Protein AF-0000000069180619 (afdb_homodimer)

Nearest PDB structures (foldseek):
  6s5u-assembly3_B  TM=7.939E-01  e=4.456E-13  Ophiorrhiza pumila
  5d9c-assembly1_A  TM=8.100E-01  e=3.941E-12  Photinus pyralis
  6s5q-assembly1_A  TM=7.624E-01  e=1.066E-12  Ophiorrhiza pumila
  6rxu-assembly1_CW  TM=6.774E-01  e=4.205E-07  Thermochaetoides thermophila
  4o9d-assembly2_A  TM=5.419E-01  e=1.056E-06  Schizosaccharomyces pombe 972h-

Solvent-accessible surface area (backbone atoms only — not comparable to full-atom values): 29486 Å² total; per-residue (Å²): 120,48,77,46,72,71,42,76,77,45,75,44,96,46,52,37,23,33,44,41,72,54,96,79,26,38,32,32,24,24,41,82,13,40,31,31,36,36,43,95,90,39,76,45,72,73,51,76,47,97,50,29,36,35,18,61,41,76,42,70,95,78,52,35,34,38,31,20,16,38,70,72,16,19,35,33,35,35,36,64,46,97,83,71,40,84,42,78,45,81,69,42,48,54,59,95,86,40,67,46,62,7,26,37,26,52,44,73,40,79,89,76,42,30,42,33,36,17,28,18,28,59,90,76,68,20,35,74,89,51,32,53,5,26,34,37,36,28,34,66,84,77,70,42,81,42,73,77,41,71,48,45,28,20,35,31,33,18,52,35,49,42,90,86,60,50,36,40,39,34,18,24,18,56,72,19,24,32,35,36,32,43,54,46,95,87,68,49,72,48,62,22,36,21,37,72,62,81,73,77,63,16,29,38,18,29,34,52,42,91,87,46,31,40,38,33,32,42,22,33,56,52,93,79,36,56,48,12,38,35,42,30,22,43,83,62,43,46,77,75,48,42,38,30,32,79,71,32,8,25,48,45,20,40,30,63,41,89,88,42,80,42,33,36,39,33,18,22,45,52,84,60,13,25,36,33,44,30,70,50,68,66,68,57,52,54,53,47,51,50,49,53,57,53,64,76,95,120,49,76,45,74,72,42,75,77,45,74,45,96,46,50,38,23,34,46,40,72,54,95,80,25,38,33,34,23,24,41,81,12,39,32,31,36,36,41,95,92,39,76,47,73,73,48,76,46,95,49,28,35,34,19,62,42,76,41,68,94,78,52,34,34,38,31,20,16,40,69,72,16,19,35,31,35,35,36,67,46,96,83,70,39,83,41,78,44,80,70,41,48,55,62,95,83,39,66,46,63,6,25,37,26,51,45,74,39,78,90,74,42,30,42,34,36,17,28,17,29,60,90,76,67,18,30,73,65,49,30,54,3,25,35,37,35,27,35,66,84,76,69,42,80,43,71,79,40,69,47,65,29,18,32,29,34,18,52,36,49,41,92,88,61,50,38,38,39,35,18,25,18,22,63,8,25,32,35,35,33,41,55,45,95,86,69,48,73,49,71,47,85,61,43,84,50,52,20,58,44,16,29,37,19,30,34,52,44,91,86,48,32,40,37,33,34,40,22,34,56,55,92,78,37,55,48,13,39,35,41,29,21,43,86,84,59,46,77,77,46,43,37,28,33,79,72,34,8,24,49,44,19,40,29,63,40,89,88,42,81,42,33,37,37,33,19,21,42,52,85,59,12,24,36,32,45,30,70,50,70,64,71,58,52,53,56,48,49,51,54,55,55,55,62,76,102

Secondary structure (DSSP, 8-state):
-EE--EEEEEE-SS-EEEEEEETTEEEEEETTSEEEEEETTEEEEEEE-SS-EEEEEEETTTTEEEEEETTTTEEEEEEE-TTS-EEEEEEE-EETTEEP--EEEEEEETTTTEEEEEE--STTSS-SSS--EEEEEEETTTTEEEEEEEEEESSEEEEEE-TTS-EEEEEEGGGTEEEEEEE-TTS-EEEEEEEE--SSSEEEEEEE-TT-PEEEEEE--TTT-SEEEEEEE-TTS-EEEEEEEET---EEEEEE-SS-TTEEEEEE-SSS-EEEEEE--HHHHHHHHHHHHHHT-/-EE--EEEEEE-SS-EEEEEEETTEEEEEETTSEEEEEETTEEEEEEE-SS-EEEEEEETTTTEEEEEETTTTEEEEEEE-TTS-EEEEEEE-EETTEEP--EEEEEEETTTTEEEEEE--STTSS-SSS--EEEEEEETTTTEEEEEEEEEESSEEEEEE-TTS-EEEEEETTTTEEEEEEE-TTS-EEEEEEEE--SSSEEEEEEE-TT-PEEEEEE--TTT-SEEEEEEE-TTS-EEEEEEEET---EEEEEE-SS-TTEEEEEE-SSS-EEEEEE--HHHHHHHHHHHHGGG-

Radius of gyration: 26.71 Å; Cα contacts (8 Å, |Δi|>4): 1702; chains: 2; bounding box: 65×83×60 Å

pLDDT: mean 91.02, std 10.79, range [30.28, 98.81]

Structure (mmCIF, N/CA/C/O backbone):
data_AF-0000000069180619-model_v1
#
loop_
_entity.id
_entity.type
_entity.pdbx_description
1 polymer 'Chromosome undetermined scaffold_68, whole genome shotgun sequence'
#
loop_
_atom_site.group_PDB
_atom_site.id
_atom_site.type_symbol
_atom_site.label_atom_id
_atom_site.label_alt_id
_atom_site.label_comp_id
_atom_site.label_asym_id
_atom_site.label_entity_id
_atom_site.label_seq_id
_atom_site.pdbx_PDB_ins_code
_atom_site.Cartn_x
_atom_site.Cartn_y
_atom_site.Cartn_z
_atom_site.occupancy
_atom_site.B_iso_or_equiv
_atom_site.auth_seq_id
_atom_site.auth_comp_id
_atom_site.auth_asym_id
_atom_site.auth_atom_id
_atom_site.pdbx_PDB_model_num
ATOM 1 N N . MET A 1 1 ? 21.844 9.828 12.062 1 72.12 1 MET A N 1
ATOM 2 C CA . MET A 1 1 ? 20.906 10.938 12.25 1 72.12 1 MET A CA 1
ATOM 3 C C . MET A 1 1 ? 21.641 12.266 12.352 1 72.12 1 MET A C 1
ATOM 5 O O . MET A 1 1 ? 22.688 12.352 12.992 1 72.12 1 MET A O 1
ATOM 9 N N . SER A 1 2 ? 21.188 13.234 11.484 1 81.44 2 SER A N 1
ATOM 10 C CA . SER A 1 2 ? 21.844 14.539 11.484 1 81.44 2 SER A CA 1
ATOM 11 C C . SER A 1 2 ? 20.984 15.586 12.203 1 81.44 2 SER A C 1
ATOM 13 O O . SER A 1 2 ? 19.828 15.789 11.859 1 81.44 2 SER A O 1
ATOM 15 N N . ALA A 1 3 ? 21.578 16.188 13.203 1 85.75 3 ALA A N 1
ATOM 16 C CA . ALA A 1 3 ? 20.875 17.25 13.914 1 85.75 3 ALA A CA 1
ATOM 17 C C . ALA A 1 3 ? 20.844 18.531 13.086 1 85.75 3 ALA A C 1
ATOM 19 O O . ALA A 1 3 ? 21.828 18.891 12.438 1 85.75 3 ALA A O 1
ATOM 20 N N . VAL A 1 4 ? 19.703 19.219 13.062 1 87.69 4 VAL A N 1
ATOM 21 C CA . VAL A 1 4 ? 19.578 20.453 12.312 1 87.69 4 VAL A CA 1
ATOM 22 C C . VAL A 1 4 ? 19.172 21.594 13.25 1 87.69 4 VAL A C 1
ATOM 24 O O . VAL A 1 4 ? 18.297 21.406 14.094 1 87.69 4 VAL A O 1
ATOM 27 N N . PRO A 1 5 ? 19.922 22.672 13.102 1 88.94 5 PRO A N 1
ATOM 28 C CA . PRO A 1 5 ? 19.453 23.828 13.867 1 88.94 5 PRO A CA 1
ATOM 29 C C . PRO A 1 5 ? 18.109 24.359 13.367 1 88.94 5 PRO A C 1
ATOM 31 O O . PRO A 1 5 ? 17.766 24.156 12.203 1 88.94 5 PRO A O 1
ATOM 34 N N . TYR A 1 6 ? 17.438 25 14.344 1 92.94 6 TYR A N 1
ATOM 35 C CA . TYR A 1 6 ? 16.156 25.578 13.969 1 92.94 6 TYR A CA 1
ATOM 36 C C . TYR A 1 6 ? 15.961 26.938 14.641 1 92.94 6 TYR A C 1
ATOM 38 O O . TYR A 1 6 ? 16.672 27.281 15.586 1 92.94 6 TYR A O 1
ATOM 46 N N . GLU A 1 7 ? 15.125 27.688 14.008 1 93.19 7 GLU A N 1
ATOM 47 C CA . GLU A 1 7 ? 14.672 28.969 14.562 1 93.19 7 GLU A CA 1
ATOM 48 C C . GLU A 1 7 ? 13.203 28.906 14.969 1 93.19 7 GLU A C 1
ATOM 50 O O . GLU A 1 7 ? 12.367 28.422 14.203 1 93.19 7 GLU A O 1
ATOM 55 N N . LYS A 1 8 ? 12.922 29.375 16.203 1 92.56 8 LYS A N 1
ATOM 56 C CA . LYS A 1 8 ? 11.523 29.531 16.578 1 92.56 8 LYS A CA 1
ATOM 57 C C . LYS A 1 8 ? 10.945 30.828 16.031 1 92.56 8 LYS A C 1
ATOM 59 O O . LYS A 1 8 ? 11.383 31.922 16.406 1 92.56 8 LYS A O 1
ATOM 64 N N . ILE A 1 9 ? 9.961 30.672 15.227 1 89.62 9 ILE A N 1
ATOM 65 C CA . ILE A 1 9 ? 9.422 31.891 14.625 1 89.62 9 ILE A CA 1
ATOM 66 C C . ILE A 1 9 ? 8.242 32.406 15.453 1 89.62 9 ILE A C 1
ATOM 68 O O . ILE A 1 9 ? 7.844 33.562 15.328 1 89.62 9 ILE A O 1
ATOM 72 N N . CYS A 1 10 ? 7.707 31.578 16.203 1 87 10 CYS A N 1
ATOM 73 C CA . CYS A 1 10 ? 6.695 32 17.172 1 87 10 CYS A CA 1
ATOM 74 C C . CYS A 1 10 ? 6.578 31 18.312 1 87 10 CYS A C 1
ATOM 76 O O . CYS A 1 10 ? 6.996 29.844 18.188 1 87 10 CYS A O 1
ATOM 78 N N . GLU A 1 11 ? 6.102 31.469 19.438 1 88.5 11 GLU A N 1
ATOM 79 C CA . GLU A 1 11 ? 5.781 30.672 20.625 1 88.5 11 GLU A CA 1
ATOM 80 C C . GLU A 1 11 ? 4.398 31.031 21.172 1 88.5 11 GLU A C 1
ATOM 82 O O . GLU A 1 11 ? 3.996 32.188 21.156 1 88.5 11 GLU A O 1
ATOM 87 N N . LEU A 1 12 ? 3.75 30 21.547 1 86.25 12 LEU A N 1
ATOM 88 C CA . LEU A 1 12 ? 2.395 30.219 22.031 1 86.25 12 LEU A CA 1
ATOM 89 C C . LEU A 1 12 ? 2.166 29.484 23.359 1 86.25 12 LEU A C 1
ATOM 91 O O . LEU A 1 12 ? 2.975 28.641 23.75 1 86.25 12 LEU A O 1
ATOM 95 N N . ALA A 1 13 ? 1.019 29.859 24 1 85.12 13 ALA A N 1
ATOM 96 C CA . ALA A 1 13 ? 0.654 29.234 25.266 1 85.12 13 ALA A CA 1
ATOM 97 C C . ALA A 1 13 ? -0.201 27.984 25.047 1 85.12 13 ALA A C 1
ATOM 99 O O . ALA A 1 13 ? -0.345 27.156 25.938 1 85.12 13 ALA A O 1
ATOM 100 N N . SER A 1 14 ? -0.73 27.922 23.859 1 89.25 14 SER A N 1
ATOM 101 C CA . SER A 1 14 ? -1.601 26.797 23.516 1 89.25 14 SER A CA 1
ATOM 102 C C . SER A 1 14 ? -1.01 25.969 22.375 1 89.25 14 SER A C 1
ATOM 104 O O . SER A 1 14 ? -0.301 26.5 21.516 1 89.25 14 SER A O 1
ATOM 106 N N . PRO A 1 15 ? -1.382 24.625 22.438 1 90.88 15 PRO A N 1
ATOM 107 C CA . PRO A 1 15 ? -0.855 23.75 21.391 1 90.88 15 PRO A CA 1
ATOM 108 C C . PRO A 1 15 ? -1.138 24.281 19.984 1 90.88 15 PRO A C 1
ATOM 110 O O . PRO A 1 15 ? -2.205 24.859 19.75 1 90.88 15 PRO A O 1
ATOM 113 N N . LEU A 1 16 ? -0.156 24.047 19.141 1 90.5 16 LEU A N 1
ATOM 114 C CA . LEU A 1 16 ? -0.168 24.531 17.75 1 90.5 16 LEU A CA 1
ATOM 115 C C . LEU A 1 16 ? -0.161 23.375 16.766 1 90.5 16 LEU A C 1
ATOM 117 O O . LEU A 1 16 ? 0.549 22.391 16.984 1 90.5 16 LEU A O 1
ATOM 121 N N . TYR A 1 17 ? -0.983 23.547 15.75 1 89.69 17 TYR A N 1
ATOM 122 C CA . TYR A 1 17 ? -1.043 22.516 14.719 1 89.69 17 TYR A CA 1
ATOM 123 C C . TYR A 1 17 ? -1.039 23.125 13.328 1 89.69 17 TYR A C 1
ATOM 125 O O . TYR A 1 17 ? -1.285 24.328 13.172 1 89.69 17 TYR A O 1
ATOM 133 N N . PHE A 1 18 ? -0.724 22.25 12.375 1 80.12 18 PHE A N 1
ATOM 134 C CA . PHE A 1 18 ? -1.009 22.344 10.945 1 80.12 18 PHE A CA 1
ATOM 135 C C . PHE A 1 18 ? -0.442 23.625 10.359 1 80.12 18 PHE A C 1
ATOM 137 O O . PHE A 1 18 ? -1.189 24.469 9.859 1 80.12 18 PHE A O 1
ATOM 144 N N . PRO A 1 19 ? 0.846 23.625 10.141 1 84.25 19 PRO A N 1
ATOM 145 C CA . PRO A 1 19 ? 1.245 24.812 9.367 1 84.25 19 PRO A CA 1
ATOM 146 C C . PRO A 1 19 ? 0.878 24.688 7.887 1 84.25 19 PRO A C 1
ATOM 148 O O . PRO A 1 19 ? 0.973 23.609 7.309 1 84.25 19 PRO A O 1
ATOM 151 N N . LEU A 1 20 ? 0.283 25.781 7.379 1 88.19 20 LEU A N 1
ATOM 152 C CA . LEU A 1 20 ? -0.078 25.922 5.973 1 88.19 20 LEU A CA 1
ATOM 153 C C . LEU A 1 20 ? 0.52 27.188 5.383 1 88.19 20 LEU A C 1
ATOM 155 O O . LEU A 1 20 ? 0.393 28.266 5.965 1 88.19 20 LEU A O 1
ATOM 159 N N . GLU A 1 21 ? 1.172 27.047 4.324 1 88.25 21 GLU A N 1
ATOM 160 C CA . GLU A 1 21 ? 1.727 28.234 3.682 1 88.25 21 GLU A CA 1
ATOM 161 C C . GLU A 1 21 ? 0.87 28.672 2.498 1 88.25 21 GLU A C 1
ATOM 163 O O . GLU A 1 21 ? 0.595 27.875 1.597 1 88.25 21 GLU A O 1
ATOM 168 N N . ILE A 1 22 ? 0.5 29.922 2.51 1 86.38 22 ILE A N 1
ATOM 169 C CA . ILE A 1 22 ? -0.233 30.531 1.406 1 86.38 22 ILE A CA 1
ATOM 170 C C . ILE A 1 22 ? 0.364 31.891 1.085 1 86.38 22 ILE A C 1
ATOM 172 O O . ILE A 1 22 ? 0.345 32.812 1.922 1 86.38 22 ILE A O 1
ATOM 176 N N . ASP A 1 23 ? 0.844 32.125 -0.129 1 85.5 23 ASP A N 1
ATOM 177 C CA . ASP A 1 23 ? 1.365 33.406 -0.624 1 85.5 23 ASP A CA 1
ATOM 178 C C . ASP A 1 23 ? 2.377 34 0.353 1 85.5 23 ASP A C 1
ATOM 180 O O . ASP A 1 23 ? 2.275 35.156 0.722 1 85.5 23 ASP A O 1
ATOM 184 N N . GLY A 1 24 ? 3.172 33.094 0.873 1 85.56 24 GLY A N 1
ATOM 185 C CA . GLY A 1 24 ? 4.258 33.562 1.727 1 85.56 24 GLY A CA 1
ATOM 186 C C . GLY A 1 24 ? 3.857 33.688 3.186 1 85.56 24 GLY A C 1
ATOM 187 O O . GLY A 1 24 ? 4.699 33.969 4.043 1 85.56 24 GLY A O 1
ATOM 188 N N . ALA A 1 25 ? 2.645 33.562 3.422 1 90.81 25 ALA A N 1
ATOM 189 C CA . ALA A 1 25 ? 2.166 33.594 4.801 1 90.81 25 ALA A CA 1
ATOM 190 C C . ALA A 1 25 ? 2.018 32.188 5.355 1 90.81 25 ALA A C 1
ATOM 192 O O . ALA A 1 25 ? 1.593 31.266 4.641 1 90.81 25 ALA A O 1
ATOM 193 N N . ILE A 1 26 ? 2.385 32.062 6.629 1 92.5 26 ILE A N 1
ATOM 194 C CA . ILE A 1 26 ? 2.215 30.766 7.301 1 92.5 26 ILE A CA 1
ATOM 195 C C . ILE A 1 26 ? 1.006 30.828 8.234 1 92.5 26 ILE A C 1
ATOM 197 O O . ILE A 1 26 ? 0.952 31.672 9.133 1 92.5 26 ILE A O 1
ATOM 201 N N . TYR A 1 27 ? 0.106 30 7.957 1 93.06 27 TYR A N 1
ATOM 202 C CA . TYR A 1 27 ? -1.069 29.891 8.812 1 93.06 27 TYR A CA 1
ATOM 203 C C . TYR A 1 27 ? -0.938 28.703 9.766 1 93.06 27 TYR A C 1
ATOM 205 O O . TYR A 1 27 ? -0.426 27.641 9.391 1 93.06 27 TYR A O 1
ATOM 213 N N . MET A 1 28 ? -1.376 28.859 11 1 93.38 28 MET A N 1
ATOM 214 C CA . MET A 1 28 ? -1.403 27.828 12.023 1 93.38 28 MET A CA 1
ATOM 215 C C . MET A 1 28 ? -2.699 27.875 12.82 1 93.38 28 MET A C 1
ATOM 217 O O . MET A 1 28 ? -3.387 28.906 12.828 1 93.38 28 MET A O 1
ATOM 221 N N . VAL A 1 29 ? -2.883 26.781 13.383 1 93.81 29 VAL A N 1
ATOM 222 C CA . VAL A 1 29 ? -4.09 26.688 14.195 1 93.81 29 VAL A CA 1
ATOM 223 C C . VAL A 1 29 ? -3.715 26.438 15.656 1 93.81 29 VAL A C 1
ATOM 225 O O . VAL A 1 29 ? -2.873 25.594 15.953 1 93.81 29 VAL A O 1
ATOM 228 N N . SER A 1 30 ? -4.328 27.25 16.469 1 92.88 30 SER A N 1
ATOM 229 C CA . SER A 1 30 ? -4.168 27.031 17.906 1 92.88 30 SER A CA 1
ATOM 230 C C . SER A 1 30 ? -5.355 26.281 18.484 1 92.88 30 SER A C 1
ATOM 232 O O . SER A 1 30 ? -6.5 26.516 18.109 1 92.88 30 SER A O 1
ATOM 234 N N . GLN A 1 31 ? -5.094 25.391 19.406 1 89.88 31 GLN A N 1
ATOM 235 C CA . GLN A 1 31 ? -6.137 24.547 19.984 1 89.88 31 GLN A CA 1
ATOM 236 C C . GLN A 1 31 ? -7.188 25.406 20.703 1 89.88 31 GLN A C 1
ATOM 238 O O . GLN A 1 31 ? -8.312 24.953 20.922 1 89.88 31 GLN A O 1
ATOM 243 N N . ASN A 1 32 ? -6.855 26.609 21.125 1 90.69 32 ASN A N 1
ATOM 244 C CA . ASN A 1 32 ? -7.812 27.469 21.812 1 90.69 32 ASN A CA 1
ATOM 245 C C . ASN A 1 32 ? -8.773 28.125 20.844 1 90.69 32 ASN A C 1
ATOM 247 O O . ASN A 1 32 ? -9.641 28.906 21.25 1 90.69 32 ASN A O 1
ATOM 251 N N . GLY A 1 33 ? -8.555 27.875 19.562 1 93.5 33 GLY A N 1
ATOM 252 C CA . GLY A 1 33 ? -9.516 28.359 18.594 1 93.5 33 GLY A CA 1
ATOM 253 C C . GLY A 1 33 ? -8.953 29.453 17.703 1 93.5 33 GLY A C 1
ATOM 254 O O . GLY A 1 33 ? -9.547 29.797 16.672 1 93.5 33 GLY A O 1
ATOM 255 N N . ASP A 1 34 ? -7.828 29.953 18 1 92.88 34 ASP A N 1
ATOM 256 C CA . ASP A 1 34 ? -7.246 31.031 17.219 1 92.88 34 ASP A CA 1
ATOM 257 C C . ASP A 1 34 ? -6.602 30.5 15.938 1 92.88 34 ASP A C 1
ATOM 259 O O . ASP A 1 34 ? -5.871 29.5 15.984 1 92.88 34 ASP A O 1
ATOM 263 N N . ILE A 1 35 ? -6.918 31.094 14.875 1 93.19 35 ILE A N 1
ATOM 264 C CA . ILE A 1 35 ? -6.184 30.906 13.625 1 93.19 35 ILE A CA 1
ATOM 265 C C . ILE A 1 35 ? -5.125 31.984 13.477 1 93.19 35 ILE A C 1
ATOM 267 O O . ILE A 1 35 ? -5.453 33.188 13.43 1 93.19 35 ILE A O 1
ATOM 271 N N . LEU A 1 36 ? -3.91 31.5 13.367 1 93.94 36 LEU A N 1
ATOM 272 C CA . LEU A 1 36 ? -2.773 32.406 13.438 1 93.94 36 LEU A CA 1
ATOM 273 C C . LEU A 1 36 ? -2.133 32.594 12.062 1 93.94 36 LEU A C 1
ATOM 275 O O . LEU A 1 36 ? -2.133 31.656 11.25 1 93.94 36 LEU A O 1
ATOM 279 N N . LYS A 1 37 ? -1.655 33.75 11.852 1 92.81 37 LYS A N 1
ATOM 280 C CA . LYS A 1 37 ? -0.953 34.062 10.609 1 92.81 37 LYS A CA 1
ATOM 281 C C . LYS A 1 37 ? 0.408 34.688 10.898 1 92.81 37 LYS A C 1
ATOM 283 O O . LYS A 1 37 ? 0.524 35.594 11.758 1 92.81 37 LYS A O 1
ATOM 288 N N . PHE A 1 38 ? 1.399 34.125 10.312 1 90.81 38 PHE A N 1
ATOM 289 C CA . PHE A 1 38 ? 2.752 34.688 10.375 1 90.81 38 PHE A CA 1
ATOM 290 C C . PHE A 1 38 ? 3.215 35.125 8.992 1 90.81 38 PHE A C 1
ATOM 292 O O . PHE A 1 38 ? 3.277 34.312 8.062 1 90.81 38 PHE A O 1
ATOM 299 N N . LYS A 1 39 ? 3.502 36.406 8.883 1 90.19 39 LYS A N 1
ATOM 300 C CA . LYS A 1 39 ? 3.977 36.969 7.629 1 90.19 39 LYS A CA 1
ATOM 301 C C . LYS A 1 39 ? 4.906 38.156 7.883 1 90.19 39 LYS A C 1
ATOM 303 O O . LYS A 1 39 ? 4.617 39.031 8.727 1 90.19 39 LYS A O 1
ATOM 308 N N . ASP A 1 40 ? 6 38.188 7.172 1 87.31 40 ASP A N 1
ATOM 309 C CA . ASP A 1 40 ? 6.949 39.281 7.223 1 87.31 40 ASP A CA 1
ATOM 310 C C . ASP A 1 40 ? 7.363 39.594 8.664 1 87.31 40 ASP A C 1
ATOM 312 O O . ASP A 1 40 ? 7.344 40.75 9.094 1 87.31 40 ASP A O 1
ATOM 316 N N . GLY A 1 41 ? 7.535 38.531 9.383 1 83.12 41 GLY A N 1
ATOM 317 C CA . GLY A 1 41 ? 8.047 38.656 10.742 1 83.12 41 GLY A CA 1
ATOM 318 C C . GLY A 1 41 ? 6.969 39 11.75 1 83.12 41 GLY A C 1
ATOM 319 O O . GLY A 1 41 ? 7.266 39.25 12.922 1 83.12 41 GLY A O 1
ATOM 320 N N . GLN A 1 42 ? 5.848 39.125 11.289 1 88.12 42 GLN A N 1
ATOM 321 C CA . GLN A 1 42 ? 4.746 39.469 12.18 1 88.12 42 GLN A CA 1
ATOM 322 C C . GLN A 1 42 ? 3.805 38.312 12.398 1 88.12 42 GLN A C 1
ATOM 324 O O . GLN A 1 42 ? 3.52 37.562 11.461 1 88.12 42 GLN A O 1
ATOM 329 N N . PHE A 1 43 ? 3.496 38.188 13.641 1 86.06 43 PHE A N 1
ATOM 330 C CA . PHE A 1 43 ? 2.58 37.125 14.07 1 86.06 43 PHE A CA 1
ATOM 331 C C . PHE A 1 43 ? 1.279 37.719 14.594 1 86.06 43 PHE A C 1
ATOM 333 O O . PHE A 1 43 ? 1.297 38.688 15.359 1 86.06 43 PHE A O 1
ATOM 340 N N . LYS A 1 44 ? 0.14 37.281 14.039 1 89.31 44 LYS A N 1
ATOM 341 C CA . LYS A 1 44 ? -1.129 37.812 14.539 1 89.31 44 LYS A CA 1
ATOM 342 C C . LYS A 1 44 ? -2.209 36.75 14.523 1 89.31 44 LYS A C 1
ATOM 344 O O . LYS A 1 44 ? -2.109 35.75 13.773 1 89.31 44 LYS A O 1
ATOM 349 N N . ALA A 1 45 ? -3.211 36.938 15.328 1 89.75 45 ALA A N 1
ATOM 350 C CA . ALA A 1 45 ? -4.438 36.156 15.242 1 89.75 45 ALA A CA 1
ATOM 351 C C . ALA A 1 45 ? -5.355 36.688 14.141 1 89.75 45 ALA A C 1
ATOM 353 O O . ALA A 1 45 ? -5.809 37.844 14.195 1 89.75 45 ALA A O 1
ATOM 354 N N . GLU A 1 46 ? -5.512 35.938 13.117 1 88.38 46 GLU A N 1
ATOM 355 C CA . GLU A 1 46 ? -6.297 36.344 11.969 1 88.38 46 GLU A CA 1
ATOM 356 C C . GLU A 1 46 ? -7.793 36.281 12.258 1 88.38 46 GLU A C 1
ATOM 358 O O . GLU A 1 46 ? -8.531 37.219 11.984 1 88.38 46 GLU A O 1
ATOM 363 N N . PHE A 1 47 ? -8.305 35.25 12.734 1 88.56 47 PHE A N 1
ATOM 364 C CA . PHE A 1 47 ? -9.688 35.094 13.164 1 88.56 47 PHE A CA 1
ATOM 365 C C . PHE A 1 47 ? -9.812 33.969 14.18 1 88.56 47 PHE A C 1
ATOM 367 O O . PHE A 1 47 ? -8.812 33.344 14.562 1 88.56 47 PHE A O 1
ATOM 374 N N . HIS A 1 48 ? -11.047 33.812 14.711 1 92.88 48 HIS A N 1
ATOM 375 C CA . HIS A 1 48 ? -11.297 32.875 15.797 1 92.88 48 HIS A CA 1
ATOM 376 C C . HIS A 1 48 ? -12.445 31.938 15.453 1 92.88 48 HIS A C 1
ATOM 378 O O . HIS A 1 48 ? -13.453 32.344 14.891 1 92.88 48 HIS A O 1
ATOM 384 N N . ILE A 1 49 ? -12.164 30.734 15.656 1 91.75 49 ILE A N 1
ATOM 385 C CA . ILE A 1 49 ? -13.203 29.703 15.547 1 91.75 49 ILE A CA 1
ATOM 386 C C . ILE A 1 49 ? -13.516 29.141 16.938 1 91.75 49 ILE A C 1
ATOM 388 O O . ILE A 1 49 ? -12.617 28.703 17.656 1 91.75 49 ILE A O 1
ATOM 392 N N . SER A 1 50 ? -14.836 29.219 17.312 1 91.88 50 SER A N 1
ATOM 393 C CA . SER A 1 50 ? -15.227 28.609 18.578 1 91.88 50 SER A CA 1
ATOM 394 C C . SER A 1 50 ? -15.156 27.078 18.484 1 91.88 50 SER A C 1
ATOM 396 O O . SER A 1 50 ? -15.898 26.469 17.719 1 91.88 50 SER A O 1
ATOM 398 N N . GLY A 1 51 ? -14.266 26.438 19.219 1 94.25 51 GLY A N 1
ATOM 399 C CA . GLY A 1 51 ? -14.039 25 19.219 1 94.25 51 GLY A CA 1
ATOM 400 C C . GLY A 1 51 ? -12.586 24.609 19.422 1 94.25 51 GLY A C 1
ATOM 401 O O . GLY A 1 51 ? -11.867 25.266 20.188 1 94.25 51 GLY A O 1
ATOM 402 N N . GLN A 1 52 ? -12.227 23.438 18.859 1 94.19 52 GLN A N 1
ATOM 403 C CA . GLN A 1 52 ? -10.852 22.938 18.906 1 94.19 52 GLN A CA 1
ATOM 404 C C . GLN A 1 52 ? -10.359 22.578 17.516 1 94.19 52 GLN A C 1
ATOM 406 O O . GLN A 1 52 ? -10.258 21.391 17.172 1 94.19 52 GLN A O 1
ATOM 411 N N . PRO A 1 53 ? -9.977 23.609 16.75 1 94.81 53 PRO A N 1
ATOM 412 C CA . PRO A 1 53 ? -9.516 23.344 15.391 1 94.81 53 PRO A CA 1
ATOM 413 C C . PRO A 1 53 ? -8.148 22.656 15.359 1 94.81 53 PRO A C 1
ATOM 415 O O . PRO A 1 53 ? -7.285 22.953 16.188 1 94.81 53 PRO A O 1
ATOM 418 N N . TYR A 1 54 ? -7.953 21.781 14.352 1 94.75 54 TYR A N 1
ATOM 419 C CA . TYR A 1 54 ? -6.695 21.047 14.219 1 94.75 54 TYR A CA 1
ATOM 420 C C . TYR A 1 54 ? -6.016 21.375 12.891 1 94.75 54 TYR A C 1
ATOM 422 O O . TYR A 1 54 ? -4.797 21.234 12.758 1 94.75 54 TYR A O 1
ATOM 430 N N . SER A 1 55 ? -6.805 21.719 11.922 1 95.69 55 SER A N 1
ATOM 431 C CA . SER A 1 55 ? -6.254 22 10.602 1 95.69 55 SER A CA 1
ATOM 432 C C . SER A 1 55 ? -7.168 22.938 9.812 1 95.69 55 SER A C 1
ATOM 434 O O . SER A 1 55 ? -8.359 23.031 10.102 1 95.69 55 SER A O 1
ATOM 436 N N . ILE A 1 56 ? -6.566 23.578 8.812 1 94.19 56 ILE A N 1
ATOM 437 C CA . ILE A 1 56 ? -7.348 24.469 7.953 1 94.19 56 ILE A CA 1
ATOM 438 C C . ILE A 1 56 ? -6.914 24.297 6.5 1 94.19 56 ILE A C 1
ATOM 440 O O . ILE A 1 56 ? -5.793 23.859 6.227 1 94.19 56 ILE A O 1
ATOM 444 N N . VAL A 1 57 ? -7.828 24.594 5.633 1 94.06 57 VAL A N 1
ATOM 445 C CA . VAL A 1 57 ? -7.57 24.75 4.203 1 94.06 57 VAL A CA 1
ATOM 446 C C . VAL A 1 57 ? -8.188 26.062 3.719 1 94.06 57 VAL A C 1
ATOM 448 O O . VAL A 1 57 ? -9.289 26.422 4.125 1 94.06 57 VAL A O 1
ATOM 451 N N . ILE A 1 58 ? -7.402 26.75 2.943 1 90.88 58 ILE A N 1
ATOM 452 C CA . ILE A 1 58 ? -7.895 28.016 2.389 1 90.88 58 ILE A CA 1
ATOM 453 C C . ILE A 1 58 ? -8.125 27.859 0.887 1 90.88 58 ILE A C 1
ATOM 455 O O . ILE A 1 58 ? -7.184 27.578 0.135 1 90.88 58 ILE A O 1
ATOM 459 N N . ASP A 1 59 ? -9.305 27.953 0.483 1 88.06 59 ASP A N 1
ATOM 460 C CA . ASP A 1 59 ? -9.695 28.016 -0.922 1 88.06 59 ASP A CA 1
ATOM 461 C C . ASP A 1 59 ? -9.727 29.453 -1.422 1 88.06 59 ASP A C 1
ATOM 463 O O . ASP A 1 59 ? -10.773 30.109 -1.392 1 88.06 59 ASP A O 1
ATOM 467 N N . LYS A 1 60 ? -8.742 29.906 -2.02 1 81.06 60 LYS A N 1
ATOM 468 C CA . LYS A 1 60 ? -8.539 31.328 -2.322 1 81.06 60 LYS A CA 1
ATOM 469 C C . LYS A 1 60 ? -9.523 31.812 -3.387 1 81.06 60 LYS A C 1
ATOM 471 O O . LYS A 1 60 ? -10.164 32.844 -3.225 1 81.06 60 LYS A O 1
ATOM 476 N N . PRO A 1 61 ? -9.602 31.047 -4.434 1 78.81 61 PRO A N 1
ATOM 477 C CA . PRO A 1 61 ? -10.492 31.531 -5.488 1 78.81 61 PRO A CA 1
ATOM 478 C C . PRO A 1 61 ? -11.906 31.812 -4.984 1 78.81 61 PRO A C 1
ATOM 480 O O . PRO A 1 61 ? -12.539 32.781 -5.402 1 78.81 61 PRO A O 1
ATOM 483 N N . ASN A 1 62 ? -12.344 31.031 -4.016 1 77.69 62 ASN A N 1
ATOM 484 C CA . ASN A 1 62 ? -13.719 31.156 -3.547 1 77.69 62 ASN A CA 1
ATOM 485 C C . ASN A 1 62 ? -13.797 31.891 -2.215 1 77.69 62 ASN A C 1
ATOM 487 O O . ASN A 1 62 ? -14.883 32.219 -1.742 1 77.69 62 ASN A O 1
ATOM 491 N N . LYS A 1 63 ? -12.578 32.125 -1.664 1 81.75 63 LYS A N 1
ATOM 492 C CA . LYS A 1 63 ? -12.453 32.781 -0.373 1 81.75 63 LYS A CA 1
ATOM 493 C C . LYS A 1 63 ? -13.133 31.984 0.732 1 81.75 63 LYS A C 1
ATOM 495 O O . LYS A 1 63 ? -13.852 32.531 1.561 1 81.75 63 LYS A O 1
ATOM 500 N N . PHE A 1 64 ? -13.172 30.734 0.629 1 91.06 64 PHE A N 1
ATOM 501 C CA . PHE A 1 64 ? -13.656 29.828 1.671 1 91.06 64 PHE A CA 1
ATOM 502 C C . PHE A 1 64 ? -12.492 29.297 2.504 1 91.06 64 PHE A C 1
ATOM 504 O O . PHE A 1 64 ? -11.391 29.109 1.991 1 91.06 64 PHE A O 1
ATOM 511 N N . ILE A 1 65 ? -12.82 29.172 3.789 1 94.06 65 ILE A N 1
ATOM 512 C CA . ILE A 1 65 ? -11.891 28.484 4.68 1 94.06 65 ILE A CA 1
ATOM 513 C C . ILE A 1 65 ? -12.57 27.266 5.301 1 94.06 65 ILE A C 1
ATOM 515 O O . ILE A 1 65 ? -13.688 27.359 5.816 1 94.06 65 ILE A O 1
ATOM 519 N N . TYR A 1 66 ? -11.953 26.188 5.152 1 96.31 66 TYR A N 1
ATOM 520 C CA . TYR A 1 66 ? -12.438 24.969 5.805 1 96.31 66 TYR A CA 1
ATOM 521 C C . TYR A 1 66 ? -11.586 24.625 7.016 1 96.31 66 TYR A C 1
ATOM 523 O O . TYR A 1 66 ? -10.359 24.781 6.988 1 96.31 66 TYR A O 1
ATOM 531 N N . VAL A 1 67 ? -12.273 24.141 8.055 1 96.31 67 VAL A N 1
ATOM 532 C CA . VAL A 1 67 ? -11.594 23.859 9.32 1 96.31 67 VAL A CA 1
ATOM 533 C C . VAL A 1 67 ? -11.984 22.469 9.82 1 96.31 67 VAL A C 1
ATOM 535 O O . VAL A 1 67 ? -13.164 22.125 9.875 1 96.31 67 VAL A O 1
ATOM 538 N N . ALA A 1 68 ? -11.023 21.641 10.078 1 97.12 68 ALA A N 1
ATOM 539 C CA . ALA A 1 68 ? -11.273 20.406 10.82 1 97.12 68 ALA A CA 1
ATOM 540 C C . ALA A 1 68 ? -11.344 20.688 12.32 1 97.12 68 ALA A C 1
ATOM 542 O O . ALA A 1 68 ? -10.359 21.109 12.93 1 97.12 68 ALA A O 1
ATOM 543 N N . ASP A 1 69 ? -12.445 20.406 12.914 1 96.5 69 ASP A N 1
ATOM 544 C CA . ASP A 1 69 ? -12.633 20.75 14.312 1 96.5 69 ASP A CA 1
ATOM 545 C C . ASP A 1 69 ? -12.984 19.531 15.148 1 96.5 69 ASP A C 1
ATOM 547 O O . ASP A 1 69 ? -14 18.875 14.898 1 96.5 69 ASP A O 1
ATOM 551 N N . MET A 1 70 ? -12.195 19.297 16.156 1 94.44 70 MET A N 1
ATOM 552 C CA . MET A 1 70 ? -12.344 18.109 16.984 1 94.44 70 MET A CA 1
ATOM 553 C C . MET A 1 70 ? -13.539 18.266 17.922 1 94.44 70 MET A C 1
ATOM 555 O O . MET A 1 70 ? -14.312 17.312 18.109 1 94.44 70 MET A O 1
ATOM 559 N N . ALA A 1 71 ? -13.68 19.406 18.5 1 94.19 71 ALA A N 1
ATOM 560 C CA . ALA A 1 71 ? -14.742 19.641 19.484 1 94.19 71 ALA A CA 1
ATOM 561 C C . ALA A 1 71 ? -16.125 19.547 18.828 1 94.19 71 ALA A C 1
ATOM 563 O O . ALA A 1 71 ? -17.031 18.906 19.375 1 94.19 71 ALA A O 1
ATOM 564 N N . HIS A 1 72 ? -16.281 20.125 17.688 1 96.12 72 HIS A N 1
ATOM 565 C CA . HIS A 1 72 ? -17.547 20.094 16.969 1 96.12 72 HIS A CA 1
ATOM 566 C C . HIS A 1 72 ? -17.766 18.734 16.297 1 96.12 72 HIS A C 1
ATOM 568 O O . HIS A 1 72 ? -18.875 18.438 15.852 1 96.12 72 HIS A O 1
ATOM 574 N N . GLN A 1 73 ? -16.656 17.984 16.203 1 97.44 73 GLN A N 1
ATOM 575 C CA . GLN A 1 73 ? -16.688 16.734 15.438 1 97.44 73 GLN A CA 1
ATOM 576 C C . GLN A 1 73 ? -17.234 16.969 14.039 1 97.44 73 GLN A C 1
ATOM 578 O O . GLN A 1 73 ? -18.172 16.266 13.617 1 97.44 73 GLN A O 1
ATOM 583 N N . ALA A 1 74 ? -16.594 17.984 13.352 1 98.12 74 ALA A N 1
ATOM 584 C CA . ALA A 1 74 ? -17.141 18.406 12.062 1 98.12 74 ALA A CA 1
ATOM 585 C C . ALA A 1 74 ? -16.094 19.141 11.234 1 98.12 74 ALA A C 1
ATOM 587 O O . ALA A 1 74 ? -15.078 19.578 11.773 1 98.12 74 ALA A O 1
ATOM 588 N N . ILE A 1 75 ? -16.359 19.141 9.953 1 98 75 ILE A N 1
ATOM 589 C CA . ILE A 1 75 ? -15.719 20.125 9.094 1 98 75 ILE A CA 1
ATOM 590 C C . ILE A 1 75 ? -16.531 21.422 9.078 1 98 75 ILE A C 1
ATOM 592 O O . ILE A 1 75 ? -17.734 21.391 8.742 1 98 75 ILE A O 1
ATOM 596 N N . LEU A 1 76 ? -15.852 22.484 9.469 1 97.38 76 LEU A N 1
ATOM 597 C CA . LEU A 1 76 ? -16.5 23.781 9.438 1 97.38 76 LEU A CA 1
ATOM 598 C C . LEU A 1 76 ? -16.109 24.547 8.18 1 97.38 76 LEU A C 1
ATOM 600 O O . LEU A 1 76 ? -15.047 24.297 7.598 1 97.38 76 LEU A O 1
ATOM 604 N N . LYS A 1 77 ? -16.984 25.391 7.809 1 96.19 77 LYS A N 1
ATOM 605 C CA . LYS A 1 77 ? -16.75 26.281 6.68 1 96.19 77 LYS A CA 1
ATOM 606 C C . LYS A 1 77 ? -16.953 27.734 7.078 1 96.19 77 LYS A C 1
ATOM 608 O O . LYS A 1 77 ? -18 28.094 7.641 1 96.19 77 LYS A O 1
ATOM 613 N N . ARG A 1 78 ? -15.945 28.484 6.844 1 94.62 78 ARG A N 1
ATOM 614 C CA . ARG A 1 78 ? -16.016 29.938 7.039 1 94.62 78 ARG A CA 1
ATOM 615 C C . ARG A 1 78 ? -16.078 30.672 5.703 1 94.62 78 ARG A C 1
ATOM 617 O O . ARG A 1 78 ? -15.32 30.359 4.781 1 94.62 78 ARG A O 1
ATOM 624 N N . TYR A 1 79 ? -16.984 31.609 5.613 1 92.94 79 TYR A N 1
ATOM 625 C CA . TYR A 1 79 ? -17.125 32.438 4.406 1 92.94 79 TYR A CA 1
ATOM 626 C C . TYR A 1 79 ? -17.719 33.781 4.73 1 92.94 79 TYR A C 1
ATOM 628 O O . TYR A 1 79 ? -18.172 34.031 5.852 1 92.94 79 TYR A O 1
ATOM 636 N N . ILE A 1 80 ? -17.516 34.688 3.781 1 89.5 80 ILE A N 1
ATOM 637 C CA . ILE A 1 80 ? -18.125 36 3.879 1 89.5 80 ILE A CA 1
ATOM 638 C C . ILE A 1 80 ? -19.422 36.031 3.068 1 89.5 80 ILE A C 1
ATOM 640 O O . ILE A 1 80 ? -19.406 35.75 1.869 1 89.5 80 ILE A O 1
ATOM 644 N N . ASP A 1 81 ? -20.438 36.406 3.75 1 90.38 81 ASP A N 1
ATOM 645 C CA . ASP A 1 81 ? -21.719 36.375 3.062 1 90.38 81 ASP A CA 1
ATOM 646 C C . ASP A 1 81 ? -21.953 37.656 2.279 1 90.38 81 ASP A C 1
ATOM 648 O O . ASP A 1 81 ? -21.062 38.5 2.164 1 90.38 81 ASP A O 1
ATOM 652 N N . GLU A 1 82 ? -23.109 37.75 1.688 1 90.69 82 GLU A N 1
ATOM 653 C CA . GLU A 1 82 ? -23.453 38.875 0.811 1 90.69 82 GLU A CA 1
ATOM 654 C C . GLU A 1 82 ? -23.453 40.188 1.572 1 90.69 82 GLU A C 1
ATOM 656 O O . GLU A 1 82 ? -23.281 41.25 0.976 1 90.69 82 GLU A O 1
ATOM 661 N N . ASN A 1 83 ? -23.672 40.188 2.84 1 92.88 83 ASN A N 1
ATOM 662 C CA . ASN A 1 83 ? -23.688 41.375 3.676 1 92.88 83 ASN A CA 1
ATOM 663 C C . ASN A 1 83 ? -22.312 41.656 4.262 1 92.88 83 ASN A C 1
ATOM 665 O O . ASN A 1 83 ? -22.188 42.438 5.223 1 92.88 83 ASN A O 1
ATOM 669 N N . SER A 1 84 ? -21.328 40.938 3.783 1 89.44 84 SER A N 1
ATOM 670 C CA . SER A 1 84 ? -19.938 41.094 4.207 1 89.44 84 SER A CA 1
ATOM 671 C C . SER A 1 84 ? -19.75 40.688 5.656 1 89.44 84 SER A C 1
ATOM 673 O O . SER A 1 84 ? -18.938 41.25 6.383 1 89.44 84 SER A O 1
ATOM 675 N N . GLN A 1 85 ? -20.609 39.844 6.051 1 91.56 85 GLN A N 1
ATOM 676 C CA . GLN A 1 85 ? -20.484 39.312 7.402 1 91.56 85 GLN A CA 1
ATOM 677 C C . GLN A 1 85 ? -19.844 37.906 7.387 1 91.56 85 GLN A C 1
ATOM 679 O O . GLN A 1 85 ? -20.125 37.094 6.504 1 91.56 85 GLN A O 1
ATOM 684 N N . GLU A 1 86 ? -19.047 37.75 8.367 1 88.94 86 GLU A N 1
ATOM 685 C CA . GLU A 1 86 ? -18.391 36.469 8.523 1 88.94 86 GLU A CA 1
ATOM 686 C C . GLU A 1 86 ? -19.375 35.406 9.023 1 88.94 86 GLU A C 1
ATOM 688 O O . GLU A 1 86 ? -20.125 35.656 9.969 1 88.94 86 GLU A O 1
ATOM 693 N N . GLN A 1 87 ? -19.422 34.344 8.273 1 93.38 87 GLN A N 1
ATOM 694 C CA . GLN A 1 87 ? -20.234 33.219 8.688 1 93.38 87 GLN A CA 1
ATOM 695 C C . GLN A 1 87 ? -19.375 31.969 8.891 1 93.38 87 GLN A C 1
ATOM 697 O O . GLN A 1 87 ? -18.438 31.719 8.125 1 93.38 87 GLN A O 1
ATOM 702 N N . ILE A 1 88 ? -19.625 31.234 10.016 1 94.31 88 ILE A N 1
ATOM 703 C CA . ILE A 1 88 ? -19.031 29.922 10.25 1 94.31 88 ILE A CA 1
ATOM 704 C C . ILE A 1 88 ? -20.141 28.891 10.422 1 94.31 88 ILE A C 1
ATOM 706 O O . ILE A 1 88 ? -20.984 29 11.32 1 94.31 88 ILE A O 1
ATOM 710 N N . VAL A 1 89 ? -20.125 27.938 9.531 1 95.75 89 VAL A N 1
ATOM 711 C CA . VAL A 1 89 ? -21.188 26.938 9.578 1 95.75 89 VAL A CA 1
ATOM 712 C C . VAL A 1 89 ? -20.578 25.531 9.602 1 95.75 89 VAL A C 1
ATOM 714 O O . VAL A 1 89 ? -19.406 25.359 9.242 1 95.75 89 VAL A O 1
ATOM 717 N N . GLU A 1 90 ? -21.375 24.562 10.039 1 96.5 90 GLU A N 1
ATOM 718 C CA . GLU A 1 90 ? -20.984 23.156 9.922 1 96.5 90 GLU A CA 1
ATOM 719 C C . GLU A 1 90 ? -21.172 22.641 8.5 1 96.5 90 GLU A C 1
ATOM 721 O O . GLU A 1 90 ? -22.312 22.516 8.023 1 96.5 90 GLU A O 1
ATOM 726 N N . TYR A 1 91 ? -20.156 22.422 7.887 1 96.81 91 TYR A N 1
ATOM 727 C CA . TYR A 1 91 ? -20.172 21.984 6.496 1 96.81 91 TYR A CA 1
ATOM 728 C C . TYR A 1 91 ? -20.438 20.484 6.398 1 96.81 91 TYR A C 1
ATOM 730 O O . TYR A 1 91 ? -21.172 20.047 5.516 1 96.81 91 TYR A O 1
ATOM 738 N N . LEU A 1 92 ? -19.828 19.641 7.238 1 97.81 92 LEU A N 1
ATOM 739 C CA . LEU A 1 92 ? -20 18.188 7.289 1 97.81 92 LEU A CA 1
ATOM 740 C C . LEU A 1 92 ? -19.891 17.688 8.719 1 97.81 92 LEU A C 1
ATOM 742 O O . LEU A 1 92 ? -18.906 17.969 9.406 1 97.81 92 LEU A O 1
ATOM 746 N N . LYS A 1 93 ? -20.875 16.859 9.148 1 97.31 93 LYS A N 1
ATOM 747 C CA . LYS A 1 93 ? -20.875 16.391 10.531 1 97.31 93 LYS A CA 1
ATOM 748 C C . LYS A 1 93 ? -21.031 14.867 10.602 1 97.31 93 LYS A C 1
ATOM 750 O O . LYS A 1 93 ? -20.812 14.266 11.656 1 97.31 93 LYS A O 1
ATOM 755 N N . ASP A 1 94 ? -21.406 14.328 9.531 1 97.25 94 ASP A N 1
ATOM 756 C CA . ASP A 1 94 ? -21.656 12.891 9.523 1 97.25 94 ASP A CA 1
ATOM 757 C C . ASP A 1 94 ? -21.469 12.305 8.117 1 97.25 94 ASP A C 1
ATOM 759 O O . ASP A 1 94 ? -21.391 13.047 7.141 1 97.25 94 ASP A O 1
ATOM 763 N N . TYR A 1 95 ? -21.312 11.086 8.008 1 97.25 95 TYR A N 1
ATOM 764 C CA . TYR A 1 95 ? -21.359 10.305 6.773 1 97.25 95 TYR A CA 1
ATOM 765 C C . TYR A 1 95 ? -22.359 9.172 6.875 1 97.25 95 TYR A C 1
ATOM 767 O O . TYR A 1 95 ? -22.203 8.25 7.68 1 97.25 95 TYR A O 1
ATOM 775 N N . GLU A 1 96 ? -23.375 9.227 6.07 1 95.62 96 GLU A N 1
ATOM 776 C CA . GLU A 1 96 ? -24.438 8.227 6.02 1 95.62 96 GLU A CA 1
ATOM 777 C C . GLU A 1 96 ? -25.047 7.992 7.398 1 95.62 96 GLU A C 1
ATOM 779 O O . GLU A 1 96 ? -25.188 6.844 7.832 1 95.62 96 GLU A O 1
ATOM 784 N N . GLY A 1 97 ? -25.25 9.016 8.102 1 95.88 97 GLY A N 1
ATOM 785 C CA . GLY A 1 97 ? -25.953 8.977 9.367 1 95.88 97 GLY A CA 1
ATOM 786 C C . GLY A 1 97 ? -25.047 8.719 10.555 1 95.88 97 GLY A C 1
ATOM 787 O O . GLY A 1 97 ? -25.469 8.805 11.703 1 95.88 97 GLY A O 1
ATOM 788 N N . GLN A 1 98 ? -23.859 8.398 10.312 1 96 98 GLN A N 1
ATOM 789 C CA . GLN A 1 98 ? -22.922 8.18 11.398 1 96 98 GLN A CA 1
ATOM 790 C C . GLN A 1 98 ? -22.078 9.438 11.664 1 96 98 GLN A C 1
ATOM 792 O O . GLN A 1 98 ? -21.422 9.945 10.75 1 96 98 GLN A O 1
ATOM 797 N N . PRO A 1 99 ? -22.125 9.906 12.891 1 97 99 PRO A N 1
ATOM 798 C CA . PRO A 1 99 ? -21.359 11.117 13.188 1 97 99 PRO A CA 1
ATOM 799 C C . PRO A 1 99 ? -19.859 10.93 12.977 1 97 99 PRO A C 1
ATOM 801 O O . PRO A 1 99 ? -19.328 9.844 13.211 1 97 99 PRO A O 1
ATOM 804 N N . LEU A 1 100 ? -19.234 12.023 12.555 1 97.88 100 LEU A N 1
ATOM 805 C CA . LEU A 1 100 ? -17.781 12.008 12.523 1 97.88 100 LEU A CA 1
ATOM 806 C C . LEU A 1 100 ? -17.203 11.883 13.93 1 97.88 100 LEU A C 1
ATOM 808 O O . LEU A 1 100 ? -17.828 12.297 14.898 1 97.88 100 LEU A O 1
ATOM 812 N N . LEU A 1 101 ? -16.031 11.312 14.039 1 96.94 101 LEU A N 1
ATOM 813 C CA . LEU A 1 101 ? -15.383 11.109 15.328 1 96.94 101 LEU A CA 1
ATOM 814 C C . LEU A 1 101 ? -14.672 12.375 15.789 1 96.94 101 LEU A C 1
ATOM 816 O O . LEU A 1 101 ? -14.656 12.688 16.984 1 96.94 101 LEU A O 1
ATOM 820 N N . GLY A 1 102 ? -14.141 13.133 14.867 1 97 102 GLY A N 1
ATOM 821 C CA . GLY A 1 102 ? -13.312 14.312 15.055 1 97 102 GLY A CA 1
ATOM 822 C C . GLY A 1 102 ? -12.258 14.484 13.977 1 97 102 GLY A C 1
ATOM 823 O O . GLY A 1 102 ? -11.156 13.945 14.086 1 97 102 GLY A O 1
ATOM 824 N N . PRO A 1 103 ? -12.562 15.25 12.977 1 97.06 103 PRO A N 1
ATOM 825 C CA . PRO A 1 103 ? -11.609 15.477 11.891 1 97.06 103 PRO A CA 1
ATOM 826 C C . PRO A 1 103 ? -10.312 16.125 12.367 1 97.06 103 PRO A C 1
ATOM 828 O O . PRO A 1 103 ? -10.336 16.984 13.258 1 97.06 103 PRO A O 1
ATOM 831 N N . ASN A 1 104 ? -9.227 15.664 11.75 1 94.12 104 ASN A N 1
ATOM 832 C CA . ASN A 1 104 ? -7.906 16.062 12.227 1 94.12 104 ASN A CA 1
ATOM 833 C C . ASN A 1 104 ? -7.129 16.812 11.156 1 94.12 104 ASN A C 1
ATOM 835 O O . ASN A 1 104 ? -6.602 17.906 11.422 1 94.12 104 ASN A O 1
ATOM 839 N N . SER A 1 105 ? -6.98 16.281 10.031 1 96.88 105 SER A N 1
ATOM 840 C CA . SER A 1 105 ? -6.145 16.844 8.969 1 96.88 105 SER A CA 1
ATOM 841 C C . SER A 1 105 ? -6.953 17.094 7.703 1 96.88 105 SER A C 1
ATOM 843 O O . SER A 1 105 ? -7.785 16.266 7.32 1 96.88 105 SER A O 1
ATOM 845 N N . LEU A 1 106 ? -6.684 18.25 7.148 1 97.44 106 LEU A N 1
ATOM 846 C CA . LEU A 1 106 ? -7.301 18.641 5.887 1 97.44 106 LEU A CA 1
ATOM 847 C C . LEU A 1 106 ? -6.25 18.828 4.801 1 97.44 106 LEU A C 1
ATOM 849 O O . LEU A 1 106 ? -5.117 19.219 5.09 1 97.44 106 LEU A O 1
ATOM 853 N N . LEU A 1 107 ? -6.691 18.562 3.555 1 96.38 107 LEU A N 1
ATOM 854 C CA . LEU A 1 107 ? -5.828 18.75 2.395 1 96.38 107 LEU A CA 1
ATOM 855 C C . LEU A 1 107 ? -6.652 19.016 1.14 1 96.38 107 LEU A C 1
ATOM 857 O O . LEU A 1 107 ? -7.598 18.281 0.848 1 96.38 107 LEU A O 1
ATOM 861 N N . LEU A 1 108 ? -6.316 20.094 0.458 1 94.69 108 LEU A N 1
ATOM 862 C CA . LEU A 1 108 ? -7.039 20.438 -0.763 1 94.69 108 LEU A CA 1
ATOM 863 C C . LEU A 1 108 ? -6.207 20.109 -1.997 1 94.69 108 LEU A C 1
ATOM 865 O O . LEU A 1 108 ? -5.07 20.562 -2.125 1 94.69 108 LEU A O 1
ATOM 869 N N . SER A 1 109 ? -6.723 19.281 -2.846 1 94.5 109 SER A N 1
ATOM 870 C CA . SER A 1 109 ? -6.164 19.062 -4.176 1 94.5 109 SER A CA 1
ATOM 871 C C . SER A 1 109 ? -6.766 20.031 -5.191 1 94.5 109 SER A C 1
ATOM 873 O O . SER A 1 109 ? -7.93 19.891 -5.574 1 94.5 109 SER A O 1
ATOM 875 N N . THR A 1 110 ? -6.02 20.938 -5.641 1 89.38 110 THR A N 1
ATOM 876 C CA . THR A 1 110 ? -6.527 21.922 -6.59 1 89.38 110 THR A CA 1
ATOM 877 C C . THR A 1 110 ? -6.68 21.297 -7.98 1 89.38 110 THR A C 1
ATOM 879 O O . THR A 1 110 ? -7.539 21.719 -8.758 1 89.38 110 THR A O 1
ATOM 882 N N . LYS A 1 111 ? -5.875 20.328 -8.281 1 89.31 111 LYS A N 1
ATOM 883 C CA . LYS A 1 111 ? -5.926 19.672 -9.586 1 89.31 111 LYS A CA 1
ATOM 884 C C . LYS A 1 111 ? -7.23 18.906 -9.766 1 89.31 111 LYS A C 1
ATOM 886 O O . LYS A 1 111 ? -7.855 18.984 -10.828 1 89.31 111 LYS A O 1
ATOM 891 N N . ASN A 1 112 ? -7.641 18.266 -8.758 1 90.25 112 ASN A N 1
ATOM 892 C CA . ASN A 1 112 ? -8.805 17.391 -8.875 1 90.25 112 ASN A CA 1
ATOM 893 C C . ASN A 1 112 ? -10.023 17.984 -8.188 1 90.25 112 ASN A C 1
ATOM 895 O O . ASN A 1 112 ? -11.117 17.422 -8.25 1 90.25 112 ASN A O 1
ATOM 899 N N . ASN A 1 113 ? -9.828 19.125 -7.5 1 92.62 113 ASN A N 1
ATOM 900 C CA . ASN A 1 113 ? -10.867 19.797 -6.727 1 92.62 113 ASN A CA 1
ATOM 901 C C . ASN A 1 113 ? -11.469 18.859 -5.68 1 92.62 113 ASN A C 1
ATOM 903 O O . ASN A 1 113 ? -12.688 18.719 -5.594 1 92.62 113 ASN A O 1
ATOM 907 N N . LEU A 1 114 ? -10.609 18.172 -4.984 1 95.94 114 LEU A N 1
ATOM 908 C CA . LEU A 1 114 ? -10.984 17.281 -3.9 1 95.94 114 LEU A CA 1
ATOM 909 C C . LEU A 1 114 ? -10.508 17.812 -2.557 1 95.94 114 LEU A C 1
ATOM 911 O O . LEU A 1 114 ? -9.383 18.312 -2.445 1 95.94 114 LEU A O 1
ATOM 915 N N . LEU A 1 115 ? -11.344 17.797 -1.561 1 97.19 115 LEU A N 1
ATOM 916 C CA . LEU A 1 115 ? -10.977 18.078 -0.178 1 97.19 115 LEU A CA 1
ATOM 917 C C . LEU A 1 115 ? -10.852 16.781 0.627 1 97.19 115 LEU A C 1
ATOM 919 O O . LEU A 1 115 ? -11.844 16.109 0.875 1 97.19 115 LEU A O 1
ATOM 923 N N . PHE A 1 116 ? -9.633 16.484 0.991 1 98.38 116 PHE A N 1
ATOM 924 C CA . PHE A 1 116 ? -9.391 15.289 1.8 1 98.38 116 PHE A CA 1
ATOM 925 C C . PHE A 1 116 ? -9.391 15.633 3.283 1 98.38 116 PHE A C 1
ATOM 927 O O . PHE A 1 116 ? -8.977 16.734 3.672 1 98.38 116 PHE A O 1
ATOM 934 N N . PHE A 1 117 ? -9.836 14.648 4.117 1 98.5 117 PHE A N 1
ATOM 935 C CA . PHE A 1 117 ? -9.68 14.852 5.551 1 98.5 117 PHE A CA 1
ATOM 936 C C . PHE A 1 117 ? -9.625 13.523 6.289 1 98.5 117 PHE A C 1
ATOM 938 O O . PHE A 1 117 ? -10.227 12.539 5.852 1 98.5 117 PHE A O 1
ATOM 945 N N . THR A 1 118 ? -8.891 13.492 7.328 1 98.19 118 THR A N 1
ATOM 946 C CA . THR A 1 118 ? -8.867 12.344 8.227 1 98.19 118 THR A CA 1
ATOM 947 C C . THR A 1 118 ? -9.836 12.547 9.391 1 98.19 118 THR A C 1
ATOM 949 O O . THR A 1 118 ? -10 13.664 9.883 1 98.19 118 THR A O 1
ATOM 952 N N . ASP A 1 119 ? -10.453 11.477 9.766 1 97.88 119 ASP A N 1
ATOM 953 C CA . ASP A 1 119 ? -11.352 11.453 10.914 1 97.88 119 ASP A CA 1
ATOM 954 C C . ASP A 1 119 ? -10.867 10.453 11.969 1 97.88 119 ASP A C 1
ATOM 956 O O . ASP A 1 119 ? -11.18 9.266 11.891 1 97.88 119 ASP A O 1
ATOM 960 N N . SER A 1 120 ? -10.266 10.883 12.953 1 95.12 120 SER A N 1
ATOM 961 C CA . SER A 1 120 ? -9.602 10.008 13.914 1 95.12 120 SER A CA 1
ATOM 962 C C . SER A 1 120 ? -10.258 10.109 15.289 1 95.12 120 SER A C 1
ATOM 964 O O . SER A 1 120 ? -10.266 9.141 16.047 1 95.12 120 SER A O 1
ATOM 966 N N . GLY A 1 121 ? -10.82 11.219 15.633 1 93.12 121 GLY A N 1
ATOM 967 C CA . GLY A 1 121 ? -11.18 11.469 17.016 1 93.12 121 GLY A CA 1
ATOM 968 C C . GLY A 1 121 ? -9.977 11.742 17.906 1 93.12 121 GLY A C 1
ATOM 969 O O . GLY A 1 121 ? -8.836 11.758 17.422 1 93.12 121 GLY A O 1
ATOM 970 N N . PRO A 1 122 ? -10.32 12.023 19.156 1 90.12 122 PRO A N 1
ATOM 971 C CA . PRO A 1 122 ? -9.203 12.242 20.078 1 90.12 122 PRO A CA 1
ATOM 972 C C . PRO A 1 122 ? -8.305 11.016 20.234 1 90.12 122 PRO A C 1
ATOM 974 O O . PRO A 1 122 ? -8.719 9.898 19.906 1 90.12 122 PRO A O 1
ATOM 977 N N . PHE A 1 123 ? -7.113 11.312 20.609 1 84.5 123 PHE A N 1
ATOM 978 C CA . PHE A 1 123 ? -6.203 10.211 20.891 1 84.5 123 PHE A CA 1
ATOM 979 C C . PHE A 1 123 ? -6.863 9.18 21.797 1 84.5 123 PHE A C 1
ATOM 981 O O . PHE A 1 123 ? -7.52 9.539 22.766 1 84.5 123 PHE A O 1
ATOM 988 N N . GLY A 1 124 ? -6.766 7.906 21.453 1 81.56 124 GLY A N 1
ATOM 989 C CA . GLY A 1 124 ? -7.344 6.832 22.25 1 81.56 124 GLY A CA 1
ATOM 990 C C . GLY A 1 124 ? -8.695 6.379 21.734 1 81.56 124 GLY A C 1
ATOM 991 O O . GLY A 1 124 ? -9.172 5.297 22.094 1 81.56 124 GLY A O 1
ATOM 992 N N . GLU A 1 125 ? -9.359 7.227 20.969 1 83.12 125 GLU A N 1
ATOM 993 C CA . GLU A 1 125 ? -10.648 6.855 20.391 1 83.12 125 GLU A CA 1
ATOM 994 C C . GLU A 1 125 ? -10.508 5.656 19.469 1 83.12 125 GLU A C 1
ATOM 996 O O . GLU A 1 125 ? -11.406 4.812 19.391 1 83.12 125 GLU A O 1
ATOM 1001 N N . THR A 1 126 ? -9.43 5.637 18.719 1 84.06 126 THR A N 1
ATOM 1002 C CA . THR A 1 126 ? -9.094 4.527 17.844 1 84.06 126 THR A CA 1
ATOM 1003 C C . THR A 1 126 ? -7.836 3.811 18.328 1 84.06 126 THR A C 1
ATOM 1005 O O . THR A 1 126 ? -6.922 4.441 18.859 1 84.06 126 THR A O 1
ATOM 1008 N N . SER A 1 127 ? -7.859 2.49 18.25 1 84.81 127 SER A N 1
ATOM 1009 C CA . SER A 1 127 ? -6.691 1.726 18.672 1 84.81 127 SER A CA 1
ATOM 1010 C C . SER A 1 127 ? -6.242 0.76 17.578 1 84.81 127 SER A C 1
ATOM 1012 O O . SER A 1 127 ? -6.863 0.677 16.516 1 84.81 127 SER A O 1
ATOM 1014 N N . ILE A 1 128 ? -5.09 0.078 17.875 1 85.25 128 ILE A N 1
ATOM 1015 C CA . ILE A 1 128 ? -4.473 -0.852 16.938 1 85.25 128 ILE A CA 1
ATOM 1016 C C . ILE A 1 128 ? -5.426 -2.012 16.656 1 85.25 128 ILE A C 1
ATOM 1018 O O . ILE A 1 128 ? -5.504 -2.504 15.531 1 85.25 128 ILE A O 1
ATOM 1022 N N . GLU A 1 129 ? -6.145 -2.449 17.641 1 82.12 129 GLU A N 1
ATOM 1023 C CA . GLU A 1 129 ? -7.031 -3.6 17.484 1 82.12 129 GLU A CA 1
ATOM 1024 C C . GLU A 1 129 ? -8.453 -3.158 17.172 1 82.12 129 GLU A C 1
ATOM 1026 O O . GLU A 1 129 ? -9.258 -3.945 16.656 1 82.12 129 GLU A O 1
ATOM 1031 N N . ASN A 1 130 ? -8.805 -1.902 17.5 1 87.62 130 ASN A N 1
ATOM 1032 C CA . ASN A 1 130 ? -10.117 -1.328 17.219 1 87.62 130 ASN A CA 1
ATOM 1033 C C . ASN A 1 130 ? -10.008 -0.083 16.344 1 87.62 130 ASN A C 1
ATOM 1035 O O . ASN A 1 130 ? -10.234 1.033 16.812 1 87.62 130 ASN A O 1
ATOM 1039 N N . CYS A 1 131 ? -9.82 -0.364 15.125 1 91.56 131 CYS A N 1
ATOM 1040 C CA . CYS A 1 131 ? -9.617 0.716 14.172 1 91.56 131 CYS A CA 1
ATOM 1041 C C . CYS A 1 131 ? -10.945 1.338 13.758 1 91.56 131 CYS A C 1
ATOM 1043 O O . CYS A 1 131 ? -11.789 0.668 13.156 1 91.56 131 CYS A O 1
ATOM 1045 N N . LYS A 1 132 ? -11.117 2.658 14.039 1 94.19 132 LYS A N 1
ATOM 1046 C CA . LYS A 1 132 ? -12.359 3.346 13.719 1 94.19 132 LYS A CA 1
ATOM 1047 C C . LYS A 1 132 ? -12.094 4.586 12.867 1 94.19 132 LYS A C 1
ATOM 1049 O O . LYS A 1 132 ? -13.031 5.227 12.391 1 94.19 132 LYS A O 1
ATOM 1054 N N . GLY A 1 133 ? -10.859 4.938 12.75 1 96.44 133 GLY A N 1
ATOM 1055 C CA . GLY A 1 133 ? -10.523 6.125 11.977 1 96.44 133 GLY A CA 1
ATOM 1056 C C . GLY A 1 133 ? -10.797 5.969 10.492 1 96.44 133 GLY A C 1
ATOM 1057 O O . GLY A 1 133 ? -10.875 4.848 9.984 1 96.44 133 GLY A O 1
ATOM 1058 N N . SER A 1 134 ? -10.953 7.066 9.805 1 97.56 134 SER A N 1
ATOM 1059 C CA . SER A 1 134 ? -11.297 7.047 8.383 1 97.56 134 SER A CA 1
ATOM 1060 C C . SER A 1 134 ? -10.539 8.125 7.617 1 97.56 134 SER A C 1
ATOM 1062 O O . SER A 1 134 ? -9.992 9.055 8.219 1 97.56 134 SER A O 1
ATOM 1064 N N . LEU A 1 135 ? -10.43 7.957 6.352 1 98.19 135 LEU A N 1
ATOM 1065 C CA . LEU A 1 135 ? -10.031 8.969 5.379 1 98.19 135 LEU A CA 1
ATOM 1066 C C . LEU A 1 135 ? -11.148 9.203 4.359 1 98.19 135 LEU A C 1
ATOM 1068 O O . LEU A 1 135 ? -11.656 8.258 3.758 1 98.19 135 LEU A O 1
ATOM 1072 N N . PHE A 1 136 ? -11.508 10.477 4.18 1 98.44 136 PHE A N 1
ATOM 1073 C CA . PHE A 1 136 ? -12.57 10.852 3.25 1 98.44 136 PHE A CA 1
ATOM 1074 C C . PHE A 1 136 ? -12.047 11.812 2.191 1 98.44 136 PHE A C 1
ATOM 1076 O O . PHE A 1 136 ? -11.031 12.484 2.402 1 98.44 136 PHE A O 1
ATOM 1083 N N . ALA A 1 137 ? -12.734 11.82 1.079 1 97.94 137 ALA A N 1
ATOM 1084 C CA . ALA A 1 137 ? -12.609 12.844 0.052 1 97.94 137 ALA A CA 1
ATOM 1085 C C . ALA A 1 137 ? -13.961 13.461 -0.279 1 97.94 137 ALA A C 1
ATOM 1087 O O . ALA A 1 137 ? -14.969 12.758 -0.366 1 97.94 137 ALA A O 1
ATOM 1088 N N . ILE A 1 138 ? -13.969 14.734 -0.359 1 97.06 138 ILE A N 1
ATOM 1089 C CA . ILE A 1 138 ? -15.148 15.445 -0.831 1 97.06 138 ILE A CA 1
ATOM 1090 C C . ILE A 1 138 ? -14.898 15.984 -2.236 1 97.06 138 ILE A C 1
ATOM 1092 O O . ILE A 1 138 ? -13.945 16.734 -2.457 1 97.06 138 ILE A O 1
ATOM 1096 N N . ASP A 1 139 ? -15.711 15.57 -3.172 1 95.31 139 ASP A N 1
ATOM 1097 C CA . ASP A 1 139 ? -15.734 16.234 -4.469 1 95.31 139 ASP A CA 1
ATOM 1098 C C . ASP A 1 139 ? -16.359 17.609 -4.367 1 95.31 139 ASP A C 1
ATOM 1100 O O . ASP A 1 139 ? -17.578 17.734 -4.191 1 95.31 139 ASP A O 1
ATOM 1104 N N . MET A 1 140 ? -15.594 18.609 -4.523 1 92 140 MET A N 1
ATOM 1105 C CA . MET A 1 140 ? -16.047 19.969 -4.23 1 92 140 MET A CA 1
ATOM 1106 C C . MET A 1 140 ? -17 20.469 -5.305 1 92 140 MET A C 1
ATOM 1108 O O . MET A 1 140 ? -17.781 21.391 -5.062 1 92 140 MET A O 1
ATOM 1112 N N . ASP A 1 141 ? -16.984 19.891 -6.477 1 91.12 141 ASP A N 1
ATOM 1113 C CA . ASP A 1 141 ? -17.922 20.234 -7.535 1 91.12 141 ASP A CA 1
ATOM 1114 C C . ASP A 1 141 ? -19.266 19.531 -7.32 1 91.12 141 ASP A C 1
ATOM 1116 O O . ASP A 1 141 ? -20.312 20.188 -7.297 1 91.12 141 ASP A O 1
ATOM 1120 N N . ALA A 1 142 ? -19.141 18.281 -7.094 1 92.94 142 ALA A N 1
ATOM 1121 C CA . ALA A 1 142 ? -20.344 17.469 -6.969 1 92.94 142 ALA A CA 1
ATOM 1122 C C . ALA A 1 142 ? -20.891 17.516 -5.543 1 92.94 142 ALA A C 1
ATOM 1124 O O . ALA A 1 142 ? -22.031 17.125 -5.293 1 92.94 142 ALA A O 1
ATOM 1125 N N . GLN A 1 143 ? -20.094 17.984 -4.598 1 91.69 143 GLN A N 1
ATOM 1126 C CA . GLN A 1 143 ? -20.438 18.016 -3.18 1 91.69 143 GLN A CA 1
ATOM 1127 C C . GLN A 1 143 ? -20.797 16.609 -2.674 1 91.69 143 GLN A C 1
ATOM 1129 O O . GLN A 1 143 ? -21.812 16.438 -2 1 91.69 143 GLN A O 1
ATOM 1134 N N . ILE A 1 144 ? -20.047 15.664 -3.105 1 95.19 144 ILE A N 1
ATOM 1135 C CA . ILE A 1 144 ? -20.219 14.273 -2.705 1 95.19 144 ILE A CA 1
ATOM 1136 C C . ILE A 1 144 ? -19.047 13.836 -1.838 1 95.19 144 ILE A C 1
ATOM 1138 O O . ILE A 1 144 ? -17.891 14.086 -2.178 1 95.19 144 ILE A O 1
ATOM 1142 N N . VAL A 1 145 ? -19.438 13.25 -0.687 1 97.06 145 VAL A N 1
ATOM 1143 C CA . VAL A 1 145 ? -18.438 12.719 0.228 1 97.06 145 VAL A CA 1
ATOM 1144 C C . VAL A 1 145 ? -18.188 11.25 -0.079 1 97.06 145 VAL A C 1
ATOM 1146 O O . VAL A 1 145 ? -19.125 10.461 -0.193 1 97.06 145 VAL A O 1
ATOM 1149 N N . LYS A 1 146 ? -16.969 10.875 -0.265 1 95.38 146 LYS A N 1
ATOM 1150 C CA . LYS A 1 146 ? -16.594 9.492 -0.532 1 95.38 146 LYS A CA 1
ATOM 1151 C C . LYS A 1 146 ? -15.539 9.008 0.454 1 95.38 146 LYS A C 1
ATOM 1153 O O . LYS A 1 146 ? -14.531 9.68 0.675 1 95.38 146 LYS A O 1
ATOM 1158 N N . PRO A 1 147 ? -15.789 7.855 1.09 1 95.62 147 PRO A N 1
ATOM 1159 C CA . PRO A 1 147 ? -14.727 7.285 1.918 1 95.62 147 PRO A CA 1
ATOM 1160 C C . PRO A 1 147 ? -13.633 6.605 1.091 1 95.62 147 PRO A C 1
ATOM 1162 O O . PRO A 1 147 ? -13.938 5.871 0.148 1 95.62 147 PRO A O 1
ATOM 1165 N N . LEU A 1 148 ? -12.453 6.938 1.365 1 96.31 148 LEU A N 1
ATOM 1166 C CA . LEU A 1 148 ? -11.336 6.211 0.772 1 96.31 148 LEU A CA 1
ATOM 1167 C C . LEU A 1 148 ? -10.922 5.035 1.651 1 96.31 148 LEU A C 1
ATOM 1169 O O . LEU A 1 148 ? -10.492 3.998 1.145 1 96.31 148 LEU A O 1
ATOM 1173 N N . ALA A 1 149 ? -10.945 5.145 2.893 1 95.56 149 ALA A N 1
ATOM 1174 C CA . ALA A 1 149 ? -10.805 4.148 3.949 1 95.56 149 ALA A CA 1
ATOM 1175 C C . ALA A 1 149 ? -11.805 4.402 5.078 1 95.56 149 ALA A C 1
ATOM 1177 O O . ALA A 1 149 ? -11.719 5.422 5.766 1 95.56 149 ALA A O 1
ATOM 1178 N N . LEU A 1 150 ? -12.68 3.486 5.312 1 94.56 150 LEU A N 1
ATOM 1179 C CA . LEU A 1 150 ? -13.797 3.746 6.215 1 94.56 150 LEU A CA 1
ATOM 1180 C C . LEU A 1 150 ? -13.688 2.896 7.477 1 94.56 150 LEU A C 1
ATOM 1182 O O . LEU A 1 150 ? -13.742 1.667 7.406 1 94.56 150 LEU A O 1
ATOM 1186 N N . GLN A 1 151 ? -13.5 3.529 8.547 1 93.62 151 GLN A N 1
ATOM 1187 C CA . GLN A 1 151 ? -13.547 2.912 9.867 1 93.62 151 GLN A CA 1
ATOM 1188 C C . GLN A 1 151 ? -12.602 1.713 9.945 1 93.62 151 GLN A C 1
ATOM 1190 O O . GLN A 1 151 ? -13.008 0.626 10.367 1 93.62 151 GLN A O 1
ATOM 1195 N N . CYS A 1 152 ? -11.352 1.995 9.594 1 93.75 152 CYS A N 1
ATOM 1196 C CA . CYS A 1 152 ? -10.422 0.868 9.562 1 93.75 152 CYS A CA 1
ATOM 1197 C C . CYS A 1 152 ? -9 1.326 9.852 1 93.75 152 CYS A C 1
ATOM 1199 O O . CYS A 1 152 ? -8.047 0.569 9.648 1 93.75 152 CYS A O 1
ATOM 1201 N N . LEU A 1 153 ? -8.867 2.537 10.25 1 95.38 153 LEU A N 1
ATOM 1202 C CA . LEU A 1 153 ? -7.535 3.08 10.484 1 95.38 153 LEU A CA 1
ATOM 1203 C C . LEU A 1 153 ? -7.312 3.354 11.969 1 95.38 153 LEU A C 1
ATOM 1205 O O . LEU A 1 153 ? -8.242 3.752 12.68 1 95.38 153 LEU A O 1
ATOM 1209 N N . SER A 1 154 ? -6.043 3.09 12.383 1 95.94 154 SER A N 1
ATOM 1210 C CA . SER A 1 154 ? -5.656 3.355 13.766 1 95.94 154 SER A CA 1
ATOM 1211 C C . SER A 1 154 ? -5.027 4.738 13.906 1 95.94 154 SER A C 1
ATOM 1213 O O . SER A 1 154 ? -3.82 4.898 13.719 1 95.94 154 SER A O 1
ATOM 1215 N N . TYR A 1 155 ? -5.887 5.73 14.219 1 95.88 155 TYR A N 1
ATOM 1216 C CA . TYR A 1 155 ? -5.543 7.133 14.414 1 95.88 155 TYR A CA 1
ATOM 1217 C C . TYR A 1 155 ? -4.883 7.715 13.164 1 95.88 155 TYR A C 1
ATOM 1219 O O . TYR A 1 155 ? -3.725 8.133 13.211 1 95.88 155 TYR A O 1
ATOM 1227 N N . PRO A 1 156 ? -5.641 7.773 12.078 1 97.5 156 PRO A N 1
ATOM 1228 C CA . PRO A 1 156 ? -5.133 8.516 10.922 1 97.5 156 PRO A CA 1
ATOM 1229 C C . PRO A 1 156 ? -4.906 9.992 11.219 1 97.5 156 PRO A C 1
ATOM 1231 O O . PRO A 1 156 ? -5.77 10.648 11.812 1 97.5 156 PRO A O 1
ATOM 1234 N N . SER A 1 157 ? -3.756 10.453 10.852 1 96.38 157 SER A N 1
ATOM 1235 C CA . SER A 1 157 ? -3.371 11.812 11.203 1 96.38 157 SER A CA 1
ATOM 1236 C C . SER A 1 157 ? -2.932 12.602 9.977 1 96.38 157 SER A C 1
ATOM 1238 O O . SER A 1 157 ? -3.75 12.914 9.109 1 96.38 157 SER A O 1
ATOM 1240 N N . GLY A 1 158 ? -1.65 12.938 9.812 1 97.44 158 GLY A N 1
ATOM 1241 C CA . GLY A 1 158 ? -1.181 13.805 8.75 1 97.44 158 GLY A CA 1
ATOM 1242 C C . GLY A 1 158 ? -1.331 13.188 7.367 1 97.44 158 GLY A C 1
ATOM 1243 O O . GLY A 1 158 ? -1.13 11.984 7.195 1 97.44 158 GLY A O 1
ATOM 1244 N N . ILE A 1 159 ? -1.647 14.07 6.387 1 98.31 159 ILE A N 1
ATOM 1245 C CA . ILE A 1 159 ? -1.737 13.664 4.988 1 98.31 159 ILE A CA 1
ATOM 1246 C C . ILE A 1 159 ? -1.034 14.695 4.105 1 98.31 159 ILE A C 1
ATOM 1248 O O . ILE A 1 159 ? -0.958 15.875 4.461 1 98.31 159 ILE A O 1
ATOM 1252 N N . CYS A 1 160 ? -0.54 14.25 2.986 1 97.94 160 CYS A N 1
ATOM 1253 C CA . CYS A 1 160 ? 0.033 15.141 1.985 1 97.94 160 CYS A CA 1
ATOM 1254 C C . CYS A 1 160 ? -0.067 14.531 0.591 1 97.94 160 CYS A C 1
ATOM 1256 O O . CYS A 1 160 ? -0.399 13.359 0.444 1 97.94 160 CYS A O 1
ATOM 1258 N N . LEU A 1 161 ? 0.095 15.367 -0.403 1 97.19 161 LEU A N 1
ATOM 1259 C CA . LEU A 1 161 ? 0.035 14.945 -1.8 1 97.19 161 LEU A CA 1
ATOM 1260 C C . LEU A 1 161 ? 1.413 15.016 -2.447 1 97.19 161 LEU A C 1
ATOM 1262 O O . LEU A 1 161 ? 2.238 15.859 -2.074 1 97.19 161 LEU A O 1
ATOM 1266 N N . SER A 1 162 ? 1.612 14.086 -3.451 1 96.75 162 SER A N 1
ATOM 1267 C CA . SER A 1 162 ? 2.754 14.258 -4.344 1 96.75 162 SER A CA 1
ATOM 1268 C C . SER A 1 162 ? 2.631 15.547 -5.148 1 96.75 162 SER A C 1
ATOM 1270 O O . SER A 1 162 ? 1.577 16.188 -5.145 1 96.75 162 SER A O 1
ATOM 1272 N N . ASN A 1 163 ? 3.746 15.93 -5.809 1 94.19 163 ASN A N 1
ATOM 1273 C CA . ASN A 1 163 ? 3.744 17.203 -6.527 1 94.19 163 ASN A CA 1
ATOM 1274 C C . ASN A 1 163 ? 2.732 17.188 -7.672 1 94.19 163 ASN A C 1
ATOM 1276 O O . ASN A 1 163 ? 2.1 18.219 -7.949 1 94.19 163 ASN A O 1
ATOM 1280 N N . ASN A 1 164 ? 2.525 16.109 -8.336 1 93.62 164 ASN A N 1
ATOM 1281 C CA . ASN A 1 164 ? 1.555 16.016 -9.422 1 93.62 164 ASN A CA 1
ATOM 1282 C C . ASN A 1 164 ? 0.159 15.68 -8.898 1 93.62 164 ASN A C 1
ATOM 1284 O O . ASN A 1 164 ? -0.783 15.539 -9.68 1 93.62 164 ASN A O 1
ATOM 1288 N N . GLN A 1 165 ? 0.053 15.445 -7.555 1 95 165 GLN A N 1
ATOM 1289 C CA . GLN A 1 165 ? -1.18 15.266 -6.793 1 95 165 GLN A CA 1
ATOM 1290 C C . GLN A 1 165 ? -1.871 13.961 -7.156 1 95 165 GLN A C 1
ATOM 1292 O O . GLN A 1 165 ? -3.09 13.836 -7.023 1 95 165 GLN A O 1
ATOM 1297 N N . GLN A 1 166 ? -1.131 12.938 -7.648 1 93.31 166 GLN A N 1
ATOM 1298 C CA . GLN A 1 166 ? -1.69 11.633 -7.996 1 93.31 166 GLN A CA 1
ATOM 1299 C C . GLN A 1 166 ? -1.535 10.641 -6.844 1 93.31 166 GLN A C 1
ATOM 1301 O O . GLN A 1 166 ? -2.166 9.586 -6.84 1 93.31 166 GLN A O 1
ATOM 1306 N N . LEU A 1 167 ? -0.617 10.969 -5.996 1 97.25 167 LEU A N 1
ATOM 1307 C CA . LEU A 1 167 ? -0.374 10.133 -4.824 1 97.25 167 LEU A CA 1
ATOM 1308 C C . LEU A 1 167 ? -0.757 10.867 -3.543 1 97.25 167 LEU A C 1
ATOM 1310 O O . LEU A 1 167 ? -0.425 12.039 -3.371 1 97.25 167 LEU A O 1
ATOM 1314 N N . LEU A 1 168 ? -1.487 10.211 -2.689 1 98.31 168 LEU A N 1
ATOM 1315 C CA . LEU A 1 168 ? -1.822 10.703 -1.356 1 98.31 168 LEU A CA 1
ATOM 1316 C C . LEU A 1 168 ? -1.183 9.828 -0.282 1 98.31 168 LEU A C 1
ATOM 1318 O O . LEU A 1 168 ? -1.336 8.602 -0.297 1 98.31 168 LEU A O 1
ATOM 1322 N N . TYR A 1 169 ? -0.389 10.453 0.588 1 98.75 169 TYR A N 1
ATOM 1323 C CA . TYR A 1 169 ? 0.228 9.758 1.712 1 98.75 169 TYR A CA 1
ATOM 1324 C C . TYR A 1 169 ? -0.525 10.039 3.008 1 98.75 169 TYR A C 1
ATOM 1326 O O . TYR A 1 169 ? -0.955 11.172 3.25 1 98.75 169 TYR A O 1
ATOM 1334 N N . LEU A 1 170 ? -0.671 9.016 3.801 1 98.69 170 LEU A N 1
ATOM 1335 C CA . LEU A 1 170 ? -1.367 9.148 5.078 1 98.69 170 LEU A CA 1
ATOM 1336 C C . LEU A 1 170 ? -0.549 8.531 6.207 1 98.69 170 LEU A C 1
ATOM 1338 O O . LEU A 1 170 ? -0.127 7.375 6.117 1 98.69 170 LEU A O 1
ATOM 1342 N N . CYS A 1 171 ? -0.315 9.297 7.238 1 98.69 171 CYS A N 1
ATOM 1343 C CA . CYS A 1 171 ? 0.299 8.773 8.453 1 98.69 171 CYS A CA 1
ATOM 1344 C C . CYS A 1 171 ? -0.724 8.039 9.312 1 98.69 171 CYS A C 1
ATOM 1346 O O . CYS A 1 171 ? -1.715 8.625 9.75 1 98.69 171 CYS A O 1
ATOM 1348 N N . GLU A 1 172 ? -0.54 6.766 9.484 1 97.62 172 GLU A N 1
ATOM 1349 C CA . GLU A 1 172 ? -1.318 6.012 10.461 1 97.62 172 GLU A CA 1
ATOM 1350 C C . GLU A 1 172 ? -0.525 5.797 11.75 1 97.62 172 GLU A C 1
ATOM 1352 O O . GLU A 1 172 ? 0.209 4.812 11.875 1 97.62 172 GLU A O 1
ATOM 1357 N N . THR A 1 173 ? -0.763 6.613 12.719 1 97.44 173 THR A N 1
ATOM 1358 C CA . THR A 1 173 ? 0.069 6.707 13.914 1 97.44 173 THR A CA 1
ATOM 1359 C C . THR A 1 173 ? 0.039 5.398 14.703 1 97.44 173 THR A C 1
ATOM 1361 O O . THR A 1 173 ? 1.087 4.875 15.086 1 97.44 173 THR A O 1
ATOM 1364 N N . GLY A 1 174 ? -1.104 4.859 14.867 1 95.94 174 GLY A N 1
ATOM 1365 C CA . GLY A 1 174 ? -1.252 3.705 15.734 1 95.94 174 GLY A CA 1
ATOM 1366 C C . GLY A 1 174 ? -0.535 2.471 15.227 1 95.94 174 GLY A C 1
ATOM 1367 O O . GLY A 1 174 ? -0.034 1.664 16.016 1 95.94 174 GLY A O 1
ATOM 1368 N N . LYS A 1 175 ? -0.505 2.301 13.938 1 95.88 175 LYS A N 1
ATOM 1369 C CA . LYS A 1 175 ? 0.134 1.112 13.375 1 95.88 175 LYS A CA 1
ATOM 1370 C C . LYS A 1 175 ? 1.562 1.416 12.93 1 95.88 175 LYS A C 1
ATOM 1372 O O . LYS A 1 175 ? 2.219 0.569 12.32 1 95.88 175 LYS A O 1
ATOM 1377 N N . ASN A 1 176 ? 2.006 2.611 13.227 1 97.44 176 ASN A N 1
ATOM 1378 C CA . ASN A 1 176 ? 3.369 3.055 12.953 1 97.44 176 ASN A CA 1
ATOM 1379 C C . ASN A 1 176 ? 3.746 2.84 11.492 1 97.44 176 ASN A C 1
ATOM 1381 O O . ASN A 1 176 ? 4.789 2.256 11.195 1 97.44 176 ASN A O 1
ATOM 1385 N N . ARG A 1 177 ? 2.869 3.371 10.562 1 98 177 ARG A N 1
ATOM 1386 C CA . ARG A 1 177 ? 3.141 3.207 9.141 1 98 177 ARG A CA 1
ATOM 1387 C C . ARG A 1 177 ? 2.588 4.379 8.336 1 98 177 ARG A C 1
ATOM 1389 O O . ARG A 1 177 ? 1.831 5.195 8.867 1 98 177 ARG A O 1
ATOM 1396 N N . VAL A 1 178 ? 3.096 4.523 7.141 1 98.75 178 VAL A N 1
ATOM 1397 C CA . VAL A 1 178 ? 2.564 5.449 6.145 1 98.75 178 VAL A CA 1
ATOM 1398 C C . VAL A 1 178 ? 1.862 4.668 5.039 1 98.75 178 VAL A C 1
ATOM 1400 O O . VAL A 1 178 ? 2.441 3.75 4.453 1 98.75 178 VAL A O 1
ATOM 1403 N N . LEU A 1 179 ? 0.607 4.973 4.855 1 98.5 179 LEU A N 1
ATOM 1404 C CA . LEU A 1 179 ? -0.137 4.418 3.729 1 98.5 179 LEU A CA 1
ATOM 1405 C C . LEU A 1 179 ? -0.007 5.309 2.5 1 98.5 179 LEU A C 1
ATOM 1407 O O . LEU A 1 179 ? 0.188 6.52 2.623 1 98.5 179 LEU A O 1
ATOM 1411 N N . ARG A 1 180 ? -0.071 4.707 1.32 1 98.44 180 ARG A N 1
ATOM 1412 C CA . ARG A 1 180 ? -0.075 5.449 0.065 1 98.44 180 ARG A CA 1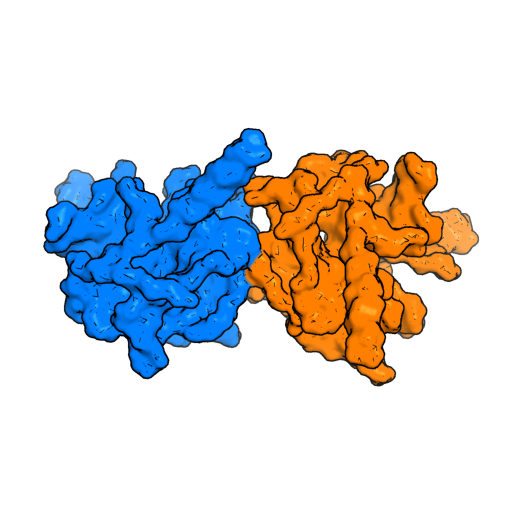
ATOM 1413 C C . ARG A 1 180 ? -1.289 5.086 -0.783 1 98.44 180 ARG A C 1
ATOM 1415 O O . ARG A 1 180 ? -1.555 3.906 -1.022 1 98.44 180 ARG A O 1
ATOM 1422 N N . PHE A 1 181 ? -2.055 6.086 -1.143 1 97.75 181 PHE A N 1
ATOM 1423 C CA . PHE A 1 181 ? -3.211 5.977 -2.023 1 97.75 181 PHE A CA 1
ATOM 1424 C C . PHE A 1 181 ? -2.855 6.414 -3.441 1 97.75 181 PHE A C 1
ATOM 1426 O O . PHE A 1 181 ? -2.312 7.5 -3.643 1 97.75 181 PHE A O 1
ATOM 1433 N N . VAL A 1 182 ? -3.119 5.562 -4.426 1 96.25 182 VAL A N 1
ATOM 1434 C CA . VAL A 1 182 ? -2.855 5.84 -5.836 1 96.25 182 VAL A CA 1
ATOM 1435 C C . VAL A 1 182 ? -4.176 6.055 -6.574 1 96.25 182 VAL A C 1
ATOM 1437 O O . VAL A 1 182 ? -5.062 5.199 -6.539 1 96.25 182 VAL A O 1
ATOM 1440 N N . GLN A 1 183 ? -4.266 7.184 -7.156 1 93.81 183 GLN A N 1
ATOM 1441 C CA . GLN A 1 183 ? -5.473 7.496 -7.914 1 93.81 183 GLN A CA 1
ATOM 1442 C C . GLN A 1 183 ? -5.375 6.965 -9.344 1 93.81 183 GLN A C 1
ATOM 1444 O O . GLN A 1 183 ? -4.43 7.285 -10.07 1 93.81 183 GLN A O 1
ATOM 1449 N N . THR A 1 184 ? -6.379 6.164 -9.742 1 90.06 184 THR A N 1
ATOM 1450 C CA . THR A 1 184 ? -6.434 5.668 -11.117 1 90.06 184 THR A CA 1
ATOM 1451 C C . THR A 1 184 ? -7.047 6.711 -12.047 1 90.06 184 THR A C 1
ATOM 1453 O O . THR A 1 184 ? -7.582 7.723 -11.586 1 90.06 184 THR A O 1
ATOM 1456 N N . ASP A 1 185 ? -7.07 6.43 -13.344 1 86.69 185 ASP A N 1
ATOM 1457 C CA . ASP A 1 185 ? -7.656 7.328 -14.336 1 86.69 185 ASP A CA 1
ATOM 1458 C C . ASP A 1 185 ? -9.164 7.441 -14.148 1 86.69 185 ASP A C 1
ATOM 1460 O O . ASP A 1 185 ? -9.758 8.469 -14.469 1 86.69 185 ASP A O 1
ATOM 1464 N N . ALA A 1 186 ? -9.742 6.406 -13.594 1 86.31 186 ALA A N 1
ATOM 1465 C CA . ALA A 1 186 ? -11.188 6.391 -13.391 1 86.31 186 ALA A CA 1
ATOM 1466 C C . ALA A 1 186 ? -11.57 7.125 -12.109 1 86.31 186 ALA A C 1
ATOM 1468 O O . ALA A 1 186 ? -12.75 7.207 -11.758 1 86.31 186 ALA A O 1
ATOM 1469 N N . GLY A 1 187 ? -10.57 7.633 -11.391 1 87 187 GLY A N 1
ATOM 1470 C CA . GLY A 1 187 ? -10.828 8.391 -10.172 1 87 187 GLY A CA 1
ATOM 1471 C C . GLY A 1 187 ? -10.93 7.52 -8.938 1 87 187 GLY A C 1
ATOM 1472 O O . GLY A 1 187 ? -11.266 8 -7.852 1 87 187 GLY A O 1
ATOM 1473 N N . ILE A 1 188 ? -10.633 6.262 -9.125 1 90.19 188 ILE A N 1
ATOM 1474 C CA . ILE A 1 188 ? -10.656 5.32 -8.016 1 90.19 188 ILE A CA 1
ATOM 1475 C C . ILE A 1 188 ? -9.297 5.309 -7.312 1 90.19 188 ILE A C 1
ATOM 1477 O O . ILE A 1 188 ? -8.258 5.363 -7.969 1 90.19 188 ILE A O 1
ATOM 1481 N N . PHE A 1 189 ? -9.383 5.273 -5.953 1 93.06 189 PHE A N 1
ATOM 1482 C CA . PHE A 1 189 ? -8.148 5.191 -5.184 1 93.06 189 PHE A CA 1
ATOM 1483 C C . PHE A 1 189 ? -7.906 3.766 -4.699 1 93.06 189 PHE A C 1
ATOM 1485 O O . PHE A 1 189 ? -8.797 3.137 -4.133 1 93.06 189 PHE A O 1
ATOM 1492 N N . TYR A 1 190 ? -6.715 3.266 -4.984 1 93.56 190 TYR A N 1
ATOM 1493 C CA . TYR A 1 190 ? -6.211 2.064 -4.332 1 93.56 190 TYR A CA 1
ATOM 1494 C C . TYR A 1 190 ? -5.109 2.41 -3.332 1 93.56 190 TYR A C 1
ATOM 1496 O O . TYR A 1 190 ? -4.371 3.377 -3.523 1 93.56 190 TYR A O 1
ATOM 1504 N N . TYR A 1 191 ? -5.074 1.639 -2.254 1 95.56 191 TYR A N 1
ATOM 1505 C CA . TYR A 1 191 ? -4.02 1.987 -1.311 1 95.56 191 TYR A CA 1
ATOM 1506 C C . TYR A 1 191 ? -3.402 0.737 -0.694 1 95.56 191 TYR A C 1
ATOM 1508 O O . TYR A 1 191 ? -4.023 -0.329 -0.688 1 95.56 191 TYR A O 1
ATOM 1516 N N . SER A 1 192 ? -2.215 0.869 -0.259 1 96.44 192 SER A N 1
ATOM 1517 C CA . SER A 1 192 ? -1.443 -0.159 0.432 1 96.44 192 SER A CA 1
ATOM 1518 C C . SER A 1 192 ? -0.497 0.456 1.457 1 96.44 192 SER A C 1
ATOM 1520 O O . SER A 1 192 ? -0.39 1.68 1.556 1 96.44 192 SER A O 1
ATOM 1522 N N . THR A 1 193 ? 0.121 -0.437 2.316 1 97.56 193 THR A N 1
ATOM 1523 C CA . THR A 1 193 ? 1.215 0.014 3.17 1 97.56 193 THR A CA 1
ATOM 1524 C C . THR A 1 193 ? 2.42 0.427 2.33 1 97.56 193 THR A C 1
ATOM 1526 O O . THR A 1 193 ? 2.916 -0.357 1.518 1 97.56 193 THR A O 1
ATOM 1529 N N . TYR A 1 194 ? 2.785 1.702 2.471 1 98.38 194 TYR A N 1
ATOM 1530 C CA . TYR A 1 194 ? 3.912 2.205 1.694 1 98.38 194 TYR A CA 1
ATOM 1531 C C . TYR A 1 194 ? 5.207 2.113 2.49 1 98.38 194 TYR A C 1
ATOM 1533 O O . TYR A 1 194 ? 6.242 1.698 1.961 1 98.38 194 TYR A O 1
ATOM 1541 N N . ILE A 1 195 ? 5.168 2.543 3.701 1 98.5 195 ILE A N 1
ATOM 1542 C CA . ILE A 1 195 ? 6.301 2.477 4.617 1 98.5 195 ILE A CA 1
ATOM 1543 C C . ILE A 1 195 ? 5.855 1.871 5.945 1 98.5 195 ILE A C 1
ATOM 1545 O O . ILE A 1 195 ? 4.855 2.299 6.527 1 98.5 195 ILE A O 1
ATOM 1549 N N . GLN A 1 196 ? 6.559 0.855 6.363 1 97.38 196 GLN A N 1
ATOM 1550 C CA . GLN A 1 196 ? 6.449 0.386 7.738 1 97.38 196 GLN A CA 1
ATOM 1551 C C . GLN A 1 196 ? 7.605 0.908 8.594 1 97.38 196 GLN A C 1
ATOM 1553 O O . GLN A 1 196 ? 8.773 0.697 8.258 1 97.38 196 GLN A O 1
ATOM 1558 N N . LEU A 1 197 ? 7.258 1.63 9.664 1 97.56 197 LEU A N 1
ATOM 1559 C CA . LEU A 1 197 ? 8.266 2.264 10.508 1 97.56 197 LEU A CA 1
ATOM 1560 C C . LEU A 1 197 ? 8.523 1.443 11.766 1 97.56 197 LEU A C 1
ATOM 1562 O O . LEU A 1 197 ? 7.742 0.548 12.094 1 97.56 197 LEU A O 1
ATOM 1566 N N . ASN A 1 198 ? 9.711 1.685 12.336 1 96.06 198 ASN A N 1
ATOM 1567 C CA . ASN A 1 198 ? 10.094 1.091 13.609 1 96.06 198 ASN A CA 1
ATOM 1568 C C . ASN A 1 198 ? 10.438 2.158 14.641 1 96.06 198 ASN A C 1
ATOM 1570 O O . ASN A 1 198 ? 11 3.201 14.305 1 96.06 198 ASN A O 1
ATOM 1574 N N . GLY A 1 199 ? 10.07 1.867 15.844 1 94.56 199 GLY A N 1
ATOM 1575 C CA . GLY A 1 199 ? 10.43 2.754 16.938 1 94.56 199 GLY A CA 1
ATOM 1576 C C . GLY A 1 199 ? 9.484 3.932 17.078 1 94.56 199 GLY A C 1
ATOM 1577 O O . GLY A 1 199 ? 8.562 4.102 16.281 1 94.56 199 GLY A O 1
ATOM 1578 N N . ARG A 1 200 ? 9.695 4.645 18.25 1 96 200 ARG A N 1
ATOM 1579 C CA . ARG A 1 200 ? 8.891 5.801 18.641 1 96 200 ARG A CA 1
ATOM 1580 C C . ARG A 1 200 ? 7.406 5.465 18.609 1 96 200 ARG A C 1
ATOM 1582 O O . ARG A 1 200 ? 7.031 4.293 18.547 1 96 200 ARG A O 1
ATOM 1589 N N . PHE A 1 201 ? 6.586 6.484 18.734 1 95.38 201 PHE A N 1
ATOM 1590 C CA . PHE A 1 201 ? 5.156 6.238 18.891 1 95.38 201 PHE A CA 1
ATOM 1591 C C . PHE A 1 201 ? 4.5 6.004 17.531 1 95.38 201 PHE A C 1
ATOM 1593 O O . PHE A 1 201 ? 3.65 5.125 17.391 1 95.38 201 PHE A O 1
ATOM 1600 N N . GLY A 1 202 ? 4.977 6.852 16.5 1 97.19 202 GLY A N 1
ATOM 1601 C CA . GLY A 1 202 ? 4.465 6.703 15.156 1 97.19 202 GLY A CA 1
ATOM 1602 C C . GLY A 1 202 ? 4.523 7.988 14.352 1 97.19 202 GLY A C 1
ATOM 1603 O O . GLY A 1 202 ? 4.887 9.039 14.875 1 97.19 202 GLY A O 1
ATOM 1604 N N . PRO A 1 203 ? 4.203 7.871 13.094 1 98.5 203 PRO A N 1
ATOM 1605 C CA . PRO A 1 203 ? 4.152 9.078 12.258 1 98.5 203 PRO A CA 1
ATOM 1606 C C . PRO A 1 203 ? 2.939 9.953 12.562 1 98.5 203 PRO A C 1
ATOM 1608 O O . PRO A 1 203 ? 1.852 9.438 12.828 1 98.5 203 PRO A O 1
ATOM 1611 N N . ILE A 1 204 ? 3.072 11.289 12.492 1 97.44 204 ILE A N 1
ATOM 1612 C CA . ILE A 1 204 ? 1.972 12.164 12.883 1 97.44 204 ILE A CA 1
ATOM 1613 C C . ILE A 1 204 ? 1.707 13.18 11.773 1 97.44 204 ILE A C 1
ATOM 1615 O O . ILE A 1 204 ? 0.595 13.703 11.648 1 97.44 204 ILE A O 1
ATOM 1619 N N . ALA A 1 205 ? 2.721 13.547 11.031 1 98 205 ALA A N 1
ATOM 1620 C CA . ALA A 1 205 ? 2.623 14.523 9.945 1 98 205 ALA A CA 1
ATOM 1621 C C . ALA A 1 205 ? 3.584 14.188 8.812 1 98 205 ALA A C 1
ATOM 1623 O O . ALA A 1 205 ? 4.586 13.5 9.023 1 98 205 ALA A O 1
ATOM 1624 N N . CYS A 1 206 ? 3.223 14.641 7.617 1 98.31 206 CYS A N 1
ATOM 1625 C CA . CYS A 1 206 ? 4.098 14.398 6.48 1 98.31 206 CYS A CA 1
ATOM 1626 C C . CYS A 1 206 ? 3.98 15.516 5.449 1 98.31 206 CYS A C 1
ATOM 1628 O O . CYS A 1 206 ? 3.006 16.266 5.457 1 98.31 206 CYS A O 1
ATOM 1630 N N . ALA A 1 207 ? 5.008 15.648 4.68 1 97.12 207 ALA A N 1
ATOM 1631 C CA . ALA A 1 207 ? 5.098 16.609 3.586 1 97.12 207 ALA A CA 1
ATOM 1632 C C . ALA A 1 207 ? 5.988 16.078 2.463 1 97.12 207 ALA A C 1
ATOM 1634 O O . ALA A 1 207 ? 6.875 15.258 2.701 1 97.12 207 ALA A O 1
ATOM 1635 N N . VAL A 1 208 ? 5.707 16.5 1.249 1 96.19 208 VAL A N 1
ATOM 1636 C CA . VAL A 1 208 ? 6.527 16.141 0.101 1 96.19 208 VAL A CA 1
ATOM 1637 C C . VAL A 1 208 ? 7.297 17.359 -0.399 1 96.19 208 VAL A C 1
ATOM 1639 O O . VAL A 1 208 ? 6.727 18.438 -0.557 1 96.19 208 VAL A O 1
ATOM 1642 N N . SER A 1 209 ? 8.555 17.156 -0.597 1 94.56 209 SER A N 1
ATOM 1643 C CA . SER A 1 209 ? 9.391 18.234 -1.1 1 94.56 209 SER A CA 1
ATOM 1644 C C . SER A 1 209 ? 9.25 18.406 -2.609 1 94.56 209 SER A C 1
ATOM 1646 O O . SER A 1 209 ? 8.594 17.578 -3.264 1 94.56 209 SER A O 1
ATOM 1648 N N . GLN A 1 210 ? 9.898 19.422 -3.086 1 91.62 210 GLN A N 1
ATOM 1649 C CA . GLN A 1 210 ? 9.875 19.656 -4.527 1 91.62 210 GLN A CA 1
ATOM 1650 C C . GLN A 1 210 ? 10.57 18.531 -5.277 1 91.62 210 GLN A C 1
ATOM 1652 O O . GLN A 1 210 ? 10.195 18.203 -6.406 1 91.62 210 GLN A O 1
ATOM 1657 N N . SER A 1 211 ? 11.531 17.922 -4.676 1 91 211 SER A N 1
ATOM 1658 C CA . SER A 1 211 ? 12.273 16.828 -5.297 1 91 211 SER A CA 1
ATOM 1659 C C . SER A 1 211 ? 11.578 15.484 -5.062 1 91 211 SER A C 1
ATOM 1661 O O . SER A 1 211 ? 12.156 14.422 -5.312 1 91 211 SER A O 1
ATOM 1663 N N . GLU A 1 212 ? 10.422 15.508 -4.508 1 93.31 212 GLU A N 1
ATOM 1664 C CA . GLU A 1 212 ? 9.539 14.359 -4.34 1 93.31 212 GLU A CA 1
ATOM 1665 C C . GLU A 1 212 ? 10.047 13.422 -3.254 1 93.31 212 GLU A C 1
ATOM 1667 O O . GLU A 1 212 ? 9.859 12.203 -3.336 1 93.31 212 GLU A O 1
ATOM 1672 N N . HIS A 1 213 ? 10.781 14.008 -2.332 1 96 213 HIS A N 1
ATOM 1673 C CA . HIS A 1 213 ? 11.07 13.258 -1.112 1 96 213 HIS A CA 1
ATOM 1674 C C . HIS A 1 213 ? 9.906 13.359 -0.125 1 96 213 HIS A C 1
ATOM 1676 O O . HIS A 1 213 ? 9.305 14.422 0.024 1 96 213 HIS A O 1
ATOM 1682 N N . LEU A 1 214 ? 9.641 12.258 0.488 1 97.69 214 LEU A N 1
ATOM 1683 C CA . LEU A 1 214 ? 8.617 12.227 1.529 1 97.69 214 LEU A CA 1
ATOM 1684 C C . LEU A 1 214 ? 9.242 12.438 2.906 1 97.69 214 LEU A C 1
ATOM 1686 O O . LEU A 1 214 ? 10.125 11.688 3.318 1 97.69 214 LEU A O 1
ATOM 1690 N N . TYR A 1 215 ? 8.812 13.5 3.584 1 97.88 215 TYR A N 1
ATOM 1691 C CA . TYR A 1 215 ? 9.227 13.805 4.949 1 97.88 215 TYR A CA 1
ATOM 1692 C C . TYR A 1 215 ? 8.172 13.344 5.953 1 97.88 215 TYR A C 1
ATOM 1694 O O . TYR A 1 215 ? 7.004 13.719 5.848 1 97.88 215 TYR A O 1
ATOM 1702 N N . VAL A 1 216 ? 8.594 12.539 6.875 1 98.69 216 VAL A N 1
ATOM 1703 C CA . VAL A 1 216 ? 7.664 11.977 7.852 1 98.69 216 VAL A CA 1
ATOM 1704 C C . VAL A 1 216 ? 8.102 12.359 9.258 1 98.69 216 VAL A C 1
ATOM 1706 O O . VAL A 1 216 ? 9.195 12 9.695 1 98.69 216 VAL A O 1
ATOM 1709 N N . ALA A 1 217 ? 7.25 13.109 9.969 1 98.44 217 ALA A N 1
ATOM 1710 C CA . ALA A 1 217 ? 7.508 13.438 11.367 1 98.44 217 ALA A CA 1
ATOM 1711 C C . ALA A 1 217 ? 7.227 12.234 12.266 1 98.44 217 ALA A C 1
ATOM 1713 O O . ALA A 1 217 ? 6.113 11.703 12.281 1 98.44 217 ALA A O 1
ATOM 1714 N N . ARG A 1 218 ? 8.195 11.883 13.023 1 97.69 218 ARG A N 1
ATOM 1715 C CA . ARG A 1 218 ? 8.102 10.734 13.922 1 97.69 218 ARG A CA 1
ATOM 1716 C C . ARG A 1 218 ? 7.809 11.188 15.352 1 97.69 218 ARG A C 1
ATOM 1718 O O . ARG A 1 218 ? 8.719 11.547 16.094 1 97.69 218 ARG A O 1
ATOM 1725 N N . PHE A 1 219 ? 6.598 11.047 15.758 1 96.69 219 PHE A N 1
ATOM 1726 C CA . PHE A 1 219 ? 6.133 11.578 17.031 1 96.69 219 PHE A CA 1
ATOM 1727 C C . PHE A 1 219 ? 6.699 10.773 18.203 1 96.69 219 PHE A C 1
ATOM 1729 O O . PHE A 1 219 ? 6.828 9.547 18.109 1 96.69 219 PHE A O 1
ATOM 1736 N N . GLU A 1 220 ? 7.02 11.461 19.266 1 96.31 220 GLU A N 1
ATOM 1737 C CA . GLU A 1 220 ? 7.285 10.883 20.578 1 96.31 220 GLU A CA 1
ATOM 1738 C C . GLU A 1 220 ? 6.84 11.812 21.703 1 96.31 220 GLU A C 1
ATOM 1740 O O . GLU A 1 220 ? 6.887 13.039 21.562 1 96.31 220 GLU A O 1
ATOM 1745 N N . PHE A 1 221 ? 6.445 11.242 22.844 1 94.06 221 PHE A N 1
ATOM 1746 C CA . PHE A 1 221 ? 6.078 12.039 24 1 94.06 221 PHE A CA 1
ATOM 1747 C C . PHE A 1 221 ? 7.305 12.688 24.625 1 94.06 221 PHE A C 1
ATOM 1749 O O . PHE A 1 221 ? 8.367 12.07 24.703 1 94.06 221 PHE A O 1
ATOM 1756 N N . GLY A 1 222 ? 7.102 13.867 25.094 1 93.19 222 GLY A N 1
ATOM 1757 C CA . GLY A 1 222 ? 8.203 14.664 25.609 1 93.19 222 GLY A CA 1
ATOM 1758 C C . GLY A 1 222 ? 8.93 14 26.766 1 93.19 222 GLY A C 1
ATOM 1759 O O . GLY A 1 222 ? 10.133 14.195 26.953 1 93.19 222 GLY A O 1
ATOM 1760 N N . HIS A 1 223 ? 8.258 13.258 27.562 1 92.62 223 HIS A N 1
ATOM 1761 C CA . HIS A 1 223 ? 8.891 12.641 28.719 1 92.62 223 HIS A CA 1
ATOM 1762 C C . HIS A 1 223 ? 9.648 11.375 28.328 1 92.62 223 HIS A C 1
ATOM 1764 O O . HIS A 1 223 ? 10.414 10.836 29.125 1 92.62 223 HIS A O 1
ATOM 1770 N N . VAL A 1 224 ? 9.508 10.898 27.125 1 93.69 224 VAL A N 1
ATOM 1771 C CA . VAL A 1 224 ? 10.148 9.68 26.656 1 93.69 224 VAL A CA 1
ATOM 1772 C C . VAL A 1 224 ? 11.398 10.031 25.859 1 93.69 224 VAL A C 1
ATOM 1774 O O . VAL A 1 224 ? 12.414 9.336 25.922 1 93.69 224 VAL A O 1
ATOM 1777 N N . SER A 1 225 ? 11.336 11.102 25.062 1 92.06 225 SER A N 1
ATOM 1778 C CA . SER A 1 225 ? 12.461 11.531 24.234 1 92.06 225 SER A CA 1
ATOM 1779 C C . SER A 1 225 ? 12.633 13.047 24.281 1 92.06 225 SER A C 1
ATOM 1781 O O . SER A 1 225 ? 11.68 13.781 24.562 1 92.06 225 SER A O 1
ATOM 1783 N N . GLU A 1 226 ? 13.859 13.484 24.016 1 91.5 226 GLU A N 1
ATOM 1784 C CA . GLU A 1 226 ? 14.148 14.914 24.031 1 91.5 226 GLU A CA 1
ATOM 1785 C C . GLU A 1 226 ? 14.234 15.461 22.609 1 91.5 226 GLU A C 1
ATOM 1787 O O . GLU A 1 226 ? 14.234 16.688 22.406 1 91.5 226 GLU A O 1
ATOM 1792 N N . GLU A 1 227 ? 14.266 14.539 21.703 1 94.44 227 GLU A N 1
ATOM 1793 C CA . GLU A 1 227 ? 14.516 15.023 20.344 1 94.44 227 GLU A CA 1
ATOM 1794 C C . GLU A 1 227 ? 13.344 14.711 19.422 1 94.44 227 GLU A C 1
ATOM 1796 O O . GLU A 1 227 ? 12.719 13.656 19.531 1 94.44 227 GLU A O 1
ATOM 1801 N N . GLY A 1 228 ? 13.109 15.734 18.547 1 95.75 228 GLY A N 1
ATOM 1802 C CA . GLY A 1 228 ? 12.227 15.445 17.422 1 95.75 228 GLY A CA 1
ATOM 1803 C C . GLY A 1 228 ? 12.93 14.727 16.281 1 95.75 228 GLY A C 1
ATOM 1804 O O . GLY A 1 228 ? 14.156 14.805 16.156 1 95.75 228 GLY A O 1
ATOM 1805 N N . GLN A 1 229 ? 12.164 13.977 15.562 1 96.94 229 GLN A N 1
ATOM 1806 C CA . GLN A 1 229 ? 12.742 13.242 14.445 1 96.94 229 GLN A CA 1
ATOM 1807 C C . GLN A 1 229 ? 11.867 13.344 13.203 1 96.94 229 GLN A C 1
ATOM 1809 O O . GLN A 1 229 ? 10.641 13.258 13.289 1 96.94 229 GLN A O 1
ATOM 1814 N N . ILE A 1 230 ? 12.539 13.617 12.078 1 97.56 230 ILE A N 1
ATOM 1815 C CA . ILE A 1 230 ? 11.914 13.562 10.758 1 97.56 230 ILE A CA 1
ATOM 1816 C C . ILE A 1 230 ? 12.664 12.562 9.883 1 97.56 230 ILE A C 1
ATOM 1818 O O . ILE A 1 230 ? 13.867 12.695 9.664 1 97.56 230 ILE A O 1
ATOM 1822 N N . SER A 1 231 ? 11.992 11.5 9.422 1 97.81 231 SER A N 1
ATOM 1823 C CA . SER A 1 231 ? 12.555 10.539 8.477 1 97.81 231 SER A CA 1
ATOM 1824 C C . SER A 1 231 ? 12.258 10.945 7.039 1 97.81 231 SER A C 1
ATOM 1826 O O . SER A 1 231 ? 11.133 11.328 6.719 1 97.81 231 SER A O 1
ATOM 1828 N N . ILE A 1 232 ? 13.289 10.875 6.227 1 97.25 232 ILE A N 1
ATOM 1829 C CA . ILE A 1 232 ? 13.164 11.305 4.836 1 97.25 232 ILE A CA 1
ATOM 1830 C C . ILE A 1 232 ? 13.32 10.102 3.91 1 97.25 232 ILE A C 1
ATOM 1832 O O . ILE A 1 232 ? 14.289 9.344 4.02 1 97.25 232 ILE A O 1
ATOM 1836 N N . PHE A 1 233 ? 12.328 9.953 2.996 1 97.31 233 PHE A N 1
ATOM 1837 C CA . PHE A 1 233 ? 12.305 8.828 2.064 1 97.31 233 PHE A CA 1
ATOM 1838 C C . PHE A 1 233 ? 12.32 9.32 0.623 1 97.31 233 PHE A C 1
ATOM 1840 O O . PHE A 1 233 ? 11.664 10.312 0.29 1 97.31 233 PHE A O 1
AT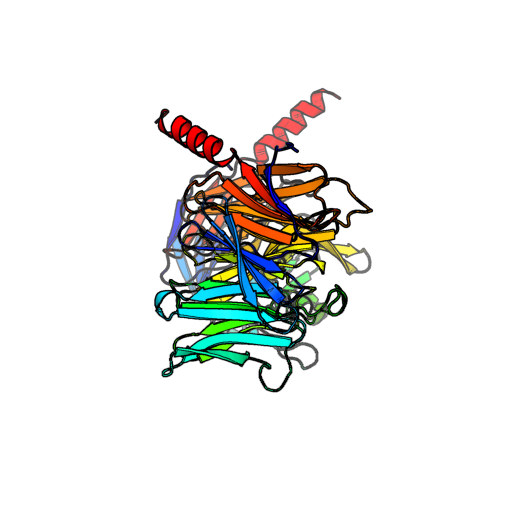OM 1847 N N . ASN A 1 234 ? 13.031 8.609 -0.23 1 94.19 234 ASN A N 1
ATOM 1848 C CA . ASN A 1 234 ? 12.984 8.945 -1.65 1 94.19 234 ASN A CA 1
ATOM 1849 C C . ASN A 1 234 ? 11.766 8.32 -2.33 1 94.19 234 ASN A C 1
ATOM 1851 O O . ASN A 1 234 ? 10.93 7.695 -1.668 1 94.19 234 ASN A O 1
ATOM 1855 N N . ALA A 1 235 ? 11.68 8.469 -3.631 1 89.25 235 ALA A N 1
ATOM 1856 C CA . ALA A 1 235 ? 10.492 8.07 -4.383 1 89.25 235 ALA A CA 1
ATOM 1857 C C . ALA A 1 235 ? 10.336 6.555 -4.391 1 89.25 235 ALA A C 1
ATOM 1859 O O . ALA A 1 235 ? 9.266 6.035 -4.723 1 89.25 235 ALA A O 1
ATOM 1860 N N . ASN A 1 236 ? 11.336 5.816 -4.031 1 88.5 236 ASN A N 1
ATOM 1861 C CA . ASN A 1 236 ? 11.266 4.359 -4.004 1 88.5 236 ASN A CA 1
ATOM 1862 C C . ASN A 1 236 ? 10.961 3.84 -2.602 1 88.5 236 ASN A C 1
ATOM 1864 O O . ASN A 1 236 ? 10.945 2.629 -2.371 1 88.5 236 ASN A O 1
ATOM 1868 N N . GLY A 1 237 ? 10.805 4.781 -1.677 1 93.25 237 GLY A N 1
ATOM 1869 C CA . GLY A 1 237 ? 10.477 4.379 -0.319 1 93.25 237 GLY A CA 1
ATOM 1870 C C . GLY A 1 237 ? 11.695 4.027 0.51 1 93.25 237 GLY A C 1
ATOM 1871 O O . GLY A 1 237 ? 11.578 3.396 1.562 1 93.25 237 GLY A O 1
ATOM 1872 N N . LEU A 1 238 ? 12.844 4.32 -0.003 1 93.5 238 LEU A N 1
ATOM 1873 C CA . LEU A 1 238 ? 14.07 4.09 0.747 1 93.5 238 LEU A CA 1
ATOM 1874 C C . LEU A 1 238 ? 14.352 5.25 1.693 1 93.5 238 LEU A C 1
ATOM 1876 O O . LEU A 1 238 ? 14.297 6.414 1.291 1 93.5 238 LEU A O 1
ATOM 1880 N N . ASN A 1 239 ? 14.617 4.953 2.967 1 95.69 239 ASN A N 1
ATOM 1881 C CA . ASN A 1 239 ? 15.023 5.988 3.914 1 95.69 239 ASN A CA 1
ATOM 1882 C C . ASN A 1 239 ? 16.406 6.535 3.592 1 95.69 239 ASN A C 1
ATOM 1884 O O . ASN A 1 239 ? 17.406 5.812 3.686 1 95.69 239 ASN A O 1
ATOM 1888 N N . VAL A 1 240 ? 16.484 7.805 3.236 1 94.62 240 VAL A N 1
ATOM 1889 C CA . VAL A 1 240 ? 17.75 8.344 2.768 1 94.62 240 VAL A CA 1
ATOM 1890 C C . VAL A 1 240 ? 18.391 9.203 3.863 1 94.62 240 VAL A C 1
ATOM 1892 O O . VAL A 1 240 ? 19.578 9.477 3.83 1 94.62 240 VAL A O 1
ATOM 1895 N N . GLU A 1 241 ? 17.594 9.648 4.77 1 94.19 241 GLU A N 1
ATOM 1896 C CA . GLU A 1 241 ? 18.109 10.469 5.859 1 94.19 241 GLU A CA 1
ATOM 1897 C C . GLU A 1 241 ? 17.141 10.516 7.031 1 94.19 241 GLU A C 1
ATOM 1899 O O . GLU A 1 241 ? 15.922 10.383 6.844 1 94.19 241 GLU A O 1
ATOM 1904 N N . ASN A 1 242 ? 17.625 10.602 8.219 1 95.19 242 ASN A N 1
ATOM 1905 C CA . ASN A 1 242 ? 16.891 10.945 9.43 1 95.19 242 ASN A CA 1
ATOM 1906 C C . ASN A 1 242 ? 17.406 12.242 10.047 1 95.19 242 ASN A C 1
ATOM 1908 O O . ASN A 1 242 ? 18.594 12.383 10.297 1 95.19 242 ASN A O 1
ATOM 1912 N N . VAL A 1 243 ? 16.469 13.133 10.234 1 94.56 243 VAL A N 1
ATOM 1913 C CA . VAL A 1 243 ? 16.812 14.43 10.789 1 94.56 243 VAL A CA 1
ATOM 1914 C C . VAL A 1 243 ? 16.359 14.508 12.25 1 94.56 243 VAL A C 1
ATOM 1916 O O . VAL A 1 243 ? 15.25 14.086 12.578 1 94.56 243 VAL A O 1
ATOM 1919 N N . SER A 1 244 ? 17.266 15.047 13.031 1 95.44 244 SER A N 1
ATOM 1920 C CA . SER A 1 244 ? 16.922 15.258 14.438 1 95.44 244 SER A CA 1
ATOM 1921 C C . SER A 1 244 ? 16.734 16.75 14.734 1 95.44 244 SER A C 1
ATOM 1923 O O . SER A 1 244 ? 17.5 17.578 14.242 1 95.44 244 SER A O 1
ATOM 1925 N N . ILE A 1 245 ? 15.695 17.094 15.438 1 95.06 245 ILE A N 1
ATOM 1926 C CA . ILE A 1 245 ? 15.438 18.438 15.93 1 95.06 245 ILE A CA 1
ATOM 1927 C C . ILE A 1 245 ? 15.531 18.453 17.453 1 95.06 245 ILE A C 1
ATOM 1929 O O . ILE A 1 245 ? 14.602 18.031 18.141 1 95.06 245 ILE A O 1
ATOM 1933 N N . PRO A 1 246 ? 16.547 19.031 17.953 1 94.06 246 PRO A N 1
ATOM 1934 C CA . PRO A 1 246 ? 16.781 18.953 19.406 1 94.06 246 PRO A CA 1
ATOM 1935 C C . PRO A 1 246 ? 15.656 19.609 20.203 1 94.06 246 PRO A C 1
ATOM 1937 O O . PRO A 1 246 ? 15.148 20.656 19.828 1 94.06 246 PRO A O 1
ATOM 1940 N N . GLN A 1 247 ? 15.242 18.922 21.219 1 93.06 247 GLN A N 1
ATOM 1941 C CA . GLN A 1 247 ? 14.32 19.406 22.234 1 93.06 247 GLN A CA 1
ATOM 1942 C C . GLN A 1 247 ? 12.914 19.594 21.672 1 93.06 247 GLN A C 1
ATOM 1944 O O . GLN A 1 247 ? 12.141 20.406 22.156 1 93.06 247 GLN A O 1
ATOM 1949 N N . CYS A 1 248 ? 12.625 18.875 20.594 1 94.44 248 CYS A N 1
ATOM 1950 C CA . CYS A 1 248 ? 11.328 19.047 19.938 1 94.44 248 CYS A CA 1
ATOM 1951 C C . CYS A 1 248 ? 10.711 17.688 19.609 1 94.44 248 CYS A C 1
ATOM 1953 O O . CYS A 1 248 ? 10.383 17.406 18.453 1 94.44 248 CYS A O 1
ATOM 1955 N N . PRO A 1 249 ? 10.422 16.844 20.609 1 94.62 249 PRO A N 1
ATOM 1956 C CA . PRO A 1 249 ? 9.961 15.484 20.344 1 94.62 249 PRO A CA 1
ATOM 1957 C C . PRO A 1 249 ? 8.508 15.438 19.875 1 94.62 249 PRO A C 1
ATOM 1959 O O . PRO A 1 249 ? 8.094 14.477 19.219 1 94.62 249 PRO A O 1
ATOM 1962 N N . GLU A 1 250 ? 7.723 16.469 20.188 1 96.19 250 GLU A N 1
ATOM 1963 C CA . GLU A 1 250 ? 6.289 16.406 19.922 1 96.19 250 GLU A CA 1
ATOM 1964 C C . GLU A 1 250 ? 5.918 17.234 18.688 1 96.19 250 GLU A C 1
ATOM 1966 O O . GLU A 1 250 ? 5.105 18.156 18.781 1 96.19 250 GLU A O 1
ATOM 1971 N N . ILE A 1 251 ? 6.504 16.859 17.594 1 96.5 251 ILE A N 1
ATOM 1972 C CA . ILE A 1 251 ? 6.176 17.484 16.328 1 96.5 251 ILE A CA 1
ATOM 1973 C C . ILE A 1 251 ? 4.699 17.25 16 1 96.5 251 ILE A C 1
ATOM 1975 O O . ILE A 1 251 ? 4.18 16.156 16.203 1 96.5 251 ILE A O 1
ATOM 1979 N N . SER A 1 252 ? 4.07 18.297 15.477 1 95.69 252 SER A N 1
ATOM 1980 C CA . SER A 1 252 ? 2.637 18.188 15.234 1 95.69 252 SER A CA 1
ATOM 1981 C C . SER A 1 252 ? 2.295 18.531 13.789 1 95.69 252 SER A C 1
ATOM 1983 O O . SER A 1 252 ? 1.18 18.281 13.328 1 95.69 252 SER A O 1
ATOM 1985 N N . GLY A 1 253 ? 3.193 19.094 13.039 1 96.12 253 GLY A N 1
ATOM 1986 C CA . GLY A 1 253 ? 2.92 19.438 11.656 1 96.12 253 GLY A CA 1
ATOM 1987 C C . GLY A 1 253 ? 4.172 19.766 10.867 1 96.12 253 GLY A C 1
ATOM 1988 O O . GLY A 1 253 ? 5.195 20.156 11.438 1 96.12 253 GLY A O 1
ATOM 1989 N N . LEU A 1 254 ? 4.059 19.609 9.523 1 95.62 254 LEU A N 1
ATOM 1990 C CA . LEU A 1 254 ? 5.117 19.906 8.562 1 95.62 254 LEU A CA 1
ATOM 1991 C C . LEU A 1 254 ? 4.551 20.625 7.34 1 95.62 254 LEU A C 1
ATOM 1993 O O . LEU A 1 254 ? 3.479 20.266 6.848 1 95.62 254 LEU A O 1
ATOM 1997 N N . THR A 1 255 ? 5.305 21.625 6.914 1 95.31 255 THR A N 1
ATOM 1998 C CA . THR A 1 255 ? 4.965 22.219 5.629 1 95.31 255 THR A CA 1
ATOM 1999 C C . THR A 1 255 ? 6.191 22.875 4.992 1 95.31 255 THR A C 1
ATOM 2001 O O . THR A 1 255 ? 6.922 23.609 5.656 1 95.31 255 THR A O 1
ATOM 2004 N N . PHE A 1 256 ? 6.348 22.641 3.74 1 93.75 256 PHE A N 1
ATOM 2005 C CA . PHE A 1 256 ? 7.441 23.281 3.02 1 93.75 256 PHE A CA 1
ATOM 2006 C C . PHE A 1 256 ? 7.07 24.703 2.627 1 93.75 256 PHE A C 1
ATOM 2008 O O . PHE A 1 256 ? 5.914 24.984 2.293 1 93.75 256 PHE A O 1
ATOM 2015 N N . SER A 1 257 ? 8.109 25.5 2.58 1 90.81 257 SER A N 1
ATOM 2016 C CA . SER A 1 257 ? 7.934 26.828 2.023 1 90.81 257 SER A CA 1
ATOM 2017 C C . SER A 1 257 ? 7.836 26.781 0.501 1 90.81 257 SER A C 1
ATOM 2019 O O . SER A 1 257 ? 8.555 26.031 -0.151 1 90.81 257 SER A O 1
ATOM 2021 N N . SER A 1 258 ? 6.938 27.547 -0.024 1 86.06 258 SER A N 1
ATOM 2022 C CA . SER A 1 258 ? 6.848 27.672 -1.476 1 86.06 258 SER A CA 1
ATOM 2023 C C . SER A 1 258 ? 7.887 28.656 -2.008 1 86.06 258 SER A C 1
ATOM 2025 O O . SER A 1 258 ? 8.164 28.672 -3.207 1 86.06 258 SER A O 1
ATOM 2027 N N . GLN A 1 259 ? 8.422 29.453 -1.16 1 84.69 259 GLN A N 1
ATOM 2028 C CA . GLN A 1 259 ? 9.359 30.5 -1.555 1 84.69 259 GLN A CA 1
ATOM 2029 C C . GLN A 1 259 ? 10.773 29.953 -1.688 1 84.69 259 GLN A C 1
ATOM 2031 O O . GLN A 1 259 ? 11.5 30.297 -2.621 1 84.69 259 GLN A O 1
ATOM 2036 N N . LYS A 1 260 ? 11.125 29.125 -0.746 1 85.56 260 LYS A N 1
ATOM 2037 C CA . LYS A 1 260 ? 12.422 28.453 -0.754 1 85.56 260 LYS A CA 1
ATOM 2038 C C . LYS A 1 260 ? 12.266 26.953 -0.518 1 85.56 260 LYS A C 1
ATOM 2040 O O . LYS A 1 260 ? 11.812 26.531 0.549 1 85.56 260 LYS A O 1
ATOM 2045 N N . SER A 1 261 ? 12.758 26.172 -1.395 1 84.5 261 SER A N 1
ATOM 2046 C CA . SER A 1 261 ? 12.469 24.75 -1.421 1 84.5 261 SER A CA 1
ATOM 2047 C C . SER A 1 261 ? 13.148 24.016 -0.263 1 84.5 261 SER A C 1
ATOM 2049 O O . SER A 1 261 ? 12.789 22.891 0.071 1 84.5 261 SER A O 1
ATOM 2051 N N . ASN A 1 262 ? 14.117 24.609 0.402 1 88.81 262 ASN A N 1
ATOM 2052 C CA . ASN A 1 262 ? 14.852 23.938 1.468 1 88.81 262 ASN A CA 1
ATOM 2053 C C . ASN A 1 262 ? 14.414 24.422 2.846 1 88.81 262 ASN A C 1
ATOM 2055 O O . ASN A 1 262 ? 15.102 24.188 3.84 1 88.81 262 ASN A O 1
ATOM 2059 N N . ILE A 1 263 ? 13.344 25.188 2.881 1 91.88 263 ILE A N 1
ATOM 2060 C CA . ILE A 1 263 ? 12.812 25.641 4.16 1 91.88 263 ILE A CA 1
ATOM 2061 C C . ILE A 1 263 ? 11.578 24.828 4.535 1 91.88 263 ILE A C 1
ATOM 2063 O O . ILE A 1 263 ? 10.641 24.703 3.748 1 91.88 263 ILE A O 1
ATOM 2067 N N . LEU A 1 264 ? 11.641 24.297 5.711 1 94.88 264 LEU A N 1
ATOM 2068 C CA . LEU A 1 264 ? 10.555 23.516 6.277 1 94.88 264 LEU A CA 1
ATOM 2069 C C . LEU A 1 264 ? 10.016 24.156 7.547 1 94.88 264 LEU A C 1
ATOM 2071 O O . LEU A 1 264 ? 10.789 24.516 8.438 1 94.88 264 LEU A O 1
ATOM 2075 N N . TYR A 1 265 ? 8.773 24.422 7.602 1 95.31 265 TYR A N 1
ATOM 2076 C CA . TYR A 1 265 ? 8.109 24.875 8.82 1 95.31 265 TYR A CA 1
ATOM 2077 C C . TYR A 1 265 ? 7.562 23.703 9.617 1 95.31 265 TYR A C 1
ATOM 2079 O O . TYR A 1 265 ? 6.965 22.781 9.047 1 95.31 265 TYR A O 1
ATOM 2087 N N . VAL A 1 266 ? 7.801 23.75 10.93 1 96.38 266 VAL A N 1
ATOM 2088 C CA . VAL A 1 266 ? 7.441 22.641 11.805 1 96.38 266 VAL A CA 1
ATOM 2089 C C . VAL A 1 266 ? 6.723 23.172 13.047 1 96.38 266 VAL A C 1
ATOM 2091 O O . VAL A 1 266 ? 7.219 24.078 13.719 1 96.38 266 VAL A O 1
ATOM 2094 N N . THR A 1 267 ? 5.578 22.688 13.297 1 96.12 267 THR A N 1
ATOM 2095 C CA . THR A 1 267 ? 4.961 22.969 14.594 1 96.12 267 THR A CA 1
ATOM 2096 C C . THR A 1 267 ? 5.309 21.891 15.602 1 96.12 267 THR A C 1
ATOM 2098 O O . THR A 1 267 ? 5.395 20.703 15.25 1 96.12 267 THR A O 1
ATOM 2101 N N . GLU A 1 268 ? 5.48 22.25 16.812 1 95.25 268 GLU A N 1
ATOM 2102 C CA . GLU A 1 268 ? 5.91 21.359 17.875 1 95.25 268 GLU A CA 1
ATOM 2103 C C . GLU A 1 268 ? 5.348 21.797 19.234 1 95.25 268 GLU A C 1
ATOM 2105 O O . GLU A 1 268 ? 5.285 22.984 19.516 1 95.25 268 GLU A O 1
ATOM 2110 N N . ASN A 1 269 ? 4.965 20.734 20.156 1 94.62 269 ASN A N 1
ATOM 2111 C CA . ASN A 1 269 ? 4.164 21.094 21.312 1 94.62 269 ASN A CA 1
ATOM 2112 C C . ASN A 1 269 ? 4.793 20.578 22.609 1 94.62 269 ASN A C 1
ATOM 2114 O O . ASN A 1 269 ? 4.133 20.531 23.656 1 94.62 269 ASN A O 1
ATOM 2118 N N . SER A 1 270 ? 5.945 20.109 22.75 1 90.25 270 SER A N 1
ATOM 2119 C CA . SER A 1 270 ? 6.508 19.484 23.938 1 90.25 270 SER A CA 1
ATOM 2120 C C . SER A 1 270 ? 6.629 20.484 25.078 1 90.25 270 SER A C 1
ATOM 2122 O O . SER A 1 270 ? 5.984 20.328 26.125 1 90.25 270 SER A O 1
ATOM 2124 N N . SER A 1 271 ? 7.547 21.422 25.109 1 85.25 271 SER A N 1
ATOM 2125 C CA . SER A 1 271 ? 7.699 22.359 26.219 1 85.25 271 SER A CA 1
ATOM 2126 C C . SER A 1 271 ? 6.926 23.641 25.984 1 85.25 271 SER A C 1
ATOM 2128 O O . SER A 1 271 ? 6.016 23.984 26.734 1 85.25 271 SER A O 1
ATOM 2130 N N . THR A 1 272 ? 7.246 24.297 25.016 1 89 272 THR A N 1
ATOM 2131 C CA . THR A 1 272 ? 6.555 25.5 24.578 1 89 272 THR A CA 1
ATOM 2132 C C . THR A 1 272 ? 6.102 25.359 23.125 1 89 272 THR A C 1
ATOM 2134 O O . THR A 1 272 ? 6.926 25.359 22.219 1 89 272 THR A O 1
ATOM 2137 N N . PRO A 1 273 ? 4.73 25.266 23.047 1 93.06 273 PRO A N 1
ATOM 2138 C CA . PRO A 1 273 ? 4.258 25.172 21.656 1 93.06 273 PRO A CA 1
ATOM 2139 C C . PRO A 1 273 ? 4.859 26.25 20.75 1 93.06 273 PRO A C 1
ATOM 2141 O O . PRO A 1 273 ? 4.895 27.422 21.125 1 93.06 273 PRO A O 1
ATOM 2144 N N . SER A 1 274 ? 5.438 25.828 19.656 1 94.12 274 SER A N 1
ATOM 2145 C CA . SER A 1 274 ? 6.172 26.75 18.781 1 94.12 274 SER A CA 1
ATOM 2146 C C . SER A 1 274 ? 6.082 26.328 17.328 1 94.12 274 SER A C 1
ATOM 2148 O O . SER A 1 274 ? 5.75 25.172 17.031 1 94.12 274 SER A O 1
ATOM 2150 N N . CYS A 1 275 ? 6.238 27.25 16.484 1 94.75 275 CYS A N 1
ATOM 2151 C CA . CYS A 1 275 ? 6.516 26.984 15.078 1 94.75 275 CYS A CA 1
ATOM 2152 C C . CYS A 1 275 ? 7.988 27.219 14.758 1 94.75 275 CYS A C 1
ATOM 2154 O O . CYS A 1 275 ? 8.547 28.266 15.086 1 94.75 275 CYS A O 1
ATOM 2156 N N . LEU A 1 276 ? 8.57 26.188 14.172 1 95.38 276 LEU A N 1
ATOM 2157 C CA . LEU A 1 276 ? 9.992 26.219 13.844 1 95.38 276 LEU A CA 1
ATOM 2158 C C . LEU A 1 276 ? 10.195 26.422 12.344 1 95.38 276 LEU A C 1
ATOM 2160 O O . LEU A 1 276 ? 9.383 26 11.531 1 95.38 276 LEU A O 1
ATOM 2164 N N . ARG A 1 277 ? 11.211 27.141 12.031 1 94.12 277 ARG A N 1
ATOM 2165 C CA . ARG A 1 277 ? 11.773 27.188 10.68 1 94.12 277 ARG A CA 1
ATOM 2166 C C . ARG A 1 277 ? 13.102 26.453 10.617 1 94.12 277 ARG A C 1
ATOM 2168 O O . ARG A 1 277 ? 14.023 26.75 11.375 1 94.12 277 ARG A O 1
ATOM 2175 N N . ILE A 1 278 ? 13.094 25.516 9.695 1 94.5 278 ILE A N 1
ATOM 2176 C CA . ILE A 1 278 ? 14.266 24.656 9.586 1 94.5 278 ILE A CA 1
ATOM 2177 C C . ILE A 1 278 ? 14.805 24.703 8.156 1 94.5 278 ILE A C 1
ATOM 2179 O O . ILE A 1 278 ? 14.039 24.703 7.191 1 94.5 278 ILE A O 1
ATOM 2183 N N . LEU A 1 279 ? 16.172 24.719 8.094 1 91.12 279 LEU A N 1
ATOM 2184 C CA . LEU A 1 279 ? 16.828 24.578 6.809 1 91.12 279 LEU A CA 1
ATOM 2185 C C . LEU A 1 279 ? 17.234 23.141 6.559 1 91.12 279 LEU A C 1
ATOM 2187 O O . LEU A 1 279 ? 17.984 22.547 7.352 1 91.12 279 LEU A O 1
ATOM 2191 N N . ILE A 1 280 ? 16.703 22.531 5.504 1 86.94 280 ILE A N 1
ATOM 2192 C CA . ILE A 1 280 ? 17.016 21.156 5.168 1 86.94 280 ILE A CA 1
ATOM 2193 C C . ILE A 1 280 ? 17.797 21.094 3.859 1 86.94 280 ILE A C 1
ATOM 2195 O O . ILE A 1 280 ? 17.297 21.516 2.812 1 86.94 280 ILE A O 1
ATOM 2199 N N . ASN A 1 281 ? 19.047 20.594 3.855 1 77.44 281 ASN A N 1
ATOM 2200 C CA . ASN A 1 281 ? 19.938 20.641 2.699 1 77.44 281 ASN A CA 1
ATOM 2201 C C . ASN A 1 281 ? 19.953 19.297 1.952 1 77.44 281 ASN A C 1
ATOM 2203 O O . ASN A 1 281 ? 20.812 19.078 1.1 1 77.44 281 ASN A O 1
ATOM 2207 N N . ILE A 1 282 ? 19.188 18.359 2.158 1 70.5 282 ILE A N 1
ATOM 2208 C CA . ILE A 1 282 ? 19.25 17.094 1.438 1 70.5 282 ILE A CA 1
ATOM 2209 C C . ILE A 1 282 ? 18.891 17.328 -0.029 1 70.5 282 ILE A C 1
ATOM 2211 O O . ILE A 1 282 ? 19.438 16.656 -0.915 1 70.5 282 ILE A O 1
ATOM 2215 N N . GLU A 1 283 ? 18.078 18.219 -0.296 1 63.06 283 GLU A N 1
ATOM 2216 C CA . GLU A 1 283 ? 17.562 18.516 -1.632 1 63.06 283 GLU A CA 1
ATOM 2217 C C . GLU A 1 283 ? 18.688 18.922 -2.576 1 63.06 283 GLU A C 1
ATOM 2219 O O . GLU A 1 283 ? 18.656 18.594 -3.766 1 63.06 283 GLU A O 1
ATOM 2224 N N . GLU A 1 284 ? 19.594 19.516 -2.025 1 59.06 284 GLU A N 1
ATOM 2225 C CA . GLU A 1 284 ? 20.734 20 -2.789 1 59.06 284 GLU A CA 1
ATOM 2226 C C . GLU A 1 284 ? 21.703 18.859 -3.113 1 59.06 284 GLU A C 1
ATOM 2228 O O . GLU A 1 284 ? 22.328 18.859 -4.172 1 59.06 284 GLU A O 1
ATOM 2233 N N . LYS A 1 285 ? 21.734 17.906 -2.312 1 55.97 285 LYS A N 1
ATOM 2234 C CA . LYS A 1 285 ? 22.672 16.812 -2.543 1 55.97 285 LYS A CA 1
ATOM 2235 C C . LYS A 1 285 ? 22.172 15.906 -3.672 1 55.97 285 LYS A C 1
ATOM 2237 O O . LYS A 1 285 ? 22.969 15.406 -4.465 1 55.97 285 LYS A O 1
ATOM 2242 N N . ASP A 1 286 ? 20.969 15.711 -3.785 1 56.72 286 ASP A N 1
ATOM 2243 C CA . ASP A 1 286 ? 20.438 14.867 -4.844 1 56.72 286 ASP A CA 1
ATOM 2244 C C . ASP A 1 286 ? 20.562 15.539 -6.207 1 56.72 286 ASP A C 1
ATOM 2246 O O . ASP A 1 286 ? 20.859 14.883 -7.207 1 56.72 286 ASP A O 1
ATOM 2250 N N . GLU A 1 287 ? 20.359 16.891 -6.172 1 52.84 287 GLU A N 1
ATOM 2251 C CA . GLU A 1 287 ? 20.578 17.625 -7.414 1 52.84 287 GLU A CA 1
ATOM 2252 C C . GLU A 1 287 ? 22.047 17.594 -7.824 1 52.84 287 GLU A C 1
ATOM 2254 O O . GLU A 1 287 ? 22.375 17.5 -9.008 1 52.84 287 GLU A O 1
ATOM 2259 N N . ALA A 1 288 ? 22.844 17.547 -6.883 1 48.62 288 ALA A N 1
ATOM 2260 C CA . ALA A 1 288 ? 24.266 17.5 -7.191 1 48.62 288 ALA A CA 1
ATOM 2261 C C . ALA A 1 288 ? 24.672 16.109 -7.699 1 48.62 288 ALA A C 1
ATOM 2263 O O . ALA A 1 288 ? 25.422 15.992 -8.664 1 48.62 288 ALA A O 1
ATOM 2264 N N . LYS A 1 289 ? 24.109 15.148 -7.129 1 51.75 289 LYS A N 1
ATOM 2265 C CA . LYS A 1 289 ? 24.391 13.789 -7.566 1 51.75 289 LYS A CA 1
ATOM 2266 C C . LYS A 1 289 ? 23.844 13.531 -8.961 1 51.75 289 LYS A C 1
ATOM 2268 O O . LYS A 1 289 ? 24.469 12.836 -9.766 1 51.75 289 LYS A O 1
ATOM 2273 N N . LYS A 1 290 ? 22.75 14.039 -9.227 1 54.03 290 LYS A N 1
ATOM 2274 C CA . LYS A 1 290 ? 22.172 13.977 -10.57 1 54.03 290 LYS A CA 1
ATOM 2275 C C . LYS A 1 290 ? 23.047 14.711 -11.578 1 54.03 290 LYS A C 1
ATOM 2277 O O . LYS A 1 290 ? 23.25 14.227 -12.695 1 54.03 290 LYS A O 1
ATOM 2282 N N . LYS A 1 291 ? 23.484 15.922 -11.141 1 49.78 291 LYS A N 1
ATOM 2283 C CA . LYS A 1 291 ? 24.375 16.688 -12.016 1 49.78 291 LYS A CA 1
ATOM 2284 C C . LYS A 1 291 ? 25.688 15.953 -12.227 1 49.78 291 LYS A C 1
ATOM 2286 O O . LYS A 1 291 ? 26.266 15.984 -13.328 1 49.78 291 LYS A O 1
ATOM 2291 N N . ASP A 1 292 ? 26.109 15.375 -11.297 1 44.97 292 ASP A N 1
ATOM 2292 C CA . ASP A 1 292 ? 27.359 14.641 -11.43 1 44.97 292 ASP A CA 1
ATOM 2293 C C . ASP A 1 292 ? 27.172 13.406 -12.305 1 44.97 292 ASP A C 1
ATOM 2295 O O . ASP A 1 292 ? 28.078 13.039 -13.062 1 44.97 292 ASP A O 1
ATOM 2299 N N . LYS A 1 293 ? 26.094 12.773 -12.133 1 47.66 293 LYS A N 1
ATOM 2300 C CA . LYS A 1 293 ? 25.797 11.641 -13.008 1 47.66 293 LYS A CA 1
ATOM 2301 C C . LYS A 1 293 ? 25.578 12.102 -14.445 1 47.66 293 LYS A C 1
ATOM 2303 O O . LYS A 1 293 ? 25.953 11.406 -15.391 1 47.66 293 LYS A O 1
ATOM 2308 N N . ASP A 1 294 ? 25.031 13.234 -14.664 1 42.72 294 ASP A N 1
ATOM 2309 C CA . ASP A 1 294 ? 24.844 13.844 -15.977 1 42.72 294 ASP A CA 1
ATOM 2310 C C . ASP A 1 294 ? 26.172 14.375 -16.531 1 42.72 294 ASP A C 1
ATOM 2312 O O . ASP A 1 294 ? 26.312 14.57 -17.734 1 42.72 294 ASP A O 1
ATOM 2316 N N . LYS A 1 295 ? 27.062 14.773 -15.766 1 42.16 295 LYS A N 1
ATOM 2317 C CA . LYS A 1 295 ? 28.359 15.203 -16.266 1 42.16 295 LYS A CA 1
ATOM 2318 C C . LYS A 1 295 ? 29.156 14.023 -16.844 1 42.16 295 LYS A C 1
ATOM 2320 O O . LYS A 1 295 ? 30.141 14.211 -17.531 1 42.16 295 LYS A O 1
ATOM 2325 N N . PHE A 1 296 ? 28.891 12.922 -16.422 1 30.28 296 PHE A N 1
ATOM 2326 C CA . PHE A 1 296 ? 29.641 11.773 -16.922 1 30.28 296 PHE A CA 1
ATOM 2327 C C . PHE A 1 296 ? 28.922 11.102 -18.078 1 30.28 296 PHE A C 1
ATOM 2329 O O . PHE A 1 296 ? 29.297 10.016 -18.516 1 30.28 296 PHE A O 1
ATOM 2336 N N . LYS A 1 297 ? 27.938 11.859 -18.375 1 32.16 297 LYS A N 1
ATOM 2337 C CA . LYS A 1 297 ? 27.453 11.594 -19.719 1 32.16 297 LYS A CA 1
ATOM 2338 C C . LYS A 1 297 ? 28.031 12.602 -20.719 1 32.16 297 LYS A C 1
ATOM 2340 O O . LYS A 1 297 ? 28.047 13.805 -20.453 1 32.16 297 LYS A O 1
ATOM 2345 N N . MET B 1 1 ? 20.328 -0.28 -7.23 1 72.06 1 MET B N 1
ATOM 2346 C CA . MET B 1 1 ? 19.547 -1.141 -8.109 1 72.06 1 MET B CA 1
ATOM 2347 C C . MET B 1 1 ? 20.25 -1.351 -9.445 1 72.06 1 MET B C 1
ATOM 2349 O O . MET B 1 1 ? 20.812 -0.409 -10.008 1 72.06 1 MET B O 1
ATOM 2353 N N . SER B 1 2 ? 20.406 -2.668 -9.883 1 80.31 2 SER B N 1
ATOM 2354 C CA . SER B 1 2 ? 21.062 -2.982 -11.141 1 80.31 2 SER B CA 1
ATOM 2355 C C . SER B 1 2 ? 20.062 -3.217 -12.258 1 80.31 2 SER B C 1
ATOM 2357 O O . SER B 1 2 ? 19.172 -4.074 -12.141 1 80.31 2 SER B O 1
ATOM 2359 N N . ALA B 1 3 ? 20.172 -2.447 -13.25 1 84.81 3 ALA B N 1
ATOM 2360 C CA . ALA B 1 3 ? 19.297 -2.631 -14.398 1 84.81 3 ALA B CA 1
ATOM 2361 C C . ALA B 1 3 ? 19.703 -3.859 -15.211 1 84.81 3 ALA B C 1
ATOM 2363 O O . ALA B 1 3 ? 20.891 -4.117 -15.406 1 84.81 3 ALA B O 1
ATOM 2364 N N . VAL B 1 4 ? 18.75 -4.664 -15.648 1 87.94 4 VAL B N 1
ATOM 2365 C CA . VAL B 1 4 ? 19.047 -5.848 -16.453 1 87.94 4 VAL B CA 1
ATOM 2366 C C . VAL B 1 4 ? 18.312 -5.758 -17.781 1 87.94 4 VAL B C 1
ATOM 2368 O O . VAL B 1 4 ? 17.141 -5.395 -17.844 1 87.94 4 VAL B O 1
ATOM 2371 N N . PRO B 1 5 ? 19.125 -6.035 -18.797 1 89 5 PRO B N 1
ATOM 2372 C CA . PRO B 1 5 ? 18.438 -6.121 -20.078 1 89 5 PRO B CA 1
ATOM 2373 C C . PRO B 1 5 ? 17.5 -7.328 -20.172 1 89 5 PRO B C 1
ATOM 2375 O O . PRO B 1 5 ? 17.672 -8.305 -19.438 1 89 5 PRO B O 1
ATOM 2378 N N . TYR B 1 6 ? 16.5 -7.113 -21.016 1 92.69 6 TYR B N 1
ATOM 2379 C CA . TYR B 1 6 ? 15.562 -8.211 -21.203 1 92.69 6 TYR B CA 1
ATOM 2380 C C . TYR B 1 6 ? 15.18 -8.352 -22.672 1 92.69 6 TYR B C 1
ATOM 2382 O O . TYR B 1 6 ? 15.414 -7.434 -23.469 1 92.69 6 TYR B O 1
ATOM 2390 N N . GLU B 1 7 ? 14.727 -9.539 -22.984 1 93.38 7 GLU B N 1
ATOM 2391 C CA . GLU B 1 7 ? 14.156 -9.828 -24.297 1 93.38 7 GLU B CA 1
ATOM 2392 C C . GLU B 1 7 ? 12.656 -10.117 -24.203 1 93.38 7 GLU B C 1
ATOM 2394 O O . GLU B 1 7 ? 12.227 -10.875 -23.328 1 93.38 7 GLU B O 1
ATOM 2399 N N . LYS B 1 8 ? 11.875 -9.461 -25.062 1 92.75 8 LYS B N 1
ATOM 2400 C CA . LYS B 1 8 ? 10.469 -9.82 -25.156 1 92.75 8 LYS B CA 1
ATOM 2401 C C . LYS B 1 8 ? 10.266 -11.062 -26.016 1 92.75 8 LYS B C 1
ATOM 2403 O O . LYS B 1 8 ? 10.562 -11.055 -27.219 1 92.75 8 LYS B O 1
ATOM 2408 N N . ILE B 1 9 ? 9.734 -12.039 -25.422 1 90.31 9 ILE B N 1
ATOM 2409 C CA . ILE B 1 9 ? 9.578 -13.266 -26.188 1 90.31 9 ILE B CA 1
ATOM 2410 C C . ILE B 1 9 ? 8.188 -13.32 -26.812 1 90.31 9 ILE B C 1
ATOM 2412 O O . ILE B 1 9 ? 7.941 -14.078 -27.75 1 90.31 9 ILE B O 1
ATOM 2416 N N . CYS B 1 10 ? 7.32 -12.57 -26.281 1 88.06 10 CYS B N 1
ATOM 2417 C CA . CYS B 1 10 ? 6.012 -12.406 -26.906 1 88.06 10 CYS B CA 1
ATOM 2418 C C . CYS B 1 10 ? 5.348 -11.109 -26.453 1 88.06 10 CYS B C 1
ATOM 2420 O O . CYS B 1 10 ? 5.719 -10.547 -25.422 1 88.06 10 CYS B O 1
ATOM 2422 N N . GLU B 1 11 ? 4.426 -10.609 -27.25 1 89.25 11 GLU B N 1
ATOM 2423 C CA . GLU B 1 11 ? 3.568 -9.461 -26.984 1 89.25 11 GLU B CA 1
ATOM 2424 C C . GLU B 1 11 ? 2.111 -9.766 -27.312 1 89.25 11 GLU B C 1
ATOM 2426 O O . GLU B 1 11 ? 1.826 -10.43 -28.312 1 89.25 11 GLU B O 1
ATOM 2431 N N . LEU B 1 12 ? 1.317 -9.328 -26.453 1 87.56 12 LEU B N 1
ATOM 2432 C CA . LEU B 1 12 ? -0.1 -9.602 -26.656 1 87.56 12 LEU B CA 1
ATOM 2433 C C . LEU B 1 12 ? -0.931 -8.336 -26.484 1 87.56 12 LEU B C 1
ATOM 2435 O O . LEU B 1 12 ? -0.428 -7.316 -26.016 1 87.56 12 LEU B O 1
ATOM 2439 N N . ALA B 1 13 ? -2.23 -8.461 -26.906 1 85.19 13 ALA B N 1
ATOM 2440 C CA . ALA B 1 13 ? -3.16 -7.344 -26.797 1 85.19 13 ALA B CA 1
ATOM 2441 C C . ALA B 1 13 ? -3.891 -7.363 -25.453 1 85.19 13 ALA B C 1
ATOM 2443 O O . ALA B 1 13 ? -4.469 -6.355 -25.047 1 85.19 13 ALA B O 1
ATOM 2444 N N . SER B 1 14 ? -3.82 -8.539 -24.844 1 90 14 SER B N 1
ATOM 2445 C CA . SER B 1 14 ? -4.508 -8.703 -23.562 1 90 14 SER B CA 1
ATOM 2446 C C . SER B 1 14 ? -3.521 -8.992 -22.438 1 90 14 SER B C 1
ATOM 2448 O O . SER B 1 14 ? -2.469 -9.594 -22.672 1 90 14 SER B O 1
ATOM 2450 N N . PRO B 1 15 ? -3.961 -8.555 -21.219 1 91.81 15 PRO B N 1
ATOM 2451 C CA . PRO B 1 15 ? -3.072 -8.789 -20.078 1 91.81 15 PRO B CA 1
ATOM 2452 C C . PRO B 1 15 ? -2.66 -10.258 -19.953 1 91.81 15 PRO B C 1
ATOM 2454 O O . PRO B 1 15 ? -3.467 -11.148 -20.219 1 91.81 15 PRO B O 1
ATOM 2457 N N . LEU B 1 16 ? -1.415 -10.414 -19.531 1 91.62 16 LEU B N 1
ATOM 2458 C CA . LEU B 1 16 ? -0.781 -11.727 -19.422 1 91.62 16 LEU B CA 1
ATOM 2459 C C . LEU B 1 16 ? -0.393 -12.023 -17.984 1 91.62 16 LEU B C 1
ATOM 2461 O O . LEU B 1 16 ? 0.095 -11.141 -17.266 1 91.62 16 LEU B O 1
ATOM 2465 N N . TYR B 1 17 ? -0.649 -13.258 -17.609 1 90.56 17 TYR B N 1
ATOM 2466 C CA . TYR B 1 17 ? -0.31 -13.664 -16.25 1 90.56 17 TYR B CA 1
ATOM 2467 C C . TYR B 1 17 ? 0.346 -15.039 -16.25 1 90.56 17 TYR B C 1
ATOM 2469 O O . TYR B 1 17 ? 0.277 -15.773 -17.234 1 90.56 17 TYR B O 1
ATOM 2477 N N . PHE B 1 18 ? 0.998 -15.297 -15.117 1 81.44 18 PHE B N 1
ATOM 2478 C CA . PHE B 1 18 ? 1.353 -16.609 -14.578 1 81.44 18 PHE B CA 1
ATOM 2479 C C . PHE B 1 18 ? 2.199 -17.391 -15.578 1 81.44 18 PHE B C 1
ATOM 2481 O O . PHE B 1 18 ? 1.797 -18.453 -16.047 1 81.44 18 PHE B O 1
ATOM 2488 N N . PRO B 1 19 ? 3.438 -17.047 -15.688 1 84.75 19 PRO B N 1
ATOM 2489 C CA . PRO B 1 19 ? 4.254 -17.984 -16.469 1 84.75 19 PRO B CA 1
ATOM 2490 C C . PRO B 1 19 ? 4.582 -19.266 -15.711 1 84.75 19 PRO B C 1
ATOM 2492 O O . PRO B 1 19 ? 4.879 -19.219 -14.508 1 84.75 19 PRO B O 1
ATOM 2495 N N . LEU B 1 20 ? 4.348 -20.359 -16.406 1 89.31 20 LEU B N 1
ATOM 2496 C CA . LEU B 1 20 ? 4.641 -21.703 -15.906 1 89.31 20 LEU B CA 1
ATOM 2497 C C . LEU B 1 20 ? 5.512 -22.469 -16.891 1 89.31 20 LEU B C 1
ATOM 2499 O O . LEU B 1 20 ? 5.211 -22.531 -18.078 1 89.31 20 LEU B O 1
ATOM 2503 N N . GLU B 1 21 ? 6.547 -23 -16.422 1 89.12 21 GLU B N 1
ATOM 2504 C CA . GLU B 1 21 ? 7.395 -23.797 -17.312 1 89.12 21 GLU B CA 1
ATOM 2505 C C . GLU B 1 21 ? 7.168 -25.281 -17.094 1 89.12 21 GLU B C 1
ATOM 2507 O O . GLU B 1 21 ? 7.273 -25.766 -15.961 1 89.12 21 GLU B O 1
ATOM 2512 N N . ILE B 1 22 ? 6.898 -25.953 -18.172 1 87.12 22 ILE B N 1
ATOM 2513 C CA . ILE B 1 22 ? 6.762 -27.406 -18.172 1 87.12 22 ILE B CA 1
ATOM 2514 C C . ILE B 1 22 ? 7.52 -28 -19.344 1 87.12 22 ILE B C 1
ATOM 2516 O O . ILE B 1 22 ? 7.191 -27.734 -20.5 1 87.12 22 ILE B O 1
ATOM 2520 N N . ASP B 1 23 ? 8.484 -28.859 -19.109 1 86.5 23 ASP B N 1
ATOM 2521 C CA . ASP B 1 23 ? 9.242 -29.578 -20.125 1 86.5 23 ASP B CA 1
ATOM 2522 C C . ASP B 1 23 ? 9.773 -28.641 -21.203 1 86.5 23 ASP B C 1
ATOM 2524 O O . ASP B 1 23 ? 9.602 -28.875 -22.391 1 86.5 23 ASP B O 1
ATOM 2528 N N . GLY B 1 24 ? 10.219 -27.5 -20.719 1 86.44 24 GLY B N 1
ATOM 2529 C CA . GLY B 1 24 ? 10.852 -26.562 -21.641 1 86.44 24 GLY B CA 1
ATOM 2530 C C . GLY B 1 24 ? 9.859 -25.609 -22.297 1 86.44 24 GLY B C 1
ATOM 2531 O O . GLY B 1 24 ? 10.258 -24.688 -23 1 86.44 24 GLY B O 1
ATOM 2532 N N . ALA B 1 25 ? 8.648 -25.891 -22.109 1 91.44 25 ALA B N 1
ATOM 2533 C CA . ALA B 1 25 ? 7.617 -25 -22.625 1 91.44 25 ALA B CA 1
ATOM 2534 C C . ALA B 1 25 ? 7.148 -24.016 -21.562 1 91.44 25 ALA B C 1
ATOM 2536 O O . ALA B 1 25 ? 7.008 -24.375 -20.391 1 91.44 25 ALA B O 1
ATOM 2537 N N . ILE B 1 26 ? 6.938 -22.797 -22.016 1 92.88 26 ILE B N 1
ATOM 2538 C CA . ILE B 1 26 ? 6.406 -21.766 -21.109 1 92.88 26 ILE B CA 1
ATOM 2539 C C . ILE B 1 26 ? 4.918 -21.562 -21.391 1 92.88 26 ILE B C 1
ATOM 2541 O O . ILE B 1 26 ? 4.531 -21.234 -22.516 1 92.88 26 ILE B O 1
ATOM 2545 N N . TYR B 1 27 ? 4.184 -21.812 -20.391 1 93.69 27 TYR B N 1
ATOM 2546 C CA . TYR B 1 27 ? 2.748 -21.578 -20.469 1 93.69 27 TYR B CA 1
ATOM 2547 C C . TYR B 1 27 ? 2.375 -20.25 -19.812 1 93.69 27 TYR B C 1
ATOM 2549 O O . TYR B 1 27 ? 2.939 -19.875 -18.781 1 93.69 27 TYR B O 1
ATOM 2557 N N . MET B 1 28 ? 1.447 -19.5 -20.406 1 93.81 28 MET B N 1
ATOM 2558 C CA . MET B 1 28 ? 0.91 -18.25 -19.875 1 93.81 28 MET B CA 1
ATOM 2559 C C . MET B 1 28 ? -0.602 -18.188 -20.078 1 93.81 28 MET B C 1
ATOM 2561 O O . MET B 1 28 ? -1.158 -18.906 -20.891 1 93.81 28 MET B O 1
ATOM 2565 N N . VAL B 1 29 ? -1.086 -17.359 -19.281 1 94.31 29 VAL B N 1
ATOM 2566 C CA . VAL B 1 29 ? -2.533 -17.188 -19.359 1 94.31 29 VAL B CA 1
ATOM 2567 C C . VAL B 1 29 ? -2.865 -15.758 -19.781 1 94.31 29 VAL B C 1
ATOM 2569 O O . VAL B 1 29 ? -2.311 -14.797 -19.25 1 94.31 29 VAL B O 1
ATOM 2572 N N . SER B 1 30 ? -3.742 -15.695 -20.75 1 93.62 30 SER B N 1
ATOM 2573 C CA . SER B 1 30 ? -4.254 -14.398 -21.172 1 93.62 30 SER B CA 1
ATOM 2574 C C . SER B 1 30 ? -5.621 -14.117 -20.562 1 93.62 30 SER B C 1
ATOM 2576 O O . SER B 1 30 ? -6.461 -15.008 -20.469 1 93.62 30 SER B O 1
ATOM 2578 N N . GLN B 1 31 ? -5.836 -12.898 -20.188 1 90.31 31 GLN B N 1
ATOM 2579 C CA . GLN B 1 31 ? -7.078 -12.516 -19.531 1 90.31 31 GLN B CA 1
ATOM 2580 C C . GLN B 1 31 ? -8.281 -12.734 -20.438 1 90.31 31 GLN B C 1
ATOM 2582 O O . GLN B 1 31 ? -9.414 -12.844 -19.969 1 90.31 31 GLN B O 1
ATOM 2587 N N . ASN B 1 32 ? -8.102 -12.773 -21.734 1 91.5 32 ASN B N 1
ATOM 2588 C CA . ASN B 1 32 ? -9.203 -13 -22.656 1 91.5 32 ASN B CA 1
ATOM 2589 C C . ASN B 1 32 ? -9.594 -14.469 -22.719 1 91.5 32 ASN B C 1
ATOM 2591 O O . ASN B 1 32 ? -10.508 -14.844 -23.453 1 91.5 32 ASN B O 1
ATOM 2595 N N . GLY B 1 33 ? -8.836 -15.289 -22.031 1 93.88 33 GLY B N 1
ATOM 2596 C CA . GLY B 1 33 ? -9.234 -16.688 -21.938 1 93.88 33 GLY B CA 1
ATOM 2597 C C . GLY B 1 33 ? -8.266 -17.625 -22.625 1 93.88 33 GLY B C 1
ATOM 2598 O O . GLY B 1 33 ? -8.336 -18.844 -22.453 1 93.88 33 GLY B O 1
ATOM 2599 N N . ASP B 1 34 ? -7.352 -17.125 -23.344 1 93.44 34 ASP B N 1
ATOM 2600 C CA . ASP B 1 34 ? -6.414 -17.984 -24.078 1 93.44 34 ASP B CA 1
ATOM 2601 C C . ASP B 1 34 ? -5.305 -18.484 -23.156 1 93.44 34 ASP B C 1
ATOM 2603 O O . ASP B 1 34 ? -4.73 -17.719 -22.391 1 93.44 34 ASP B O 1
ATOM 2607 N N . ILE B 1 35 ? -5.102 -19.734 -23.203 1 93.69 35 ILE B N 1
ATOM 2608 C CA . ILE B 1 35 ? -3.902 -20.328 -22.625 1 93.69 35 ILE B CA 1
ATOM 2609 C C . ILE B 1 35 ? -2.822 -20.453 -23.703 1 93.69 35 ILE B C 1
ATOM 2611 O O . ILE B 1 35 ? -3.02 -21.141 -24.703 1 93.69 35 ILE B O 1
ATOM 2615 N N . LEU B 1 36 ? -1.7 -19.812 -23.375 1 94.31 36 LEU B N 1
ATOM 2616 C CA . LEU B 1 36 ? -0.659 -19.672 -24.391 1 94.31 36 LEU B CA 1
ATOM 2617 C C . LEU B 1 36 ? 0.535 -20.562 -24.078 1 94.31 36 LEU B C 1
ATOM 2619 O O . LEU B 1 36 ? 0.833 -20.812 -22.906 1 94.31 36 LEU B O 1
ATOM 2623 N N . LYS B 1 37 ? 1.113 -21.031 -25.141 1 93.12 37 LYS B N 1
ATOM 2624 C CA . LYS B 1 37 ? 2.307 -21.859 -25.016 1 93.12 37 LYS B CA 1
ATOM 2625 C C . LYS B 1 37 ? 3.439 -21.328 -25.891 1 93.12 37 LYS B C 1
ATOM 2627 O O . LYS B 1 37 ? 3.221 -20.953 -27.047 1 93.12 37 LYS B O 1
ATOM 2632 N N . PHE B 1 38 ? 4.543 -21.141 -25.266 1 91.38 38 PHE B N 1
ATOM 2633 C CA . PHE B 1 38 ? 5.766 -20.766 -25.969 1 91.38 38 PHE B CA 1
ATOM 2634 C C . PHE B 1 38 ? 6.816 -21.859 -25.859 1 91.38 38 PHE B C 1
ATOM 2636 O O . PHE B 1 38 ? 7.227 -22.219 -24.75 1 91.38 38 PHE B O 1
ATOM 2643 N N . LYS B 1 39 ? 7.227 -22.359 -27.031 1 90.56 39 LY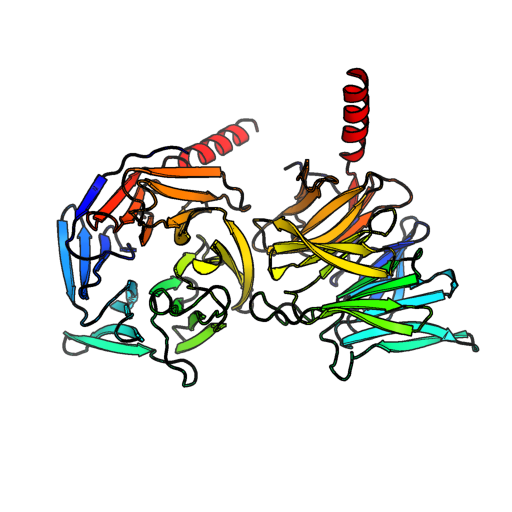S B N 1
ATOM 2644 C CA . LYS B 1 39 ? 8.242 -23.406 -27.078 1 90.56 39 LYS B CA 1
ATOM 2645 C C . LYS B 1 39 ? 9.039 -23.328 -28.391 1 90.56 39 LYS B C 1
ATOM 2647 O O . LYS B 1 39 ? 8.469 -23.156 -29.453 1 90.56 39 LYS B O 1
ATOM 2652 N N . ASP B 1 40 ? 10.312 -23.438 -28.234 1 87.88 40 ASP B N 1
ATOM 2653 C CA . ASP B 1 40 ? 11.211 -23.469 -29.391 1 87.88 40 ASP B CA 1
ATOM 2654 C C . ASP B 1 40 ? 10.977 -22.281 -30.312 1 87.88 40 ASP B C 1
ATOM 2656 O O . ASP B 1 40 ? 10.828 -22.453 -31.531 1 87.88 40 ASP B O 1
ATOM 2660 N N . GLY B 1 41 ? 10.727 -21.141 -29.688 1 83.38 41 GLY B N 1
ATOM 2661 C CA . GLY B 1 41 ? 10.594 -19.906 -30.438 1 83.38 41 GLY B CA 1
ATOM 2662 C C . GLY B 1 41 ? 9.211 -19.719 -31.031 1 83.38 41 GLY B C 1
ATOM 2663 O O . GLY B 1 41 ? 8.977 -18.766 -31.781 1 83.38 41 GLY B O 1
ATOM 2664 N N . GLN B 1 42 ? 8.398 -20.625 -30.781 1 88.56 42 GLN B N 1
ATOM 2665 C CA . GLN B 1 42 ? 7.047 -20.531 -31.328 1 88.5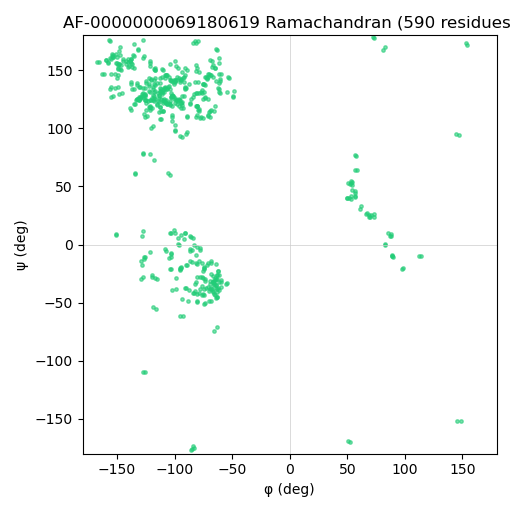6 42 GLN B CA 1
ATOM 2666 C C . GLN B 1 42 ? 6.031 -20.25 -30.219 1 88.56 42 GLN B C 1
ATOM 2668 O O . GLN B 1 42 ? 6.137 -20.781 -29.125 1 88.56 42 GLN B O 1
ATOM 2673 N N . PHE B 1 43 ? 5.207 -19.328 -30.562 1 86.75 43 PHE B N 1
ATOM 2674 C CA . PHE B 1 43 ? 4.133 -18.906 -29.672 1 86.75 43 PHE B CA 1
ATOM 2675 C C . PHE B 1 43 ? 2.773 -19.297 -30.234 1 86.75 43 PHE B C 1
ATOM 2677 O O . PHE B 1 43 ? 2.518 -19.094 -31.438 1 86.75 43 PHE B O 1
ATOM 2684 N N . LYS B 1 44 ? 1.952 -20.031 -29.453 1 89.81 44 LYS B N 1
ATOM 2685 C CA . LYS B 1 44 ? 0.625 -20.391 -29.953 1 89.81 44 LYS B CA 1
ATOM 2686 C C . LYS B 1 44 ? -0.4 -20.406 -28.828 1 89.81 44 LYS B C 1
ATOM 2688 O O . LYS B 1 44 ? -0.038 -20.531 -27.656 1 89.81 44 LYS B O 1
ATOM 2693 N N . ALA B 1 45 ? -1.651 -20.297 -29.203 1 90.25 45 ALA B N 1
ATOM 2694 C CA . ALA B 1 45 ? -2.764 -20.547 -28.297 1 90.25 45 ALA B CA 1
ATOM 2695 C C . ALA B 1 45 ? -3.061 -22.031 -28.172 1 90.25 45 ALA B C 1
ATOM 2697 O O . ALA B 1 45 ? -3.443 -22.672 -29.156 1 90.25 45 ALA B O 1
ATOM 2698 N N . GLU B 1 46 ? -2.77 -22.594 -27.047 1 88.75 46 GLU B N 1
ATOM 2699 C CA . GLU B 1 46 ? -2.934 -24.031 -26.844 1 88.75 46 GLU B CA 1
ATOM 2700 C C . GLU B 1 46 ? -4.406 -24.406 -26.703 1 88.75 46 GLU B C 1
ATOM 2702 O O . GLU B 1 46 ? -4.883 -25.344 -27.344 1 88.75 46 GLU B O 1
ATOM 2707 N N . PHE B 1 47 ? -5.148 -23.766 -25.875 1 89.56 47 PHE B N 1
ATOM 2708 C CA . PHE B 1 47 ? -6.586 -23.938 -25.719 1 89.56 47 PHE B CA 1
ATOM 2709 C C . PHE B 1 47 ? -7.219 -22.688 -25.109 1 89.56 47 PHE B C 1
ATOM 2711 O O . PHE B 1 47 ? -6.531 -21.703 -24.844 1 89.56 47 PHE B O 1
ATOM 2718 N N . HIS B 1 48 ? -8.57 -22.734 -25 1 93.31 48 HIS B N 1
ATOM 2719 C CA . HIS B 1 48 ? -9.336 -21.562 -24.562 1 93.31 48 HIS B CA 1
ATOM 2720 C C . HIS B 1 48 ? -10.273 -21.922 -23.422 1 93.31 48 HIS B C 1
ATOM 2722 O O . HIS B 1 48 ? -10.914 -22.984 -23.453 1 93.31 48 HIS B O 1
ATOM 2728 N N . ILE B 1 49 ? -10.141 -21.141 -22.484 1 92.19 49 ILE B N 1
ATOM 2729 C CA . ILE B 1 49 ? -11.086 -21.234 -21.391 1 92.19 49 ILE B CA 1
ATOM 2730 C C . ILE B 1 49 ? -12.016 -20.031 -21.406 1 92.19 49 ILE B C 1
ATOM 2732 O O . ILE B 1 49 ? -11.562 -18.875 -21.453 1 92.19 49 ILE B O 1
ATOM 2736 N N . SER B 1 50 ? -13.383 -20.297 -21.438 1 92.12 50 SER B N 1
ATOM 2737 C CA . SER B 1 50 ? -14.336 -19.203 -21.344 1 92.12 50 SER B CA 1
ATOM 2738 C C . SER B 1 50 ? -14.336 -18.578 -19.953 1 92.12 50 SER B C 1
ATOM 2740 O O . SER B 1 50 ? -14.727 -19.234 -18.984 1 92.12 50 SER B O 1
ATOM 2742 N N . GLY B 1 51 ? -13.859 -17.391 -19.797 1 94.62 51 GLY B N 1
ATOM 2743 C CA . GLY B 1 51 ? -13.75 -16.672 -18.547 1 94.62 51 GLY B CA 1
ATOM 2744 C C . GLY B 1 51 ? -12.562 -15.727 -18.5 1 94.62 51 GLY B C 1
ATOM 2745 O O . GLY B 1 51 ? -12.219 -15.109 -19.5 1 94.62 51 GLY B O 1
ATOM 2746 N N . GLN B 1 52 ? -12.055 -15.508 -17.25 1 94.56 52 GLN B N 1
ATOM 2747 C CA . GLN B 1 52 ? -10.875 -14.672 -17.016 1 94.56 52 GLN B CA 1
ATOM 2748 C C . GLN B 1 52 ? -9.836 -15.406 -16.188 1 94.56 52 GLN B C 1
ATOM 2750 O O . GLN B 1 52 ? -9.672 -15.125 -14.992 1 94.56 52 GLN B O 1
ATOM 2755 N N . PRO B 1 53 ? -9.117 -16.297 -16.875 1 95.25 53 PRO B N 1
ATOM 2756 C CA . PRO B 1 53 ? -8.117 -17.062 -16.141 1 95.25 53 PRO B CA 1
ATOM 2757 C C . PRO B 1 53 ? -6.922 -16.219 -15.695 1 95.25 53 PRO B C 1
ATOM 2759 O O . PRO B 1 53 ? -6.496 -15.32 -16.422 1 95.25 53 PRO B O 1
ATOM 2762 N N . TYR B 1 54 ? -6.363 -16.594 -14.5 1 95.25 54 TYR B N 1
ATOM 2763 C CA . TYR B 1 54 ? -5.227 -15.852 -13.969 1 95.25 54 TYR B CA 1
ATOM 2764 C C . TYR B 1 54 ? -4.012 -16.75 -13.805 1 95.25 54 TYR B C 1
ATOM 2766 O O . TYR B 1 54 ? -2.873 -16.281 -13.789 1 95.25 54 TYR B O 1
ATOM 2774 N N . SER B 1 55 ? -4.27 -18.016 -13.625 1 96.19 55 SER B N 1
ATOM 2775 C CA . SER B 1 55 ? -3.174 -18.953 -13.43 1 96.19 55 SER B CA 1
ATOM 2776 C C . SER B 1 55 ? -3.586 -20.375 -13.82 1 96.19 55 SER B C 1
ATOM 2778 O O . SER B 1 55 ? -4.777 -20.688 -13.867 1 96.19 55 SER B O 1
ATOM 2780 N N . ILE B 1 56 ? -2.566 -21.203 -14.055 1 94.62 56 ILE B N 1
ATOM 2781 C CA . ILE B 1 56 ? -2.826 -22.594 -14.406 1 94.62 56 ILE B CA 1
ATOM 2782 C C . ILE B 1 56 ? -1.811 -23.5 -13.711 1 94.62 56 ILE B C 1
ATOM 2784 O O . ILE B 1 56 ? -0.715 -23.062 -13.352 1 94.62 56 ILE B O 1
ATOM 2788 N N . VAL B 1 57 ? -2.256 -24.688 -13.5 1 94.44 57 VAL B N 1
ATOM 2789 C CA . VAL B 1 57 ? -1.392 -25.781 -13.102 1 94.44 57 VAL B CA 1
ATOM 2790 C C . VAL B 1 57 ? -1.651 -27 -14 1 94.44 57 VAL B C 1
ATOM 2792 O O . VAL B 1 57 ? -2.801 -27.297 -14.328 1 94.44 57 VAL B O 1
ATOM 2795 N N . ILE B 1 58 ? -0.578 -27.578 -14.414 1 91 58 ILE B N 1
ATOM 2796 C CA . ILE B 1 58 ? -0.696 -28.766 -15.242 1 91 58 ILE B CA 1
ATOM 2797 C C . ILE B 1 58 ? -0.239 -30 -14.453 1 91 58 ILE B C 1
ATOM 2799 O O . ILE B 1 58 ? 0.92 -30.078 -14.039 1 91 58 ILE B O 1
ATOM 2803 N N . ASP B 1 59 ? -1.146 -30.859 -14.219 1 88.38 59 ASP B N 1
ATOM 2804 C CA . ASP B 1 59 ? -0.868 -32.156 -13.641 1 88.38 59 ASP B CA 1
ATOM 2805 C C . ASP B 1 59 ? -0.599 -33.188 -14.734 1 88.38 59 ASP B C 1
ATOM 2807 O O . ASP B 1 59 ? -1.515 -33.906 -15.172 1 88.38 59 ASP B O 1
ATOM 2811 N N . LYS B 1 60 ? 0.572 -33.438 -15.078 1 81.38 60 LYS B N 1
ATOM 2812 C CA . LYS B 1 60 ? 0.957 -34.219 -16.25 1 81.38 60 LYS B CA 1
ATOM 2813 C C . LYS B 1 60 ? 0.578 -35.688 -16.094 1 81.38 60 LYS B C 1
ATOM 2815 O O . LYS B 1 60 ? -0.01 -36.281 -17 1 81.38 60 LYS B O 1
ATOM 2820 N N . PRO B 1 61 ? 0.917 -36.219 -15 1 78.94 61 PRO B N 1
ATOM 2821 C CA . PRO B 1 61 ? 0.615 -37.656 -14.859 1 78.94 61 PRO B CA 1
ATOM 2822 C C . PRO B 1 61 ? -0.86 -37.969 -15.094 1 78.94 61 PRO B C 1
ATOM 2824 O O . PRO B 1 61 ? -1.188 -38.969 -15.711 1 78.94 61 PRO B O 1
ATOM 2827 N N . ASN B 1 62 ? -1.716 -37.031 -14.703 1 78.06 62 ASN B N 1
ATOM 2828 C CA . ASN B 1 62 ? -3.148 -37.312 -14.797 1 78.06 62 ASN B CA 1
ATOM 2829 C C . ASN B 1 62 ? -3.77 -36.594 -16 1 78.06 62 ASN B C 1
ATOM 2831 O O . ASN B 1 62 ? -4.938 -36.812 -16.312 1 78.06 62 ASN B O 1
ATOM 2835 N N . LYS B 1 63 ? -2.92 -35.75 -16.594 1 81.94 63 LYS B N 1
ATOM 2836 C CA . LYS B 1 63 ? -3.344 -34.938 -17.75 1 81.94 63 LYS B CA 1
ATOM 2837 C C . LYS B 1 63 ? -4.48 -34 -17.375 1 81.94 63 LYS B C 1
ATOM 2839 O O . LYS B 1 63 ? -5.465 -33.875 -18.109 1 81.94 63 LYS B O 1
ATOM 2844 N N . PHE B 1 64 ? -4.504 -33.531 -16.188 1 91.38 64 PHE B N 1
ATOM 2845 C CA . PHE B 1 64 ? -5.445 -32.531 -15.734 1 91.38 64 PHE B CA 1
ATOM 2846 C C . PHE B 1 64 ? -4.805 -31.141 -15.766 1 91.38 64 PHE B C 1
ATOM 2848 O O . PHE B 1 64 ? -3.598 -31 -15.555 1 91.38 64 PHE B O 1
ATOM 2855 N N . ILE B 1 65 ? -5.656 -30.203 -16.109 1 94.31 65 ILE B N 1
ATOM 2856 C CA . ILE B 1 65 ? -5.254 -28.797 -16 1 94.31 65 ILE B CA 1
ATOM 2857 C C . ILE B 1 65 ? -6.203 -28.062 -15.055 1 94.31 65 ILE B C 1
ATOM 2859 O O . ILE B 1 65 ? -7.426 -28.156 -15.195 1 94.31 65 ILE B O 1
ATOM 2863 N N . TYR B 1 66 ? -5.633 -27.484 -14.102 1 96.5 66 TYR B N 1
ATOM 2864 C CA . TYR B 1 66 ? -6.418 -26.656 -13.211 1 96.5 66 TYR B CA 1
ATOM 2865 C C . TYR B 1 66 ? -6.207 -25.172 -13.516 1 96.5 66 TYR B C 1
ATOM 2867 O O . TYR B 1 66 ? -5.086 -24.75 -13.812 1 96.5 66 TYR B O 1
ATOM 2875 N N . VAL B 1 67 ? -7.305 -24.422 -13.422 1 96.5 67 VAL B N 1
ATOM 2876 C CA . VAL B 1 67 ? -7.27 -23.016 -13.789 1 96.5 67 VAL B CA 1
ATOM 2877 C C . VAL B 1 67 ? -7.914 -22.172 -12.68 1 96.5 67 VAL B C 1
ATOM 2879 O O . VAL B 1 67 ? -9.016 -22.484 -12.227 1 96.5 67 VAL B O 1
ATOM 2882 N N . ALA B 1 68 ? -7.211 -21.219 -12.172 1 97.31 68 ALA B N 1
ATOM 2883 C CA . ALA B 1 68 ? -7.828 -20.188 -11.336 1 97.31 68 ALA B CA 1
ATOM 2884 C C . ALA B 1 68 ? -8.539 -19.141 -12.188 1 97.31 68 ALA B C 1
ATOM 2886 O O . ALA B 1 68 ? -7.898 -18.422 -12.969 1 97.31 68 ALA B O 1
ATOM 2887 N N . ASP B 1 69 ? -9.828 -19.047 -12.047 1 96.75 69 ASP B N 1
ATOM 2888 C CA . ASP B 1 69 ? -10.586 -18.156 -12.922 1 96.75 69 ASP B CA 1
ATOM 2889 C C . ASP B 1 69 ? -11.344 -17.109 -12.117 1 96.75 69 ASP B C 1
ATOM 2891 O O . ASP B 1 69 ? -12.18 -17.438 -11.273 1 96.75 69 ASP B O 1
ATOM 2895 N N . MET B 1 70 ? -11.078 -15.859 -12.461 1 94.75 70 MET B N 1
ATOM 2896 C CA . MET B 1 70 ? -11.656 -14.734 -11.734 1 94.75 70 MET B CA 1
ATOM 2897 C C . MET B 1 70 ? -13.125 -14.555 -12.078 1 94.75 70 MET B C 1
ATOM 2899 O O . MET B 1 70 ? -13.953 -14.328 -11.195 1 94.75 70 MET B O 1
ATOM 2903 N N . ALA B 1 71 ? -13.445 -14.664 -13.328 1 94.56 71 ALA B N 1
ATOM 2904 C CA . ALA B 1 71 ? -14.82 -14.438 -13.773 1 94.56 71 ALA B CA 1
ATOM 2905 C C . ALA B 1 71 ? -15.766 -15.492 -13.211 1 94.56 71 ALA B C 1
ATOM 2907 O O . ALA B 1 71 ? -16.844 -15.164 -12.719 1 94.56 71 ALA B O 1
ATOM 2908 N N . HIS B 1 72 ? -15.352 -16.703 -13.219 1 96.38 72 HIS B N 1
ATOM 2909 C CA . HIS B 1 72 ? -16.172 -17.797 -12.703 1 96.38 72 HIS B CA 1
ATOM 2910 C C . HIS B 1 72 ? -16.125 -17.844 -11.18 1 96.38 72 HIS B C 1
ATOM 2912 O O . HIS B 1 72 ? -16.938 -18.531 -10.555 1 96.38 72 HIS B O 1
ATOM 2918 N N . GLN B 1 73 ? -15.156 -17.109 -10.633 1 97.56 73 GLN B N 1
ATOM 2919 C CA . GLN B 1 73 ? -14.914 -17.172 -9.195 1 97.56 73 GLN B CA 1
ATOM 2920 C C . GLN B 1 73 ? -14.781 -18.625 -8.734 1 97.56 73 GLN B C 1
ATOM 2922 O O . GLN B 1 73 ? -15.469 -19.047 -7.793 1 97.56 73 GLN B O 1
ATOM 2927 N N . ALA B 1 74 ? -13.844 -19.344 -9.461 1 98.19 74 ALA B N 1
ATOM 2928 C CA . ALA B 1 74 ? -13.742 -20.781 -9.219 1 98.19 74 ALA B CA 1
ATOM 2929 C C . ALA B 1 74 ? -12.398 -21.328 -9.688 1 98.19 74 ALA B C 1
ATOM 2931 O O . ALA B 1 74 ? -11.695 -20.672 -10.461 1 98.19 74 ALA B O 1
ATOM 2932 N N . ILE B 1 75 ? -12.078 -22.469 -9.102 1 98.06 75 ILE B N 1
ATOM 2933 C CA . ILE B 1 75 ? -11.062 -23.328 -9.727 1 98.06 75 ILE B CA 1
ATOM 2934 C C . ILE B 1 75 ? -11.727 -24.234 -10.758 1 98.06 75 ILE B C 1
ATOM 2936 O O . ILE B 1 75 ? -12.648 -24.984 -10.438 1 98.06 75 ILE B O 1
ATOM 2940 N N . LEU B 1 76 ? -11.227 -24.078 -11.992 1 97.5 76 LEU B N 1
ATOM 2941 C CA . LEU B 1 76 ? -11.711 -24.938 -13.062 1 97.5 76 LEU B CA 1
ATOM 2942 C C . LEU B 1 76 ? -10.766 -26.125 -13.289 1 97.5 76 LEU B C 1
ATOM 2944 O O . LEU B 1 76 ? -9.578 -26.031 -12.984 1 97.5 76 LEU B O 1
ATOM 2948 N N . LYS B 1 77 ? -11.344 -27.156 -13.758 1 96.31 77 LYS B N 1
ATOM 2949 C CA . LYS B 1 77 ? -10.586 -28.344 -14.133 1 96.31 77 LYS B CA 1
ATOM 2950 C C . LYS B 1 77 ? -10.867 -28.75 -15.578 1 96.31 77 LYS B C 1
ATOM 2952 O O . LYS B 1 77 ? -12.031 -28.891 -15.977 1 96.31 77 LYS B O 1
ATOM 2957 N N . ARG B 1 78 ? -9.844 -28.797 -16.312 1 94.75 78 ARG B N 1
ATOM 2958 C CA . ARG B 1 78 ? -9.914 -29.281 -17.688 1 94.75 78 ARG B CA 1
ATOM 2959 C C . ARG B 1 78 ? -9.336 -30.703 -17.781 1 94.75 78 ARG B C 1
ATOM 2961 O O . ARG B 1 78 ? -8.266 -30.969 -17.25 1 94.75 78 ARG B O 1
ATOM 2968 N N . TYR B 1 79 ? -10.062 -31.578 -18.469 1 93 79 TYR B N 1
ATOM 2969 C CA . TYR B 1 79 ? -9.609 -32.938 -18.688 1 93 79 TYR B CA 1
ATOM 2970 C C . TYR B 1 79 ? -10.211 -33.531 -19.953 1 93 79 TYR B C 1
ATOM 2972 O O . TYR B 1 79 ? -11.109 -32.938 -20.547 1 93 79 TYR B O 1
ATOM 2980 N N . ILE B 1 80 ? -9.562 -34.562 -20.391 1 89.44 80 ILE B N 1
ATOM 2981 C CA . ILE B 1 80 ? -10.078 -35.344 -21.531 1 89.44 80 ILE B CA 1
ATOM 2982 C C . ILE B 1 80 ? -10.875 -36.531 -21.031 1 89.44 80 ILE B C 1
ATOM 2984 O O . ILE B 1 80 ? -10.352 -37.344 -20.266 1 89.44 80 ILE B O 1
ATOM 2988 N N . ASP B 1 81 ? -12.094 -36.594 -21.5 1 90.31 81 ASP B N 1
ATOM 2989 C CA . ASP B 1 81 ? -12.945 -37.656 -20.984 1 90.31 81 ASP B CA 1
ATOM 2990 C C . ASP B 1 81 ? -12.734 -38.969 -21.766 1 90.31 81 ASP B C 1
ATOM 2992 O O . ASP B 1 81 ? -11.836 -39.031 -22.609 1 90.31 81 ASP B O 1
ATOM 2996 N N . GLU B 1 82 ? -13.516 -39.938 -21.422 1 90.62 82 GLU B N 1
ATOM 2997 C CA . GLU B 1 82 ? -13.383 -41.25 -22 1 90.62 82 GLU B CA 1
ATOM 2998 C C . GLU B 1 82 ? -13.648 -41.25 -23.5 1 90.62 82 GLU B C 1
ATOM 3000 O O . GLU B 1 82 ? -13.18 -42.125 -24.234 1 90.62 82 GLU B O 1
ATOM 3005 N N . ASN B 1 83 ? -14.422 -40.312 -23.969 1 92.81 83 ASN B N 1
ATOM 3006 C CA . ASN B 1 83 ? -14.742 -40.188 -25.391 1 92.81 83 ASN B CA 1
ATOM 3007 C C . ASN B 1 83 ? -13.758 -39.281 -26.109 1 92.81 83 ASN B C 1
ATOM 3009 O O . ASN B 1 83 ? -14.031 -38.781 -27.203 1 92.81 83 ASN B O 1
ATOM 3013 N N . SER B 1 84 ? -12.68 -38.938 -25.406 1 89.5 84 SER B N 1
ATOM 3014 C CA . SER B 1 84 ? -11.617 -38.094 -25.953 1 89.5 84 SER B CA 1
ATOM 3015 C C . SER B 1 84 ? -12.109 -36.656 -26.203 1 89.5 84 SER B C 1
ATOM 3017 O O . SER B 1 84 ? -11.68 -36.031 -27.156 1 89.5 84 SER B O 1
ATOM 3019 N N . GLN B 1 85 ? -13.07 -36.344 -25.422 1 91.69 85 GLN B N 1
ATOM 3020 C CA . GLN B 1 85 ? -13.586 -34.969 -25.531 1 91.69 85 GLN B CA 1
ATOM 3021 C C . GLN B 1 85 ? -13.078 -34.125 -24.375 1 91.69 85 GLN B C 1
ATOM 3023 O O . GLN B 1 85 ? -12.984 -34.562 -23.234 1 91.69 85 GLN B O 1
ATOM 3028 N N . GLU B 1 86 ? -12.773 -32.938 -24.766 1 88.94 86 GLU B N 1
ATOM 3029 C CA . GLU B 1 86 ? -12.336 -31.953 -23.766 1 88.94 86 GLU B CA 1
ATOM 3030 C C . GLU B 1 86 ? -13.492 -31.516 -22.875 1 88.94 86 GLU B C 1
ATOM 3032 O O . GLU B 1 86 ? -14.57 -31.188 -23.375 1 88.94 86 GLU B O 1
ATOM 3037 N N . GLN B 1 87 ? -13.258 -31.672 -21.625 1 93.56 87 GLN B N 1
ATOM 3038 C CA . GLN B 1 87 ? -14.234 -31.188 -20.641 1 93.56 87 GLN B CA 1
ATOM 3039 C C . GLN B 1 87 ? -13.625 -30.125 -19.734 1 93.56 87 GLN B C 1
ATOM 3041 O O . GLN B 1 87 ? -12.461 -30.234 -19.328 1 93.56 87 GLN B O 1
ATOM 3046 N N . ILE B 1 88 ? -14.359 -29.016 -19.516 1 94.38 88 ILE B N 1
ATOM 3047 C CA . ILE B 1 88 ? -14.016 -28.016 -18.516 1 94.38 88 ILE B CA 1
ATOM 3048 C C . ILE B 1 88 ? -15.141 -27.891 -17.484 1 94.38 88 ILE B C 1
ATOM 3050 O O . ILE B 1 88 ? -16.281 -27.578 -17.844 1 94.38 88 ILE B O 1
ATOM 3054 N N . VAL B 1 89 ? -14.789 -28.203 -16.281 1 95.75 89 VAL B N 1
ATOM 3055 C CA . VAL B 1 89 ? -15.82 -28.172 -15.242 1 95.75 89 VAL B CA 1
ATOM 3056 C C . VAL B 1 89 ? -15.359 -27.297 -14.086 1 95.75 89 VAL B C 1
ATOM 3058 O O . VAL B 1 89 ? -14.164 -27 -13.945 1 95.75 89 VAL B O 1
ATOM 3061 N N . GLU B 1 90 ? -16.297 -26.859 -13.242 1 96.62 90 GLU B N 1
ATOM 3062 C CA . GLU B 1 90 ? -15.977 -26.172 -11.992 1 96.62 90 GLU B CA 1
ATOM 3063 C C . GLU B 1 90 ? -15.547 -27.172 -10.914 1 96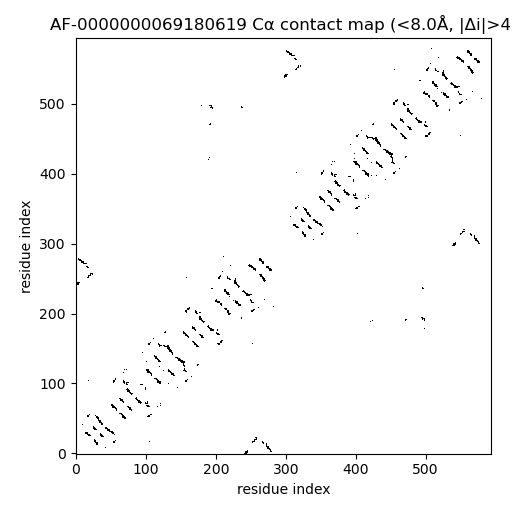.62 90 GLU B C 1
ATOM 3065 O O . GLU B 1 90 ? -16.359 -27.969 -10.438 1 96.62 90 GLU B O 1
ATOM 3070 N N . TYR B 1 91 ? -14.367 -27.156 -10.617 1 96.81 91 TYR B N 1
ATOM 3071 C CA . TYR B 1 91 ? -13.789 -28.078 -9.641 1 96.81 91 TYR B CA 1
ATOM 3072 C C . TYR B 1 91 ? -14.078 -27.625 -8.219 1 96.81 91 TYR B C 1
ATOM 3074 O O . TYR B 1 91 ? -14.375 -28.438 -7.344 1 96.81 91 TYR B O 1
ATOM 3082 N N . LEU B 1 92 ? -13.977 -26.297 -7.93 1 97.75 92 LEU B N 1
ATOM 3083 C CA . LEU B 1 92 ? -14.227 -25.703 -6.621 1 97.75 92 LEU B CA 1
ATOM 3084 C C . LEU B 1 92 ? -14.773 -24.297 -6.77 1 97.75 92 LEU B C 1
ATOM 3086 O O . LEU B 1 92 ? -14.172 -23.453 -7.449 1 97.75 92 LEU B O 1
ATOM 3090 N N . LYS B 1 93 ? -15.891 -24.016 -6.078 1 97.44 93 LYS B N 1
ATOM 3091 C CA . LYS B 1 93 ? -16.531 -22.703 -6.219 1 97.44 93 LYS B CA 1
ATOM 3092 C C . LYS B 1 93 ? -16.766 -22.062 -4.859 1 97.44 93 LYS B C 1
ATOM 3094 O O . LYS B 1 93 ? -17.078 -20.875 -4.777 1 97.44 93 LYS B O 1
ATOM 3099 N N . ASP B 1 94 ? -16.719 -22.844 -3.889 1 97.44 94 ASP B N 1
ATOM 3100 C CA . ASP B 1 94 ? -17 -22.328 -2.557 1 97.44 94 ASP B CA 1
ATOM 3101 C C . ASP B 1 94 ? -16.25 -23.109 -1.483 1 97.44 94 ASP B C 1
ATOM 3103 O O . ASP B 1 94 ? -15.703 -24.188 -1.756 1 97.44 94 ASP B O 1
ATOM 3107 N N . TYR B 1 95 ? -16.125 -22.641 -0.341 1 97.31 95 TYR B N 1
ATOM 3108 C CA . TYR B 1 95 ? -15.656 -23.297 0.869 1 97.31 95 TYR B CA 1
ATOM 3109 C C . TYR B 1 95 ? -16.672 -23.141 2 1 97.31 95 TYR B C 1
ATOM 3111 O O . TYR B 1 95 ? -16.906 -22.031 2.479 1 97.31 95 TYR B O 1
ATOM 3119 N N . GLU B 1 96 ? -17.25 -24.25 2.369 1 95.75 96 GLU B N 1
ATOM 3120 C CA . GLU B 1 96 ? -18.234 -24.297 3.441 1 95.75 96 GLU B CA 1
ATOM 3121 C C . GLU B 1 96 ? -19.406 -23.344 3.172 1 95.75 96 GLU B C 1
ATOM 3123 O O . GLU B 1 96 ? -19.781 -22.562 4.043 1 95.75 96 GLU B O 1
ATOM 3128 N N . GLY B 1 97 ? -19.828 -23.297 1.967 1 95.94 97 GLY B N 1
ATOM 3129 C CA . GLY B 1 97 ? -21.016 -22.547 1.586 1 95.94 97 GLY B CA 1
ATOM 3130 C C . GLY B 1 97 ? -20.734 -21.109 1.199 1 95.94 97 GLY B C 1
ATOM 3131 O O . GLY B 1 97 ? -21.609 -20.406 0.71 1 95.94 97 GLY B O 1
ATOM 3132 N N . GLN B 1 98 ? -19.594 -20.672 1.442 1 96.19 98 GLN B N 1
ATOM 3133 C CA . GLN B 1 98 ? -19.219 -19.312 1.054 1 96.19 98 GLN B CA 1
ATOM 3134 C C . GLN B 1 98 ? -18.516 -19.297 -0.301 1 96.19 98 GLN B C 1
ATOM 3136 O O . GLN B 1 98 ? -17.5 -19.984 -0.488 1 96.19 98 GLN B O 1
ATOM 3141 N N . PRO B 1 99 ? -19.109 -18.547 -1.199 1 97.25 99 PRO B N 1
ATOM 3142 C CA . PRO B 1 99 ? -18.484 -18.5 -2.521 1 97.25 99 PRO B CA 1
ATOM 3143 C C . PRO B 1 99 ? -17.047 -17.969 -2.477 1 97.25 99 PRO B C 1
ATOM 3145 O O . PRO B 1 99 ? -16.734 -17.094 -1.665 1 97.25 99 PRO B O 1
ATOM 3148 N N . LEU B 1 100 ? -16.219 -18.5 -3.371 1 98 100 LEU B N 1
ATOM 3149 C CA . LEU B 1 100 ? -14.898 -17.922 -3.545 1 98 100 LEU B CA 1
ATOM 3150 C C . LEU B 1 100 ? -15 -16.5 -4.098 1 98 100 LEU B C 1
ATOM 3152 O O . LEU B 1 100 ? -15.953 -16.172 -4.797 1 98 100 LEU B O 1
ATOM 3156 N N . LEU B 1 101 ? -14.008 -15.656 -3.789 1 97.12 101 LEU B N 1
ATOM 3157 C CA . LEU B 1 101 ? -13.992 -14.273 -4.23 1 97.12 101 LEU B CA 1
ATOM 3158 C C . LEU B 1 101 ? -13.484 -14.164 -5.664 1 97.12 101 LEU B C 1
ATOM 3160 O O . LEU B 1 101 ? -13.977 -13.336 -6.441 1 97.12 101 LEU B O 1
ATOM 3164 N N . GLY B 1 102 ? -12.586 -15.031 -6.066 1 97.25 102 GLY B N 1
ATOM 3165 C CA . GLY B 1 102 ? -11.859 -15.055 -7.324 1 97.25 102 GLY B CA 1
ATOM 3166 C C . GLY B 1 102 ? -10.43 -15.555 -7.176 1 97.25 102 GLY B C 1
ATOM 3167 O O . GLY B 1 102 ? -9.523 -14.773 -6.891 1 97.25 102 GLY B O 1
ATOM 3168 N N . PRO B 1 103 ? -10.242 -16.812 -7.418 1 97.31 103 PRO B N 1
ATOM 3169 C CA . PRO B 1 103 ? -8.898 -17.391 -7.305 1 97.31 103 PRO B CA 1
ATOM 3170 C C . PRO B 1 103 ? -7.902 -16.734 -8.266 1 97.31 103 PRO B C 1
ATOM 3172 O O . PRO B 1 103 ? -8.258 -16.391 -9.398 1 97.31 103 PRO B O 1
ATOM 3175 N N . ASN B 1 104 ? -6.672 -16.531 -7.754 1 94.25 104 ASN B N 1
ATOM 3176 C CA . ASN B 1 104 ? -5.672 -15.766 -8.484 1 94.25 104 ASN B CA 1
ATOM 3177 C C . ASN B 1 104 ? -4.469 -16.625 -8.859 1 94.25 104 ASN B C 1
ATOM 3179 O O . ASN B 1 104 ? -4.082 -16.688 -10.031 1 94.25 104 ASN B O 1
ATOM 3183 N N . SER B 1 105 ? -3.852 -17.25 -7.91 1 97 105 SER B N 1
ATOM 3184 C CA . SER B 1 105 ? -2.611 -18 -8.117 1 97 105 SER B CA 1
ATOM 3185 C C . SER B 1 105 ? -2.76 -19.453 -7.699 1 97 105 SER B C 1
ATOM 3187 O O . SER B 1 105 ? -3.381 -19.75 -6.676 1 97 105 SER B O 1
ATOM 3189 N N . LEU B 1 106 ? -2.199 -20.281 -8.539 1 97.44 106 LEU B N 1
ATOM 3190 C CA . LEU B 1 106 ? -2.176 -21.719 -8.289 1 97.44 106 LEU B CA 1
ATOM 3191 C C . LEU B 1 106 ? -0.742 -22.234 -8.164 1 97.44 106 LEU B C 1
ATOM 3193 O O . LEU B 1 106 ? 0.169 -21.688 -8.797 1 97.44 106 LEU B O 1
ATOM 3197 N N . LEU B 1 107 ? -0.623 -23.297 -7.379 1 96.38 107 LEU B N 1
ATOM 3198 C CA . LEU B 1 107 ? 0.674 -23.953 -7.207 1 96.38 107 LEU B CA 1
ATOM 3199 C C . LEU B 1 107 ? 0.505 -25.406 -6.812 1 96.38 107 LEU B C 1
ATOM 3201 O O . LEU B 1 107 ? -0.247 -25.719 -5.887 1 96.38 107 LEU B O 1
ATOM 3205 N N . LEU B 1 108 ? 1.146 -26.281 -7.555 1 94.75 108 LEU B N 1
ATOM 3206 C CA . LEU B 1 108 ? 1.064 -27.703 -7.258 1 94.75 108 LEU B CA 1
ATOM 3207 C C . LEU B 1 108 ? 2.34 -28.203 -6.578 1 94.75 108 LEU B C 1
ATOM 3209 O O . LEU B 1 108 ? 3.439 -28 -7.105 1 94.75 108 LEU B O 1
ATOM 3213 N N . SER B 1 109 ? 2.178 -28.719 -5.43 1 94.31 109 SER B N 1
ATOM 3214 C CA . SER B 1 109 ? 3.264 -29.453 -4.777 1 94.31 109 SER B CA 1
ATOM 3215 C C . SER B 1 109 ? 3.238 -30.922 -5.152 1 94.31 109 SER B C 1
ATOM 3217 O O . SER B 1 109 ? 2.363 -31.672 -4.711 1 94.31 109 SER B O 1
ATOM 3219 N N . THR B 1 110 ? 4.168 -31.359 -5.883 1 88.62 110 THR B N 1
ATOM 3220 C CA . THR B 1 110 ? 4.199 -32.75 -6.312 1 88.62 110 THR B CA 1
ATOM 3221 C C . THR B 1 110 ? 4.648 -33.656 -5.168 1 88.62 110 THR B C 1
ATOM 3223 O O . THR B 1 110 ? 4.262 -34.812 -5.109 1 88.62 110 THR B O 1
ATOM 3226 N N . LYS B 1 111 ? 5.398 -33.125 -4.309 1 88.25 111 LYS B N 1
ATOM 3227 C CA . LYS B 1 111 ? 5.895 -33.938 -3.18 1 88.25 111 LYS B CA 1
ATOM 3228 C C . LYS B 1 111 ? 4.762 -34.281 -2.229 1 88.25 111 LYS B C 1
ATOM 3230 O O . LYS B 1 111 ? 4.68 -35.438 -1.77 1 88.25 111 LYS B O 1
ATOM 3235 N N . ASN B 1 112 ? 3.895 -33.375 -2.018 1 89.56 112 ASN B N 1
ATOM 3236 C CA . ASN B 1 112 ? 2.854 -33.594 -1.017 1 89.56 112 ASN B CA 1
ATOM 3237 C C . ASN B 1 112 ? 1.489 -33.812 -1.665 1 89.56 112 ASN B C 1
ATOM 3239 O O . ASN B 1 112 ? 0.505 -34.094 -0.974 1 89.56 112 ASN B O 1
ATOM 3243 N N . ASN B 1 113 ? 1.46 -33.688 -2.969 1 92.12 113 ASN B N 1
ATOM 3244 C CA . ASN B 1 113 ? 0.224 -33.781 -3.736 1 92.12 113 ASN B CA 1
ATOM 3245 C C . ASN B 1 113 ? -0.832 -32.812 -3.232 1 92.12 113 ASN B C 1
ATOM 3247 O O . ASN B 1 113 ? -1.971 -33.188 -2.969 1 92.12 113 ASN B O 1
ATOM 3251 N N . LEU B 1 114 ? -0.395 -31.562 -3.018 1 95.75 114 LEU B N 1
ATOM 3252 C CA . LEU B 1 114 ? -1.26 -30.469 -2.59 1 95.75 114 LEU B CA 1
ATOM 3253 C C . LEU B 1 114 ? -1.394 -29.422 -3.689 1 95.75 114 LEU B C 1
ATOM 3255 O O . LEU B 1 114 ? -0.408 -29.078 -4.348 1 95.75 114 LEU B O 1
ATOM 3259 N N . LEU B 1 115 ? -2.592 -28.984 -3.934 1 97.12 115 LEU B N 1
ATOM 3260 C CA . LEU B 1 115 ? -2.854 -27.844 -4.809 1 97.12 115 LEU B CA 1
ATOM 3261 C C . LEU B 1 115 ? -3.162 -26.594 -3.992 1 97.12 115 LEU B C 1
ATOM 3263 O O . LEU B 1 115 ? -4.199 -26.516 -3.33 1 97.12 115 LEU B O 1
ATOM 3267 N N . PHE B 1 116 ? -2.232 -25.656 -4.012 1 98.31 116 PHE B N 1
ATOM 3268 C CA . PHE B 1 116 ? -2.432 -24.391 -3.307 1 98.31 116 PHE B CA 1
ATOM 3269 C C . PHE B 1 116 ? -3.068 -23.359 -4.223 1 98.31 116 PHE B C 1
ATOM 3271 O O . PHE B 1 116 ? -2.812 -23.344 -5.43 1 98.31 116 PHE B O 1
ATOM 3278 N N . PHE B 1 117 ? -3.92 -22.5 -3.631 1 98.5 117 PHE B N 1
ATOM 3279 C CA . PHE B 1 117 ? -4.398 -21.375 -4.422 1 98.5 117 PHE B CA 1
ATOM 3280 C C . PHE B 1 117 ? -4.746 -20.188 -3.527 1 98.5 117 PHE B C 1
ATOM 3282 O O . PHE B 1 117 ? -5.141 -20.375 -2.375 1 98.5 117 PHE B O 1
ATOM 3289 N N . THR B 1 118 ? -4.539 -19 -4.023 1 98.31 118 THR B N 1
ATOM 3290 C CA . THR B 1 118 ? -4.984 -17.781 -3.357 1 98.31 118 THR B CA 1
ATOM 3291 C C . THR B 1 118 ? -6.348 -17.344 -3.881 1 98.31 118 THR B C 1
ATOM 3293 O O . THR B 1 118 ? -6.641 -17.5 -5.066 1 98.31 118 THR B O 1
ATOM 3296 N N . ASP B 1 119 ? -7.121 -16.875 -2.982 1 98.19 119 ASP B N 1
ATOM 3297 C CA . ASP B 1 119 ? -8.438 -16.328 -3.303 1 98.19 119 ASP B CA 1
ATOM 3298 C C . ASP B 1 119 ? -8.523 -14.852 -2.902 1 98.19 119 ASP B C 1
ATOM 3300 O O . ASP B 1 119 ? -8.805 -14.531 -1.745 1 98.19 119 ASP B O 1
ATOM 3304 N N . SER B 1 120 ? -8.406 -13.969 -3.811 1 95.38 120 SER B N 1
ATOM 3305 C CA . SER B 1 120 ? -8.289 -12.547 -3.52 1 95.38 120 SER B CA 1
ATOM 3306 C C . SER B 1 120 ? -9.461 -11.766 -4.102 1 95.38 120 SER B C 1
ATOM 3308 O O . SER B 1 120 ? -9.875 -10.742 -3.541 1 95.38 120 SER B O 1
ATOM 3310 N N . GLY B 1 121 ? -10.055 -12.234 -5.199 1 93.44 121 GLY B N 1
ATOM 3311 C CA . GLY B 1 121 ? -10.969 -11.398 -5.965 1 93.44 121 GLY B CA 1
ATOM 3312 C C . GLY B 1 121 ? -10.273 -10.297 -6.742 1 93.44 121 GLY B C 1
ATOM 3313 O O . GLY B 1 121 ? -9.039 -10.203 -6.723 1 93.44 121 GLY B O 1
ATOM 3314 N N . PRO B 1 122 ? -11.117 -9.539 -7.484 1 89.75 122 PRO B N 1
ATOM 3315 C CA . PRO B 1 122 ? -10.508 -8.43 -8.219 1 89.75 122 PRO B CA 1
ATOM 3316 C C . PRO B 1 122 ? -9.836 -7.41 -7.301 1 89.75 122 PRO B C 1
ATOM 3318 O O . PRO B 1 122 ? -10.125 -7.371 -6.102 1 89.75 122 PRO B O 1
ATOM 3321 N N . PHE B 1 123 ? -8.969 -6.66 -7.922 1 84.75 123 PHE B N 1
ATOM 3322 C CA . PHE B 1 123 ? -8.305 -5.613 -7.156 1 84.75 123 PHE B CA 1
ATOM 3323 C C . PHE B 1 123 ? -9.32 -4.711 -6.473 1 84.75 123 PHE B C 1
ATOM 3325 O O . PHE B 1 123 ? -10.289 -4.277 -7.094 1 84.75 123 PHE B O 1
ATOM 3332 N N . GLY B 1 124 ? -9.117 -4.477 -5.18 1 82.25 124 GLY B N 1
ATOM 3333 C CA . GLY B 1 124 ? -10.031 -3.633 -4.43 1 82.25 124 GLY B CA 1
ATOM 3334 C C . GLY B 1 124 ? -11.055 -4.422 -3.639 1 82.25 124 GLY B C 1
ATOM 3335 O O . GLY B 1 124 ? -11.688 -3.891 -2.723 1 82.25 124 GLY B O 1
ATOM 3336 N N . GLU B 1 125 ? -11.25 -5.711 -4.055 1 84.38 125 GLU B N 1
ATOM 3337 C CA . GLU B 1 125 ? -12.188 -6.555 -3.318 1 84.38 125 GLU B CA 1
ATOM 3338 C C . GLU B 1 125 ? -11.727 -6.777 -1.883 1 84.38 125 GLU B C 1
ATOM 3340 O O . GLU B 1 125 ? -12.547 -6.852 -0.964 1 84.38 125 GLU B O 1
ATOM 3345 N N . THR B 1 126 ? -10.414 -6.918 -1.804 1 85.62 126 THR B N 1
ATOM 3346 C CA . THR B 1 126 ? -9.781 -7.043 -0.495 1 85.62 126 THR B CA 1
ATOM 3347 C C . THR B 1 126 ? -8.867 -5.855 -0.221 1 85.62 126 THR B C 1
ATOM 3349 O O . THR B 1 126 ? -8.219 -5.336 -1.136 1 85.62 126 THR B O 1
ATOM 3352 N N . SER B 1 127 ? -8.914 -5.383 1.003 1 85.5 127 SER B N 1
ATOM 3353 C CA . SER B 1 127 ? -8.07 -4.258 1.38 1 85.5 127 SER B CA 1
ATOM 3354 C C . SER B 1 127 ? -7.402 -4.492 2.729 1 85.5 127 SER B C 1
ATOM 3356 O O . SER B 1 127 ? -7.598 -5.539 3.352 1 85.5 127 SER B O 1
ATOM 3358 N N . ILE B 1 128 ? -6.516 -3.623 3.084 1 85 128 ILE B N 1
ATOM 3359 C CA . ILE B 1 128 ? -5.758 -3.738 4.328 1 85 128 ILE B CA 1
ATOM 3360 C C . ILE B 1 128 ? -6.715 -3.695 5.52 1 85 128 ILE B C 1
ATOM 3362 O O . ILE B 1 128 ? -6.449 -4.309 6.555 1 85 128 ILE B O 1
ATOM 3366 N N . GLU B 1 129 ? -7.762 -3.086 5.277 1 78.25 129 GLU B N 1
ATOM 3367 C CA . GLU B 1 129 ? -8.695 -2.928 6.387 1 78.25 129 GLU B CA 1
ATOM 3368 C C . GLU B 1 129 ? -9.805 -3.973 6.328 1 78.25 129 GLU B C 1
ATOM 3370 O O . GLU B 1 129 ? -10.422 -4.285 7.348 1 78.25 129 GLU B O 1
ATOM 3375 N N . ASN B 1 130 ? -10.094 -4.387 5.188 1 84.69 130 ASN B N 1
ATOM 3376 C CA . ASN B 1 130 ? -11.078 -5.438 4.949 1 84.69 130 ASN B CA 1
ATOM 3377 C C . ASN B 1 130 ? -10.445 -6.66 4.297 1 84.69 130 ASN B C 1
ATOM 3379 O O . ASN B 1 130 ? -10.742 -6.977 3.143 1 84.69 130 ASN B O 1
ATOM 3383 N N . CYS B 1 131 ? -9.719 -7.297 5.184 1 91.38 131 CYS B N 1
ATOM 3384 C CA . CYS B 1 131 ? -9 -8.469 4.695 1 91.38 131 CYS B CA 1
ATOM 3385 C C . CYS B 1 131 ? -9.945 -9.648 4.496 1 91.38 131 CYS B C 1
ATOM 3387 O O . CYS B 1 131 ? -10.398 -10.258 5.469 1 91.38 131 CYS B O 1
ATOM 3389 N N . LYS B 1 132 ? -10.195 -9.984 3.25 1 94.94 132 LYS B N 1
ATOM 3390 C CA . LYS B 1 132 ? -11.109 -11.078 2.949 1 94.94 132 LYS B CA 1
ATOM 3391 C C . LYS B 1 132 ? -10.414 -12.172 2.139 1 94.94 132 LYS B C 1
ATOM 3393 O O . LYS B 1 132 ? -11 -13.227 1.88 1 94.94 132 LYS B O 1
ATOM 3398 N N . GLY B 1 133 ? -9.188 -11.898 1.735 1 97.25 133 GLY B N 1
ATOM 3399 C CA . GLY B 1 133 ? -8.461 -12.875 0.941 1 97.25 133 GLY B CA 1
ATOM 3400 C C . GLY B 1 133 ? -8.07 -14.117 1.73 1 97.25 133 GLY B C 1
ATOM 3401 O O . GLY B 1 133 ? -7.969 -14.062 2.959 1 97.25 133 GLY B O 1
ATOM 3402 N N . SER B 1 134 ? -7.816 -15.195 1.055 1 98.44 134 SER B N 1
ATOM 3403 C CA . SER B 1 134 ? -7.5 -16.469 1.701 1 98.44 134 SER B CA 1
ATOM 3404 C C . SER B 1 134 ? -6.426 -17.219 0.93 1 98.44 134 SER B C 1
ATOM 3406 O O . SER B 1 134 ? -6.156 -16.922 -0.233 1 98.44 134 SER B O 1
ATOM 3408 N N . LEU B 1 135 ? -5.773 -18.094 1.593 1 98.75 135 LEU B N 1
ATOM 3409 C CA . LEU B 1 135 ? -4.934 -19.156 1.024 1 98.75 135 LEU B CA 1
ATOM 3410 C C . LEU B 1 135 ? -5.477 -20.531 1.385 1 98.75 135 LEU B C 1
ATOM 3412 O O . LEU B 1 135 ? -5.727 -20.812 2.559 1 98.75 135 LEU B O 1
ATOM 3416 N N . PHE B 1 136 ? -5.645 -21.344 0.349 1 98.62 136 PHE B N 1
ATOM 3417 C CA . PHE B 1 136 ? -6.164 -22.688 0.546 1 98.62 136 PHE B CA 1
ATOM 3418 C C . PHE B 1 136 ? -5.176 -23.734 0.031 1 98.62 136 PHE B C 1
ATOM 3420 O O . PHE B 1 136 ? -4.328 -23.422 -0.809 1 98.62 136 PHE B O 1
ATOM 3427 N N . ALA B 1 137 ? -5.336 -24.906 0.563 1 97.94 137 ALA B N 1
ATOM 3428 C CA . ALA B 1 137 ? -4.711 -26.125 0.035 1 97.94 137 ALA B CA 1
ATOM 3429 C C . ALA B 1 137 ? -5.75 -27.219 -0.189 1 97.94 137 ALA B C 1
ATOM 3431 O O . ALA B 1 137 ? -6.648 -27.406 0.632 1 97.94 137 ALA B O 1
ATOM 3432 N N . ILE B 1 138 ? -5.652 -27.828 -1.308 1 97 138 ILE B N 1
ATOM 3433 C CA . ILE B 1 138 ? -6.465 -29.016 -1.59 1 97 138 ILE B CA 1
ATOM 3434 C C . ILE B 1 138 ? -5.586 -30.266 -1.539 1 97 138 ILE B C 1
ATOM 3436 O O . ILE B 1 138 ? -4.59 -30.359 -2.258 1 97 138 ILE B O 1
ATOM 3440 N N . ASP B 1 139 ? -5.961 -31.156 -0.664 1 95.12 139 ASP B N 1
ATOM 3441 C CA . ASP B 1 139 ? -5.371 -32.5 -0.736 1 95.12 139 ASP B CA 1
ATOM 3442 C C . ASP B 1 139 ? -5.902 -33.25 -1.941 1 95.12 139 ASP B C 1
ATOM 3444 O O . ASP B 1 139 ? -7.062 -33.656 -1.956 1 95.12 139 ASP B O 1
ATOM 3448 N N . MET B 1 140 ? -5.07 -33.469 -2.873 1 91.94 140 MET B N 1
ATOM 3449 C CA . MET B 1 140 ? -5.523 -34 -4.156 1 91.94 140 MET B CA 1
ATOM 3450 C C . MET B 1 140 ? -5.883 -35.5 -4.043 1 91.94 140 MET B C 1
ATOM 3452 O O . MET B 1 140 ? -6.652 -36 -4.852 1 91.94 140 MET B O 1
ATOM 3456 N N . ASP B 1 141 ? -5.41 -36.188 -3.041 1 91.06 141 ASP B N 1
ATOM 3457 C CA . ASP B 1 141 ? -5.773 -37.562 -2.791 1 91.06 141 ASP B CA 1
ATOM 3458 C C . ASP B 1 141 ? -7.117 -37.688 -2.072 1 91.06 141 ASP B C 1
ATOM 3460 O O . ASP B 1 141 ? -8.023 -38.375 -2.529 1 91.06 141 ASP B O 1
ATOM 3464 N N . ALA B 1 142 ? -7.176 -36.906 -1.059 1 93 142 ALA B N 1
ATOM 3465 C CA . ALA B 1 142 ? -8.367 -36.969 -0.216 1 93 142 ALA B CA 1
ATOM 3466 C C . ALA B 1 142 ? -9.469 -36.062 -0.76 1 93 142 ALA B C 1
ATOM 3468 O O . ALA B 1 142 ? -10.633 -36.188 -0.349 1 93 142 ALA B O 1
ATOM 3469 N N . GLN B 1 143 ? -9.125 -35.188 -1.655 1 92.12 143 GLN B N 1
ATOM 3470 C CA . GLN B 1 143 ? -10.047 -34.219 -2.205 1 92.12 143 GLN B CA 1
ATOM 3471 C C . GLN B 1 143 ? -10.672 -33.375 -1.099 1 92.12 143 GLN B C 1
ATOM 3473 O O . GLN B 1 143 ? -11.891 -33.188 -1.066 1 92.12 143 GLN B O 1
ATOM 3478 N N . ILE B 1 144 ? -9.844 -32.969 -0.206 1 95.19 144 ILE B N 1
ATOM 3479 C CA . ILE B 1 144 ? -10.258 -32.156 0.917 1 95.19 144 ILE B CA 1
ATOM 3480 C C . ILE B 1 144 ? -9.617 -30.766 0.796 1 95.19 144 ILE B C 1
ATOM 3482 O O . ILE B 1 144 ? -8.414 -30.656 0.543 1 95.19 144 ILE B O 1
ATOM 3486 N N . VAL B 1 145 ? -10.5 -29.766 0.938 1 97.12 145 VAL B N 1
ATOM 3487 C CA . VAL B 1 145 ? -10.031 -28.375 0.908 1 97.12 145 VAL B CA 1
ATOM 3488 C C . VAL B 1 145 ? -9.758 -27.891 2.33 1 97.12 145 VAL B C 1
ATOM 3490 O O . VAL B 1 145 ? -10.594 -28.062 3.223 1 97.12 145 VAL B O 1
ATOM 3493 N N . LYS B 1 146 ? -8.586 -27.359 2.559 1 95.81 146 LYS B N 1
ATOM 3494 C CA . LYS B 1 146 ? -8.211 -26.812 3.865 1 95.81 146 LYS B CA 1
ATOM 3495 C C . LYS B 1 146 ? -7.723 -25.375 3.748 1 95.81 146 LYS B C 1
ATOM 3497 O O . LYS B 1 146 ? -6.875 -25.078 2.906 1 95.81 146 LYS B O 1
ATOM 3502 N N . PRO B 1 147 ? -8.289 -24.484 4.586 1 97.25 147 PRO B N 1
ATOM 3503 C CA . PRO B 1 147 ? -7.73 -23.125 4.613 1 97.25 147 PRO B CA 1
ATOM 3504 C C . PRO B 1 147 ? -6.43 -23.047 5.402 1 97.25 147 PRO B C 1
ATOM 3506 O O . PRO B 1 147 ? -6.328 -23.609 6.496 1 97.25 147 PRO B O 1
ATOM 3509 N N . LEU B 1 148 ? -5.457 -22.453 4.844 1 98.06 148 LEU B N 1
ATOM 3510 C CA . LEU B 1 148 ? -4.234 -22.141 5.574 1 98.06 148 LEU B CA 1
ATOM 3511 C C . LEU B 1 148 ? -4.309 -20.766 6.203 1 98.06 148 LEU B C 1
ATOM 3513 O O . LEU B 1 148 ? -3.727 -20.516 7.266 1 98.06 148 LEU B O 1
ATOM 3517 N N . ALA B 1 149 ? -4.863 -19.828 5.602 1 97.75 149 ALA B N 1
ATOM 3518 C CA . ALA B 1 149 ? -5.266 -18.5 6.039 1 97.75 149 ALA B CA 1
ATOM 3519 C C . ALA B 1 149 ? -6.645 -18.125 5.492 1 97.75 149 ALA B C 1
ATOM 3521 O O . ALA B 1 149 ? -6.82 -17.984 4.281 1 97.75 149 ALA B O 1
ATOM 3522 N N . LEU B 1 150 ? -7.586 -17.953 6.375 1 97.12 150 LEU B N 1
ATOM 3523 C CA . LEU B 1 150 ? -8.977 -17.828 5.938 1 97.12 150 LEU B CA 1
ATOM 3524 C C . LEU B 1 150 ? -9.484 -16.406 6.18 1 97.12 150 LEU B C 1
ATOM 3526 O O . LEU B 1 150 ? -9.57 -15.969 7.324 1 97.12 150 LEU B O 1
ATOM 3530 N N . GLN B 1 151 ? -9.773 -15.727 5.125 1 95.5 151 GLN B N 1
ATOM 3531 C CA . GLN B 1 151 ? -10.422 -14.422 5.172 1 95.5 151 GLN B CA 1
ATOM 3532 C C . GLN B 1 151 ? -9.672 -13.469 6.094 1 95.5 151 GLN B C 1
ATOM 3534 O O . GLN B 1 151 ? -10.273 -12.852 6.98 1 95.5 151 GLN B O 1
ATOM 3539 N N . CYS B 1 152 ? -8.398 -13.32 5.832 1 95.81 152 CYS B N 1
ATOM 3540 C CA . CYS B 1 152 ? -7.613 -12.461 6.715 1 95.81 152 CYS B CA 1
ATOM 3541 C C . CYS B 1 152 ? -6.445 -11.828 5.965 1 95.81 152 CYS B C 1
ATOM 3543 O O . CYS B 1 152 ? -5.535 -11.273 6.582 1 95.81 152 CYS B O 1
ATOM 3545 N N . LEU B 1 153 ? -6.457 -12.023 4.668 1 96.75 153 LEU B N 1
ATOM 3546 C CA . LEU B 1 153 ? -5.336 -11.516 3.881 1 96.75 153 LEU B CA 1
ATOM 3547 C C . LEU B 1 153 ? -5.773 -10.359 2.988 1 96.75 153 LEU B C 1
ATOM 3549 O O . LEU B 1 153 ? -6.898 -10.352 2.48 1 96.75 153 LEU B O 1
ATOM 3553 N N . SER B 1 154 ? -4.859 -9.406 2.838 1 96.94 154 SER B N 1
ATOM 3554 C CA . SER B 1 154 ? -5.109 -8.25 1.982 1 96.94 154 SER B CA 1
ATOM 3555 C C . SER B 1 154 ? -4.531 -8.461 0.586 1 96.94 154 SER B C 1
ATOM 3557 O O . SER B 1 154 ? -3.354 -8.195 0.348 1 96.94 154 SER B O 1
ATOM 3559 N N . TYR B 1 155 ? -5.383 -8.969 -0.323 1 96.69 155 TYR B N 1
ATOM 3560 C CA . TYR B 1 155 ? -5.074 -9.266 -1.718 1 96.69 155 TYR B CA 1
ATOM 3561 C C . TYR B 1 155 ? -3.902 -10.234 -1.823 1 96.69 155 TYR B C 1
ATOM 3563 O O . TYR B 1 155 ? -2.859 -9.898 -2.389 1 96.69 155 TYR B O 1
ATOM 3571 N N . PRO B 1 156 ? -4.078 -11.438 -1.323 1 98.12 156 PRO B N 1
ATOM 3572 C CA . PRO B 1 156 ? -3.068 -12.461 -1.588 1 98.12 156 PRO B CA 1
ATOM 3573 C C . PRO B 1 156 ? -2.902 -12.758 -3.076 1 98.12 156 PRO B C 1
ATOM 3575 O O . PRO B 1 156 ? -3.895 -12.922 -3.791 1 98.12 156 PRO B O 1
ATOM 3578 N N . SER B 1 157 ? -1.68 -12.742 -3.496 1 96.62 157 SER B N 1
ATOM 3579 C CA . SER B 1 157 ? -1.409 -12.875 -4.926 1 96.62 157 SER B CA 1
ATOM 3580 C C . SER B 1 157 ? -0.436 -14.016 -5.199 1 96.62 157 SER B C 1
ATOM 3582 O O . SER B 1 157 ? -0.774 -15.188 -5.012 1 96.62 157 SER B O 1
ATOM 3584 N N . GLY B 1 158 ? 0.777 -13.781 -5.598 1 97.5 158 GLY B N 1
ATOM 3585 C CA . GLY B 1 158 ? 1.713 -14.812 -6.016 1 97.5 158 GLY B CA 1
ATOM 3586 C C . GLY B 1 158 ? 2.158 -15.711 -4.879 1 97.5 158 GLY B C 1
ATOM 3587 O O . GLY B 1 158 ? 2.344 -15.25 -3.75 1 97.5 158 GLY B O 1
ATOM 3588 N N . ILE B 1 159 ? 2.383 -16.984 -5.227 1 98.38 159 ILE B N 1
ATOM 3589 C CA . ILE B 1 159 ? 2.896 -17.969 -4.277 1 98.38 159 ILE B CA 1
ATOM 3590 C C . ILE B 1 159 ? 3.977 -18.812 -4.945 1 98.38 159 ILE B C 1
ATOM 3592 O O . ILE B 1 159 ? 3.963 -19 -6.164 1 98.38 159 ILE B O 1
ATOM 3596 N N . CYS B 1 160 ? 4.883 -19.328 -4.145 1 97.88 160 CYS B N 1
ATOM 3597 C CA . CYS B 1 160 ? 5.891 -20.266 -4.617 1 97.88 160 CYS B CA 1
ATOM 3598 C C . CYS B 1 160 ? 6.379 -21.156 -3.482 1 97.88 160 CYS B C 1
ATOM 3600 O O . CYS B 1 160 ? 6.078 -20.906 -2.314 1 97.88 160 CYS B O 1
ATOM 3602 N N . LEU B 1 161 ? 7.004 -22.203 -3.848 1 97 161 LEU B N 1
ATOM 3603 C CA . LEU B 1 161 ? 7.543 -23.156 -2.887 1 97 161 LEU B CA 1
ATOM 3604 C C . LEU B 1 161 ? 9.07 -23.125 -2.887 1 97 161 LEU B C 1
ATOM 3606 O O . LEU B 1 161 ? 9.688 -22.844 -3.912 1 97 161 LEU B O 1
ATOM 3610 N N . SER B 1 162 ? 9.594 -23.453 -1.696 1 96.56 162 SER B N 1
ATOM 3611 C CA . SER B 1 162 ? 11.023 -23.766 -1.657 1 96.56 162 SER B CA 1
ATOM 3612 C C . SER B 1 162 ? 11.352 -25 -2.475 1 96.56 162 SER B C 1
ATOM 3614 O O . SER B 1 162 ? 10.445 -25.734 -2.904 1 96.56 162 SER B O 1
ATOM 3616 N N . ASN B 1 163 ? 12.664 -25.203 -2.693 1 93.81 163 ASN B N 1
ATOM 3617 C CA . ASN B 1 163 ? 13.062 -26.328 -3.537 1 93.81 163 ASN B CA 1
ATOM 3618 C C . ASN B 1 163 ? 12.672 -27.672 -2.918 1 93.81 163 ASN B C 1
ATOM 3620 O O . ASN B 1 163 ? 12.297 -28.594 -3.633 1 93.81 163 ASN B O 1
ATOM 3624 N N . ASN B 1 164 ? 12.711 -27.812 -1.635 1 93.62 164 ASN B N 1
ATOM 3625 C CA . ASN B 1 164 ? 12.32 -29.047 -0.97 1 93.62 164 ASN B CA 1
ATOM 3626 C C . ASN B 1 164 ? 10.82 -29.094 -0.685 1 93.62 164 ASN B C 1
ATOM 3628 O O . ASN B 1 164 ? 10.32 -30.047 -0.098 1 93.62 164 ASN B O 1
ATOM 3632 N N . GLN B 1 165 ? 10.117 -27.969 -0.979 1 94.56 165 GLN B N 1
ATOM 3633 C CA . GLN B 1 165 ? 8.664 -27.812 -0.955 1 94.56 165 GLN B CA 1
ATOM 3634 C C . GLN B 1 165 ? 8.133 -27.828 0.475 1 94.56 165 GLN B C 1
ATOM 3636 O O . GLN B 1 165 ? 6.977 -28.188 0.708 1 94.56 165 GLN B O 1
ATOM 3641 N N . GLN B 1 166 ? 8.977 -27.453 1.453 1 93.19 166 GLN B N 1
ATOM 3642 C CA . GLN B 1 166 ? 8.555 -27.406 2.85 1 93.19 166 GLN B CA 1
ATOM 3643 C C . GLN B 1 166 ? 8.125 -26 3.24 1 93.19 166 GLN B C 1
ATOM 3645 O O . GLN B 1 166 ? 7.488 -25.797 4.281 1 93.19 166 GLN B O 1
ATOM 3650 N N . LEU B 1 167 ? 8.602 -25.047 2.479 1 96.69 167 LEU B N 1
ATOM 3651 C CA . LEU B 1 167 ? 8.242 -23.641 2.705 1 96.69 167 LEU B CA 1
ATOM 3652 C C . LEU B 1 167 ? 7.359 -23.125 1.577 1 96.69 167 LEU B C 1
ATOM 3654 O O . LEU B 1 167 ? 7.645 -23.359 0.401 1 96.69 167 LEU B O 1
ATOM 3658 N N . LEU B 1 168 ? 6.293 -22.5 1.959 1 98.25 168 LEU B N 1
ATOM 3659 C CA . LEU B 1 168 ? 5.434 -21.781 1.018 1 98.25 168 LEU B CA 1
ATOM 3660 C C . LEU B 1 168 ? 5.473 -20.281 1.271 1 98.25 168 LEU B C 1
ATOM 3662 O O . LEU B 1 168 ? 5.266 -19.828 2.4 1 98.25 168 LEU B O 1
ATOM 3666 N N . TYR B 1 169 ? 5.852 -19.547 0.242 1 98.75 169 TYR B N 1
ATOM 3667 C CA . TYR B 1 169 ? 5.863 -18.094 0.323 1 98.75 169 TYR B CA 1
ATOM 3668 C C . TYR B 1 169 ? 4.633 -17.5 -0.354 1 98.75 169 TYR B C 1
ATOM 3670 O O . TYR B 1 169 ? 4.215 -17.969 -1.415 1 98.75 169 TYR B O 1
ATOM 3678 N N . LEU B 1 170 ? 4.082 -16.531 0.256 1 98.81 170 LEU B N 1
ATOM 3679 C CA . LEU B 1 170 ? 2.9 -15.859 -0.281 1 98.81 170 LEU B CA 1
ATOM 3680 C C . LEU B 1 170 ? 3.092 -14.344 -0.298 1 98.81 170 LEU B C 1
ATOM 3682 O O . LEU B 1 170 ? 3.443 -13.75 0.722 1 98.81 170 LEU B O 1
ATOM 3686 N N . CYS B 1 171 ? 2.904 -13.75 -1.431 1 98.75 171 CYS B N 1
ATOM 3687 C CA . CYS B 1 171 ? 2.891 -12.297 -1.55 1 98.75 171 CYS B CA 1
ATOM 3688 C C . CYS B 1 171 ? 1.557 -11.727 -1.089 1 98.75 171 CYS B C 1
ATOM 3690 O O . CYS B 1 171 ? 0.511 -12.039 -1.661 1 98.75 171 CYS B O 1
ATOM 3692 N N . GLU B 1 172 ? 1.561 -10.992 -0.047 1 98.44 172 GLU B N 1
ATOM 3693 C CA . GLU B 1 172 ? 0.391 -10.211 0.349 1 98.44 172 GLU B CA 1
ATOM 3694 C C . GLU B 1 172 ? 0.527 -8.75 -0.077 1 98.44 172 GLU B C 1
ATOM 3696 O O . GLU B 1 172 ? 1.086 -7.938 0.657 1 98.44 172 GLU B O 1
ATOM 3701 N N . THR B 1 173 ? -0.079 -8.398 -1.181 1 98.12 173 THR B N 1
ATOM 3702 C CA . THR B 1 173 ? 0.152 -7.141 -1.885 1 98.12 173 THR B CA 1
ATOM 3703 C C . THR B 1 173 ? -0.267 -5.953 -1.023 1 98.12 173 THR B C 1
ATOM 3705 O O . THR B 1 173 ? 0.493 -4.996 -0.864 1 98.12 173 THR B O 1
ATOM 3708 N N . GLY B 1 174 ? -1.389 -6.016 -0.419 1 97.44 174 GLY B N 1
ATOM 3709 C CA . GLY B 1 174 ? -1.945 -4.871 0.284 1 97.44 174 GLY B CA 1
ATOM 3710 C C . GLY B 1 174 ? -1.131 -4.461 1.496 1 97.44 174 GLY B C 1
ATOM 3711 O O . GLY B 1 174 ? -1.002 -3.271 1.791 1 97.44 174 GLY B O 1
ATOM 3712 N N . LYS B 1 175 ? -0.635 -5.41 2.238 1 96.88 175 LYS B N 1
ATOM 3713 C CA . LYS B 1 175 ? 0.126 -5.113 3.447 1 96.88 175 LYS B CA 1
ATOM 3714 C C . LYS B 1 175 ? 1.619 -5.016 3.146 1 96.88 175 LYS B C 1
ATOM 3716 O O . LYS B 1 175 ? 2.434 -4.871 4.062 1 96.88 175 LYS B O 1
ATOM 3721 N N . ASN B 1 176 ? 1.933 -5.121 1.867 1 98.19 176 ASN B N 1
ATOM 3722 C CA . ASN B 1 176 ? 3.299 -4.953 1.383 1 98.19 176 ASN B CA 1
ATOM 3723 C C . ASN B 1 176 ? 4.27 -5.871 2.119 1 98.19 176 ASN B C 1
ATOM 3725 O O . ASN B 1 176 ? 5.305 -5.418 2.613 1 98.19 176 ASN B O 1
ATOM 3729 N N . ARG B 1 177 ? 3.879 -7.152 2.137 1 98.56 177 ARG B N 1
ATOM 3730 C CA . ARG B 1 177 ? 4.742 -8.102 2.83 1 98.56 177 ARG B CA 1
ATOM 3731 C C . ARG B 1 177 ? 4.688 -9.477 2.172 1 98.56 177 ARG B C 1
ATOM 3733 O O . ARG B 1 177 ? 3.818 -9.734 1.334 1 98.56 177 ARG B O 1
ATOM 3740 N N . VAL B 1 178 ? 5.68 -10.344 2.475 1 98.75 178 VAL B N 1
ATOM 3741 C CA . VAL B 1 178 ? 5.719 -11.75 2.105 1 98.75 178 VAL B CA 1
ATOM 3742 C C . VAL B 1 178 ? 5.539 -12.617 3.352 1 98.75 178 VAL B C 1
ATOM 3744 O O . VAL B 1 178 ? 6.273 -12.461 4.332 1 98.75 178 VAL B O 1
ATOM 3747 N N . LEU B 1 179 ? 4.527 -13.453 3.283 1 98.75 179 LEU B N 1
ATOM 3748 C CA . LEU B 1 179 ? 4.328 -14.438 4.34 1 98.75 179 LEU B CA 1
ATOM 3749 C C . LEU B 1 179 ? 5.055 -15.742 4.012 1 98.75 179 LEU B C 1
ATOM 3751 O O . LEU B 1 179 ? 5.258 -16.062 2.84 1 98.75 179 LEU B O 1
ATOM 3755 N N . ARG B 1 180 ? 5.422 -16.422 5.039 1 98.62 180 ARG B N 1
ATOM 3756 C CA . ARG B 1 180 ? 6.027 -17.75 4.895 1 98.62 180 ARG B CA 1
ATOM 3757 C C . ARG B 1 180 ? 5.273 -18.781 5.723 1 98.62 180 ARG B C 1
ATOM 3759 O O . ARG B 1 180 ? 5.043 -18.594 6.914 1 98.62 180 ARG B O 1
ATOM 3766 N N . PHE B 1 181 ? 4.844 -19.781 5.09 1 98.12 181 PHE B N 1
ATOM 3767 C CA . PHE B 1 181 ? 4.195 -20.922 5.707 1 98.12 181 PHE B CA 1
ATOM 3768 C C . PHE B 1 181 ? 5.16 -22.094 5.82 1 98.12 181 PHE B C 1
ATOM 3770 O O . PHE B 1 181 ? 5.812 -22.469 4.844 1 98.12 181 PHE B O 1
ATOM 3777 N N . VAL B 1 182 ? 5.254 -22.625 7.004 1 96.44 182 VAL B N 1
ATOM 3778 C CA . VAL B 1 182 ? 6.121 -23.781 7.273 1 96.44 182 VAL B CA 1
ATOM 3779 C C . VAL B 1 182 ? 5.273 -25.016 7.559 1 96.44 182 VAL B C 1
ATOM 3781 O O . VAL B 1 182 ? 4.414 -24.984 8.445 1 96.44 182 VAL B O 1
ATOM 3784 N N . GLN B 1 183 ? 5.504 -25.984 6.754 1 93.75 183 GLN B N 1
ATOM 3785 C CA . GLN B 1 183 ? 4.793 -27.234 6.965 1 93.75 183 GLN B CA 1
ATOM 3786 C C . GLN B 1 183 ? 5.492 -28.094 8.008 1 93.75 183 GLN B C 1
ATOM 3788 O O . GLN B 1 183 ? 6.68 -28.406 7.871 1 93.75 183 GLN B O 1
ATOM 3793 N N . THR B 1 184 ? 4.734 -28.516 9.008 1 90.62 184 THR B N 1
ATOM 3794 C CA . THR B 1 184 ? 5.277 -29.422 10.023 1 90.62 184 THR B CA 1
ATOM 3795 C C . THR B 1 184 ? 5.211 -30.859 9.547 1 90.62 184 THR B C 1
ATOM 3797 O O . THR B 1 184 ? 4.566 -31.172 8.547 1 90.62 184 THR B O 1
ATOM 3800 N N . ASP B 1 185 ? 5.789 -31.75 10.305 1 88.75 185 ASP B N 1
ATOM 3801 C CA . ASP B 1 185 ? 5.762 -33.188 9.984 1 88.75 185 ASP B CA 1
ATOM 3802 C C . ASP B 1 185 ? 4.336 -33.719 10.047 1 88.75 185 ASP B C 1
ATOM 3804 O O . ASP B 1 185 ? 4.008 -34.688 9.359 1 88.75 185 ASP B O 1
ATOM 3808 N N . ALA B 1 186 ? 3.529 -33.125 10.852 1 87.38 186 ALA B N 1
ATOM 3809 C CA . ALA B 1 186 ? 2.148 -33.562 11.016 1 87.38 186 ALA B CA 1
ATOM 3810 C C . ALA B 1 186 ? 1.265 -33.031 9.891 1 87.38 186 ALA B C 1
ATOM 3812 O O . ALA B 1 186 ? 0.061 -33.281 9.859 1 87.38 186 ALA B O 1
ATOM 3813 N N . GLY B 1 187 ? 1.837 -32.281 9.039 1 86.44 187 GLY B N 1
ATOM 3814 C CA . GLY B 1 187 ? 1.096 -31.75 7.898 1 86.44 187 GLY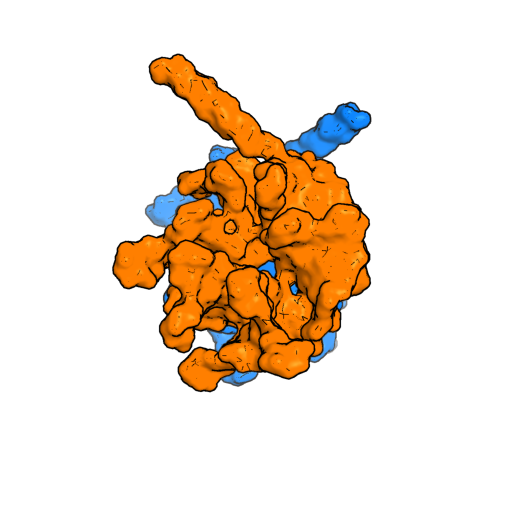 B CA 1
ATOM 3815 C C . GLY B 1 187 ? 0.397 -30.438 8.195 1 86.44 187 GLY B C 1
ATOM 3816 O O . GLY B 1 187 ? -0.399 -29.953 7.387 1 86.44 187 GLY B O 1
ATOM 3817 N N . ILE B 1 188 ? 0.703 -29.875 9.336 1 89.75 188 ILE B N 1
ATOM 3818 C CA . ILE B 1 188 ? 0.117 -28.609 9.75 1 89.75 188 ILE B CA 1
ATOM 3819 C C . ILE B 1 188 ? 1.011 -27.453 9.289 1 89.75 188 ILE B C 1
ATOM 3821 O O . ILE B 1 188 ? 2.238 -27.547 9.383 1 89.75 188 ILE B O 1
ATOM 3825 N N . PHE B 1 189 ? 0.379 -26.375 8.828 1 93.75 189 PHE B N 1
ATOM 3826 C CA . PHE B 1 189 ? 1.134 -25.203 8.406 1 93.75 189 PHE B CA 1
ATOM 3827 C C . PHE B 1 189 ? 1.062 -24.109 9.461 1 93.75 189 PHE B C 1
ATOM 3829 O O . PHE B 1 189 ? -0.016 -23.812 9.977 1 93.75 189 PHE B O 1
ATOM 3836 N N . TYR B 1 190 ? 2.199 -23.562 9.836 1 94.88 190 TYR B N 1
ATOM 3837 C CA . TYR B 1 190 ? 2.305 -22.312 10.586 1 94.88 190 TYR B CA 1
ATOM 3838 C C . TYR B 1 190 ? 2.842 -21.188 9.703 1 94.88 190 TYR B C 1
ATOM 3840 O O . TYR B 1 190 ? 3.625 -21.438 8.781 1 94.88 190 TYR B O 1
ATOM 3848 N N . TYR B 1 191 ? 2.322 -20.031 9.93 1 96.88 191 TYR B N 1
ATOM 3849 C CA . TYR B 1 191 ? 2.861 -18.984 9.07 1 96.88 191 TYR B CA 1
ATOM 3850 C C . TYR B 1 191 ? 3.117 -17.703 9.875 1 96.88 191 TYR B C 1
ATOM 3852 O O . TYR B 1 191 ? 2.574 -17.531 10.969 1 96.88 191 TYR B O 1
ATOM 3860 N N . SER B 1 192 ? 3.988 -16.875 9.406 1 96.62 192 SER B N 1
ATOM 3861 C CA . SER B 1 192 ? 4.34 -15.562 9.953 1 96.62 192 SER B CA 1
ATOM 3862 C C . SER B 1 192 ? 4.75 -14.594 8.844 1 96.62 192 SER B C 1
ATOM 3864 O O . SER B 1 192 ? 4.855 -14.984 7.68 1 96.62 192 SER B O 1
ATOM 3866 N N . THR B 1 193 ? 4.797 -13.297 9.25 1 97.56 193 THR B N 1
ATOM 3867 C CA . THR B 1 193 ? 5.414 -12.336 8.336 1 97.56 193 THR B CA 1
ATOM 3868 C C . THR B 1 193 ? 6.906 -12.625 8.18 1 97.56 193 THR B C 1
ATOM 3870 O O . THR B 1 193 ? 7.664 -12.539 9.156 1 97.56 193 THR B O 1
ATOM 3873 N N . TYR B 1 194 ? 7.234 -12.992 6.988 1 98.25 194 TYR B N 1
ATOM 3874 C CA . TYR B 1 194 ? 8.633 -13.328 6.723 1 98.25 194 TYR B CA 1
ATOM 3875 C C . TYR B 1 194 ? 9.422 -12.094 6.309 1 98.25 194 TYR B C 1
ATOM 3877 O O . TYR B 1 194 ? 10.508 -11.836 6.832 1 98.25 194 TYR B O 1
ATOM 3885 N N . ILE B 1 195 ? 8.945 -11.305 5.375 1 98 195 ILE B N 1
ATOM 3886 C CA . ILE B 1 195 ? 9.555 -10.062 4.91 1 98 195 ILE B CA 1
ATOM 3887 C C . ILE B 1 195 ? 8.523 -8.938 4.934 1 98 195 ILE B C 1
ATOM 3889 O O . ILE B 1 195 ? 7.41 -9.094 4.418 1 98 195 ILE B O 1
ATOM 3893 N N . GLN B 1 196 ? 8.859 -7.832 5.602 1 97.12 196 GLN B N 1
ATOM 3894 C CA . GLN B 1 196 ? 8.117 -6.586 5.457 1 97.12 196 GLN B CA 1
ATOM 3895 C C . GLN B 1 196 ? 8.805 -5.648 4.465 1 97.12 196 GLN B C 1
ATOM 3897 O O . GLN B 1 196 ? 9.992 -5.352 4.605 1 97.12 196 GLN B O 1
ATOM 3902 N N . LEU B 1 197 ? 8.07 -5.219 3.424 1 97.56 197 LEU B N 1
ATOM 3903 C CA . LEU B 1 197 ? 8.656 -4.414 2.355 1 97.56 197 LEU B CA 1
ATOM 3904 C C . LEU B 1 197 ? 8.25 -2.949 2.498 1 97.56 197 LEU B C 1
ATOM 3906 O O . LEU B 1 197 ? 7.258 -2.639 3.166 1 97.56 197 LEU B O 1
ATOM 3910 N N . ASN B 1 198 ? 9.039 -2.039 1.963 1 96.38 198 ASN B N 1
ATOM 3911 C CA . ASN B 1 198 ? 8.734 -0.618 1.827 1 96.38 198 ASN B CA 1
ATOM 3912 C C . ASN B 1 198 ? 8.789 -0.17 0.369 1 96.38 198 ASN B C 1
ATOM 3914 O O . ASN B 1 198 ? 9.531 -0.732 -0.432 1 96.38 198 ASN B O 1
ATOM 3918 N N . GLY B 1 199 ? 8.039 0.865 0.11 1 96.38 199 GLY B N 1
ATOM 3919 C CA . GLY B 1 199 ? 8 1.41 -1.237 1 96.38 199 GLY B CA 1
ATOM 3920 C C . GLY B 1 199 ? 7.078 0.65 -2.168 1 96.38 199 GLY B C 1
ATOM 3921 O O . GLY B 1 199 ? 6.617 -0.444 -1.835 1 96.38 199 GLY B O 1
ATOM 3922 N N . ARG B 1 200 ? 6.836 1.283 -3.299 1 96.75 200 ARG B N 1
ATOM 3923 C CA . ARG B 1 200 ? 5.977 0.726 -4.336 1 96.75 200 ARG B CA 1
ATOM 3924 C C . ARG B 1 200 ? 4.645 0.263 -3.754 1 96.75 200 ARG B C 1
ATOM 3926 O O . ARG B 1 200 ? 4.301 0.615 -2.625 1 96.75 200 ARG B O 1
ATOM 3933 N N . PHE B 1 201 ? 3.83 -0.451 -4.457 1 96.75 201 PHE B N 1
ATOM 3934 C CA . PHE B 1 201 ? 2.48 -0.802 -4.027 1 96.75 201 PHE B CA 1
ATOM 3935 C C . PHE B 1 201 ? 2.492 -2.078 -3.195 1 96.75 201 PHE B C 1
ATOM 3937 O O . PHE B 1 201 ? 1.757 -2.191 -2.213 1 96.75 201 PHE B O 1
ATOM 3944 N N . GLY B 1 202 ? 3.393 -3.037 -3.678 1 97.75 202 GLY B N 1
ATOM 3945 C CA . GLY B 1 202 ? 3.516 -4.285 -2.941 1 97.75 202 GLY B CA 1
ATOM 3946 C C . GLY B 1 202 ? 3.979 -5.441 -3.803 1 97.75 202 GLY B C 1
ATOM 3947 O O . GLY B 1 202 ? 4.098 -5.309 -5.023 1 97.75 202 GLY B O 1
ATOM 3948 N N . PRO B 1 203 ? 4.266 -6.562 -3.145 1 98.62 203 PRO B N 1
ATOM 3949 C CA . PRO B 1 203 ? 4.652 -7.762 -3.895 1 98.62 203 PRO B CA 1
ATOM 3950 C C . PRO B 1 203 ? 3.479 -8.398 -4.637 1 98.62 203 PRO B C 1
ATOM 3952 O O . PRO B 1 203 ? 2.357 -8.422 -4.121 1 98.62 203 PRO B O 1
ATOM 3955 N N . ILE B 1 204 ? 3.729 -8.93 -5.852 1 97.75 204 ILE B N 1
ATOM 3956 C CA . ILE B 1 204 ? 2.625 -9.453 -6.652 1 97.75 204 ILE B CA 1
ATOM 3957 C C . ILE B 1 204 ? 2.93 -10.883 -7.09 1 97.75 204 ILE B C 1
ATOM 3959 O O . ILE B 1 204 ? 2.018 -11.656 -7.379 1 97.75 204 ILE B O 1
ATOM 3963 N N . ALA B 1 205 ? 4.207 -11.242 -7.238 1 98.12 205 ALA B N 1
ATOM 3964 C CA . ALA B 1 205 ? 4.652 -12.562 -7.668 1 98.12 205 ALA B CA 1
ATOM 3965 C C . ALA B 1 205 ? 5.992 -12.922 -7.027 1 98.12 205 ALA B C 1
ATOM 3967 O O . ALA B 1 205 ? 6.75 -12.039 -6.625 1 98.12 205 ALA B O 1
ATOM 3968 N N . CYS B 1 206 ? 6.238 -14.219 -6.918 1 98.38 206 CYS B N 1
ATOM 3969 C CA . CYS B 1 206 ? 7.512 -14.648 -6.355 1 98.38 206 CYS B CA 1
ATOM 3970 C C . CYS B 1 206 ? 7.934 -15.992 -6.926 1 98.38 206 CYS B C 1
ATOM 3972 O O . CYS B 1 206 ? 7.109 -16.734 -7.477 1 98.38 206 CYS B O 1
ATOM 3974 N N . ALA B 1 207 ? 9.18 -16.219 -6.875 1 97.06 207 ALA B N 1
ATOM 3975 C CA . ALA B 1 207 ? 9.812 -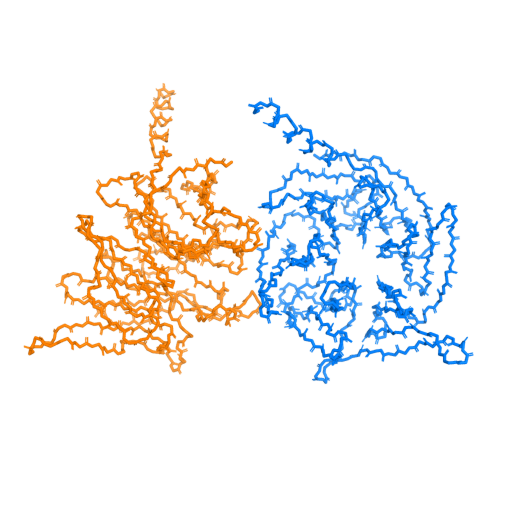17.469 -7.305 1 97.06 207 ALA B CA 1
ATOM 3976 C C . ALA B 1 207 ? 11.07 -17.75 -6.492 1 97.06 207 ALA B C 1
ATOM 3978 O O . ALA B 1 207 ? 11.703 -16.828 -5.973 1 97.06 207 ALA B O 1
ATOM 3979 N N . VAL B 1 208 ? 11.367 -18.984 -6.363 1 96.06 208 VAL B N 1
ATOM 3980 C CA . VAL B 1 208 ? 12.594 -19.391 -5.676 1 96.06 208 VAL B CA 1
ATOM 3981 C C . VAL B 1 208 ? 13.586 -19.969 -6.68 1 96.06 208 VAL B C 1
ATOM 3983 O O . VAL B 1 208 ? 13.219 -20.797 -7.52 1 96.06 208 VAL B O 1
ATOM 3986 N N . SER B 1 209 ? 14.797 -19.531 -6.586 1 94.56 209 SER B N 1
ATOM 3987 C CA . SER B 1 209 ? 15.836 -20.031 -7.473 1 94.56 209 SER B CA 1
ATOM 3988 C C . SER B 1 209 ? 16.391 -21.359 -6.984 1 94.56 209 SER B C 1
ATOM 3990 O O . SER B 1 209 ? 16.047 -21.812 -5.891 1 94.56 209 SER B O 1
ATOM 3992 N N . GLN B 1 210 ? 17.234 -21.891 -7.836 1 91.44 210 GLN B N 1
ATOM 3993 C CA . GLN B 1 210 ? 17.859 -23.141 -7.465 1 91.44 210 GLN B CA 1
ATOM 3994 C C . GLN B 1 210 ? 18.75 -22.969 -6.23 1 91.44 210 GLN B C 1
ATOM 3996 O O . GLN B 1 210 ? 18.891 -23.906 -5.426 1 91.44 210 GLN B O 1
ATOM 4001 N N . SER B 1 211 ? 19.312 -21.797 -6.043 1 90.75 211 SER B N 1
ATOM 4002 C CA . SER B 1 211 ? 20.172 -21.5 -4.902 1 90.75 211 SER B CA 1
ATOM 4003 C C . SER B 1 211 ? 19.359 -21.062 -3.689 1 90.75 211 SER B C 1
ATOM 4005 O O . SER B 1 211 ? 19.922 -20.578 -2.705 1 90.75 211 SER B O 1
ATOM 4007 N N . GLU B 1 212 ? 18.078 -21.141 -3.805 1 93.56 212 GLU B N 1
ATOM 4008 C CA . GLU B 1 212 ? 17.141 -20.906 -2.717 1 93.56 212 GLU B CA 1
ATOM 4009 C C . GLU B 1 212 ? 17.031 -19.422 -2.375 1 93.56 212 GLU B C 1
ATOM 4011 O O . GLU B 1 212 ? 16.781 -19.062 -1.225 1 93.56 212 GLU B O 1
ATOM 4016 N N . HIS B 1 213 ? 17.359 -18.625 -3.348 1 96 213 HIS B N 1
ATOM 4017 C CA . HIS B 1 213 ? 17.016 -17.203 -3.199 1 96 213 HIS B CA 1
ATOM 4018 C C . HIS B 1 213 ? 15.547 -16.969 -3.529 1 96 213 HIS B C 1
ATOM 4020 O O . HIS B 1 213 ? 15.008 -17.547 -4.473 1 96 213 HIS B O 1
ATOM 4026 N N . LEU B 1 214 ? 14.953 -16.141 -2.76 1 97.62 214 LEU B N 1
ATOM 4027 C CA . LEU B 1 214 ? 13.578 -15.742 -3.018 1 97.62 214 LEU B CA 1
ATOM 4028 C C . LEU B 1 214 ? 13.531 -14.469 -3.861 1 97.62 214 LEU B C 1
ATOM 4030 O O . LEU B 1 214 ? 14.094 -13.445 -3.473 1 97.62 214 LEU B O 1
ATOM 4034 N N . TYR B 1 215 ? 12.977 -14.586 -5.016 1 97.88 215 TYR B N 1
ATOM 4035 C CA . TYR B 1 215 ? 12.75 -13.453 -5.906 1 97.88 215 TYR B CA 1
ATOM 4036 C C . TYR B 1 215 ? 11.328 -12.922 -5.758 1 97.88 215 TYR B C 1
ATOM 4038 O O . TYR B 1 215 ? 10.359 -13.672 -5.898 1 97.88 215 TYR B O 1
ATOM 4046 N N . VAL B 1 216 ? 11.211 -11.633 -5.457 1 98.62 216 VAL B N 1
ATOM 4047 C CA . VAL B 1 216 ? 9.906 -11.023 -5.227 1 98.62 216 VAL B CA 1
ATOM 4048 C C . VAL B 1 216 ? 9.695 -9.875 -6.211 1 98.62 216 VAL B C 1
ATOM 4050 O O . VAL B 1 216 ? 10.445 -8.898 -6.207 1 98.62 216 VAL B O 1
ATOM 4053 N N . ALA B 1 217 ? 8.68 -10.039 -7.094 1 98.44 217 ALA B N 1
ATOM 4054 C CA . ALA B 1 217 ? 8.297 -8.945 -7.98 1 98.44 217 ALA B CA 1
ATOM 4055 C C . ALA B 1 217 ? 7.551 -7.855 -7.211 1 98.44 217 ALA B C 1
ATOM 4057 O O . ALA B 1 217 ? 6.527 -8.125 -6.574 1 98.44 217 ALA B O 1
ATOM 4058 N N . ARG B 1 218 ? 8.016 -6.641 -7.34 1 97.69 218 ARG B N 1
ATOM 4059 C CA . ARG B 1 218 ? 7.445 -5.492 -6.641 1 97.69 218 ARG B CA 1
ATOM 4060 C C . ARG B 1 218 ? 6.574 -4.66 -7.578 1 97.69 218 ARG B C 1
ATOM 4062 O O . ARG B 1 218 ? 7.09 -3.873 -8.375 1 97.69 218 ARG B O 1
ATOM 4069 N N . PHE B 1 219 ? 5.312 -4.746 -7.426 1 97.12 219 PHE B N 1
ATOM 4070 C CA . PHE B 1 219 ? 4.367 -4.121 -8.336 1 97.12 219 PHE B CA 1
ATOM 4071 C C . PHE B 1 219 ? 4.336 -2.609 -8.141 1 97.12 219 PHE B C 1
ATOM 4073 O O . PHE B 1 219 ? 4.434 -2.127 -7.008 1 97.12 219 PHE B O 1
ATOM 4080 N N . GLU B 1 220 ? 4.164 -1.899 -9.25 1 96.62 220 GLU B N 1
ATOM 4081 C CA . GLU B 1 220 ? 3.795 -0.488 -9.266 1 96.62 220 GLU B CA 1
ATOM 4082 C C . GLU B 1 220 ? 2.939 -0.16 -10.484 1 96.62 220 GLU B C 1
ATOM 4084 O O . GLU B 1 220 ? 3.092 -0.779 -11.547 1 96.62 220 GLU B O 1
ATOM 4089 N N . PHE B 1 221 ? 2.062 0.84 -10.344 1 94.69 221 PHE B N 1
ATOM 4090 C CA . PHE B 1 221 ? 1.253 1.301 -11.461 1 94.69 221 PHE B CA 1
ATOM 4091 C C . PHE B 1 221 ? 2.117 2.006 -12.5 1 94.69 221 PHE B C 1
ATOM 4093 O O . PHE B 1 221 ? 3.035 2.752 -12.148 1 94.69 221 PHE B O 1
ATOM 4100 N N . GLY B 1 222 ? 1.761 1.862 -13.766 1 93.44 222 GLY B N 1
ATOM 4101 C CA . GLY B 1 222 ? 2.549 2.4 -14.859 1 93.44 222 GLY B CA 1
ATOM 4102 C C . GLY B 1 222 ? 2.648 3.914 -14.836 1 93.44 222 GLY B C 1
ATOM 4103 O O . GLY B 1 222 ? 3.639 4.484 -15.297 1 93.44 222 GLY B O 1
ATOM 4104 N N . HIS B 1 223 ? 1.699 4.559 -14.336 1 90.81 223 HIS B N 1
ATOM 4105 C CA . HIS B 1 223 ? 1.711 6.02 -14.336 1 90.81 223 HIS B CA 1
ATOM 4106 C C . HIS B 1 223 ? 2.488 6.562 -13.141 1 90.81 223 HIS B C 1
ATOM 4108 O O . HIS B 1 223 ? 2.723 7.77 -13.047 1 90.81 223 HIS B O 1
ATOM 4114 N N . VAL B 1 224 ? 2.947 5.707 -12.25 1 92.94 224 VAL B N 1
ATOM 4115 C CA . VAL B 1 224 ? 3.695 6.102 -11.062 1 92.94 224 VAL B CA 1
ATOM 4116 C C . VAL B 1 224 ? 5.184 5.84 -11.273 1 92.94 224 VAL B C 1
ATOM 4118 O O . VAL B 1 224 ? 6.031 6.621 -10.828 1 92.94 224 VAL B O 1
ATOM 4121 N N . SER B 1 225 ? 5.508 4.766 -11.898 1 92.25 225 SER B N 1
ATOM 4122 C CA . SER B 1 225 ? 6.895 4.391 -12.156 1 92.25 225 SER B CA 1
ATOM 4123 C C . SER B 1 225 ? 7.066 3.836 -13.562 1 92.25 225 SER B C 1
ATOM 4125 O O . SER B 1 225 ? 6.121 3.295 -14.141 1 92.25 225 SER B O 1
ATOM 4127 N N . GLU B 1 226 ? 8.328 3.914 -14.023 1 91.06 226 GLU B N 1
ATOM 4128 C CA . GLU B 1 226 ? 8.625 3.402 -15.359 1 91.06 226 GLU B CA 1
ATOM 4129 C C . GLU B 1 226 ? 9.352 2.062 -15.289 1 91.06 226 GLU B C 1
ATOM 4131 O O . GLU B 1 226 ? 9.469 1.361 -16.297 1 91.06 226 GLU B O 1
ATOM 4136 N N . GLU B 1 227 ? 9.758 1.755 -14.148 1 93.81 227 GLU B N 1
ATOM 4137 C CA . GLU B 1 227 ? 10.609 0.571 -14.086 1 93.81 227 GLU B CA 1
ATOM 4138 C C . GLU B 1 227 ? 9.969 -0.529 -13.25 1 93.81 227 GLU B C 1
ATOM 4140 O O . GLU B 1 227 ? 9.297 -0.247 -12.25 1 93.81 227 GLU B O 1
ATOM 4145 N N . GLY B 1 228 ? 10.227 -1.758 -13.781 1 95.75 228 GLY B N 1
ATOM 4146 C CA . GLY B 1 228 ? 9.922 -2.898 -12.93 1 95.75 228 GLY B CA 1
ATOM 4147 C C . GLY B 1 228 ? 11.016 -3.191 -11.922 1 95.75 228 GLY B C 1
ATOM 4148 O O . GLY B 1 228 ? 12.164 -2.787 -12.102 1 95.75 228 GLY B O 1
ATOM 4149 N N . GLN B 1 229 ? 10.602 -3.818 -10.836 1 96.94 229 GLN B N 1
ATOM 4150 C CA . GLN B 1 229 ? 11.57 -4.129 -9.789 1 96.94 229 GLN B CA 1
ATOM 4151 C C . GLN B 1 229 ? 11.359 -5.539 -9.242 1 96.94 229 GLN B C 1
ATOM 4153 O O . GLN B 1 229 ? 10.227 -5.969 -9.039 1 96.94 229 GLN B O 1
ATOM 4158 N N . ILE B 1 230 ? 12.469 -6.273 -9.109 1 97.56 230 ILE B N 1
ATOM 4159 C CA . ILE B 1 230 ? 12.5 -7.562 -8.43 1 97.56 230 ILE B CA 1
ATOM 4160 C C . ILE B 1 230 ? 13.5 -7.516 -7.273 1 97.56 230 ILE B C 1
ATOM 4162 O O . ILE B 1 230 ? 14.68 -7.223 -7.48 1 97.56 230 ILE B O 1
ATOM 4166 N N . SER B 1 231 ? 13.031 -7.715 -6.051 1 97.69 231 SER B N 1
ATOM 4167 C CA . SER B 1 231 ? 13.898 -7.805 -4.879 1 97.69 231 SER B CA 1
ATOM 4168 C C . SER B 1 231 ? 14.305 -9.25 -4.605 1 97.69 231 SER B C 1
ATOM 4170 O O . SER B 1 231 ? 13.469 -10.156 -4.664 1 97.69 231 SER B O 1
ATOM 4172 N N . ILE B 1 232 ? 15.562 -9.453 -4.328 1 97.19 232 ILE B N 1
ATOM 4173 C CA . ILE B 1 232 ? 16.109 -10.789 -4.121 1 97.19 232 ILE B CA 1
ATOM 4174 C C . ILE B 1 232 ? 16.562 -10.945 -2.674 1 97.19 232 ILE B C 1
ATOM 4176 O O . ILE B 1 232 ? 17.328 -10.117 -2.172 1 97.19 232 ILE B O 1
ATOM 4180 N N . PHE B 1 233 ? 16.078 -12.023 -2.031 1 97.56 233 PHE B N 1
ATOM 4181 C CA . PHE B 1 233 ? 16.375 -12.281 -0.628 1 97.56 233 PHE B CA 1
ATOM 4182 C C . PHE B 1 233 ? 17.078 -13.625 -0.462 1 97.56 233 PHE B C 1
ATOM 4184 O O . PHE B 1 233 ? 16.719 -14.602 -1.126 1 97.56 233 PHE B O 1
ATOM 4191 N N . ASN B 1 234 ? 18.031 -13.672 0.437 1 94.75 234 ASN B N 1
ATOM 4192 C CA . ASN B 1 234 ? 18.641 -14.953 0.747 1 94.75 234 ASN B CA 1
ATOM 4193 C C . ASN B 1 234 ? 17.828 -15.734 1.779 1 94.75 234 ASN B C 1
ATOM 4195 O O . ASN B 1 234 ? 16.734 -15.305 2.164 1 94.75 234 ASN B O 1
ATOM 4199 N N . ALA B 1 235 ? 18.344 -16.812 2.225 1 90.44 235 ALA B N 1
ATOM 4200 C CA . ALA B 1 235 ? 17.594 -17.734 3.078 1 90.44 235 ALA B CA 1
ATOM 4201 C C . ALA B 1 235 ? 17.328 -17.125 4.449 1 90.44 235 ALA B C 1
ATOM 4203 O O . ALA B 1 235 ? 16.422 -17.562 5.172 1 90.44 235 ALA B O 1
ATOM 4204 N N . ASN B 1 236 ? 18.047 -16.078 4.789 1 91.44 236 ASN B N 1
ATOM 4205 C CA . ASN B 1 236 ? 17.859 -15.414 6.078 1 91.44 236 ASN B CA 1
ATOM 4206 C C . ASN B 1 236 ? 16.922 -14.211 5.961 1 91.44 236 ASN B C 1
ATOM 4208 O O . ASN B 1 236 ? 16.688 -13.5 6.938 1 91.44 236 ASN B O 1
ATOM 4212 N N . GLY B 1 237 ? 16.469 -13.992 4.758 1 94.25 237 GLY B N 1
ATOM 4213 C CA . GLY B 1 237 ? 15.539 -12.883 4.57 1 94.25 237 GLY B CA 1
ATOM 4214 C C . GLY B 1 237 ? 16.234 -11.562 4.32 1 94.25 237 GLY B C 1
ATOM 4215 O O . GLY B 1 237 ? 15.602 -10.508 4.371 1 94.25 237 GLY B O 1
ATOM 4216 N N . LEU B 1 238 ? 17.453 -11.609 4.168 1 94.44 238 LEU B N 1
ATOM 4217 C CA . LEU B 1 238 ? 18.188 -10.391 3.873 1 94.44 238 LEU B CA 1
ATOM 4218 C C . LEU B 1 238 ? 18.109 -10.047 2.391 1 94.44 238 LEU B C 1
ATOM 4220 O O . LEU B 1 238 ? 18.297 -10.914 1.535 1 94.44 238 LEU B O 1
ATOM 4224 N N . ASN B 1 239 ? 17.766 -8.828 2.094 1 95.62 239 ASN B N 1
ATOM 4225 C CA . ASN B 1 239 ? 17.75 -8.367 0.709 1 95.62 239 ASN B CA 1
ATOM 4226 C C . ASN B 1 239 ? 19.172 -8.273 0.148 1 95.62 239 ASN B C 1
ATOM 4228 O O . ASN B 1 239 ? 19.969 -7.453 0.602 1 95.62 239 ASN B O 1
ATOM 4232 N N . VAL B 1 240 ? 19.469 -9.078 -0.83 1 94.06 240 VAL B N 1
ATOM 4233 C CA . VAL B 1 240 ? 20.859 -9.156 -1.301 1 94.06 240 VAL B CA 1
ATOM 4234 C C . VAL B 1 240 ? 21 -8.375 -2.607 1 94.06 240 VAL B C 1
ATOM 4236 O O . VAL B 1 240 ? 22.109 -8.008 -3 1 94.06 240 VAL B O 1
ATOM 4239 N N . GLU B 1 241 ? 19.922 -8.172 -3.25 1 93.75 241 GLU B N 1
ATOM 4240 C CA . GLU B 1 241 ? 19.969 -7.43 -4.508 1 93.75 241 GLU B CA 1
ATOM 4241 C C . GLU B 1 241 ? 18.578 -6.945 -4.91 1 93.75 241 GLU B C 1
ATOM 4243 O O . GLU B 1 241 ? 17.578 -7.559 -4.547 1 93.75 241 GLU B O 1
ATOM 4248 N N . ASN B 1 242 ? 18.516 -5.832 -5.535 1 94.94 242 ASN B N 1
ATOM 4249 C CA . ASN B 1 242 ? 17.328 -5.34 -6.246 1 94.94 242 ASN B CA 1
ATOM 4250 C C . ASN B 1 242 ? 17.609 -5.18 -7.738 1 94.94 242 ASN B C 1
ATOM 4252 O O . ASN B 1 242 ? 18.578 -4.523 -8.125 1 94.94 242 ASN B O 1
ATOM 4256 N N . VAL B 1 243 ? 16.766 -5.809 -8.508 1 94.44 243 VAL B N 1
ATOM 4257 C CA . VAL B 1 243 ? 16.922 -5.777 -9.961 1 94.44 243 VAL B CA 1
ATOM 4258 C C . VAL B 1 243 ? 15.867 -4.848 -10.562 1 94.44 243 VAL B C 1
ATOM 4260 O O . VAL B 1 243 ? 14.695 -4.891 -10.18 1 94.44 243 VAL B O 1
ATOM 4263 N N . SER B 1 244 ? 16.344 -4.047 -11.484 1 95.12 244 SER B N 1
ATOM 4264 C CA . SER B 1 244 ? 15.43 -3.162 -12.195 1 95.12 244 SER B CA 1
ATOM 4265 C C . SER B 1 244 ? 15.219 -3.629 -13.633 1 95.12 244 SER B C 1
ATOM 4267 O O . SER B 1 244 ? 16.156 -4.051 -14.305 1 95.12 244 SER B O 1
ATOM 4269 N N . ILE B 1 245 ? 13.992 -3.668 -14.078 1 95.19 245 ILE B N 1
ATOM 4270 C CA . ILE B 1 245 ? 13.625 -3.955 -15.461 1 95.19 245 ILE B CA 1
ATOM 4271 C C . ILE B 1 245 ? 13.031 -2.705 -16.109 1 95.19 245 ILE B C 1
ATOM 4273 O O . ILE B 1 245 ? 11.867 -2.373 -15.875 1 95.19 245 ILE B O 1
ATOM 4277 N N . PRO B 1 246 ? 13.734 -2.098 -16.969 1 94.25 246 PRO B N 1
ATOM 4278 C CA . PRO B 1 246 ? 13.289 -0.819 -17.531 1 94.25 246 PRO B CA 1
ATOM 4279 C C . PRO B 1 246 ? 11.961 -0.936 -18.281 1 94.25 246 PRO B C 1
ATOM 4281 O O . PRO B 1 246 ? 11.75 -1.907 -19 1 94.25 246 PRO B O 1
ATOM 4284 N N . GLN B 1 247 ? 11.07 -0.031 -18.031 1 93.06 247 GLN B N 1
ATOM 4285 C CA . GLN B 1 247 ? 9.82 0.176 -18.75 1 93.06 247 GLN B CA 1
ATOM 4286 C C . GLN B 1 247 ? 8.836 -0.955 -18.484 1 93.06 247 GLN B C 1
ATOM 4288 O O . GLN B 1 247 ? 7.961 -1.236 -19.312 1 93.06 247 GLN B O 1
ATOM 4293 N N . CYS B 1 248 ? 9.039 -1.626 -17.328 1 94.62 248 CYS B N 1
ATOM 4294 C CA . CYS B 1 248 ? 8.188 -2.766 -17.016 1 94.62 248 CYS B CA 1
ATOM 4295 C C . CYS B 1 248 ? 7.703 -2.707 -15.578 1 94.62 248 CYS B C 1
ATOM 4297 O O . CYS B 1 248 ? 7.898 -3.656 -14.82 1 94.62 248 CYS B O 1
ATOM 4299 N N . PRO B 1 249 ? 6.965 -1.656 -15.211 1 95 249 PRO B N 1
ATOM 4300 C CA . PRO B 1 249 ? 6.586 -1.48 -13.805 1 95 249 PRO B CA 1
ATOM 4301 C C . PRO B 1 249 ? 5.492 -2.453 -13.367 1 95 249 PRO B C 1
ATOM 4303 O O . PRO B 1 249 ? 5.371 -2.754 -12.18 1 95 249 PRO B O 1
ATOM 4306 N N . GLU B 1 250 ? 4.738 -3 -14.289 1 96.38 250 GLU B N 1
ATOM 4307 C CA . GLU B 1 250 ? 3.568 -3.797 -13.93 1 96.38 250 GLU B CA 1
ATOM 4308 C C . GLU B 1 250 ? 3.826 -5.285 -14.141 1 96.38 250 GLU B C 1
ATOM 4310 O O . GLU B 1 250 ? 3.105 -5.945 -14.891 1 96.38 250 GLU B O 1
ATOM 4315 N N . ILE B 1 251 ? 4.793 -5.762 -13.422 1 96.81 251 ILE B N 1
ATOM 4316 C CA . ILE B 1 251 ? 5.098 -7.191 -13.445 1 96.81 251 ILE B CA 1
ATOM 4317 C C . ILE B 1 251 ? 3.914 -7.977 -12.891 1 96.81 251 ILE B C 1
ATOM 4319 O O . ILE B 1 251 ? 3.293 -7.562 -11.906 1 96.81 251 ILE B O 1
ATOM 4323 N N . SER B 1 252 ? 3.637 -9.133 -13.531 1 96.19 252 SER B N 1
ATOM 4324 C CA . SER B 1 252 ? 2.463 -9.898 -13.117 1 96.19 252 SER B CA 1
ATOM 4325 C C . SER B 1 252 ? 2.83 -11.344 -12.789 1 96.19 252 SER B C 1
ATOM 4327 O O . SER B 1 252 ? 2.027 -12.078 -12.211 1 96.19 252 SER B O 1
ATOM 4329 N N . GLY B 1 253 ? 4.027 -11.773 -13.109 1 96.5 253 GLY B N 1
ATOM 4330 C CA . GLY B 1 253 ? 4.422 -13.141 -12.828 1 96.5 253 GLY B CA 1
ATOM 4331 C C . GLY B 1 253 ? 5.91 -13.383 -12.984 1 96.5 253 GLY B C 1
ATOM 4332 O O . GLY B 1 253 ? 6.586 -12.648 -13.719 1 96.5 253 GLY B O 1
ATOM 4333 N N . LEU B 1 254 ? 6.383 -14.445 -12.289 1 95.94 254 LEU B N 1
ATOM 4334 C CA . LEU B 1 254 ? 7.77 -14.891 -12.328 1 95.94 254 LEU B CA 1
ATOM 4335 C C . LEU B 1 254 ? 7.852 -16.406 -12.398 1 95.94 254 LEU B C 1
ATOM 4337 O O . LEU B 1 254 ? 7.094 -17.109 -11.727 1 95.94 254 LEU B O 1
ATOM 4341 N N . THR B 1 255 ? 8.789 -16.844 -13.203 1 95.38 255 THR B N 1
ATOM 4342 C CA . THR B 1 255 ? 9.094 -18.266 -13.18 1 95.38 255 THR B CA 1
ATOM 4343 C C . THR B 1 255 ? 10.516 -18.531 -13.68 1 95.38 255 THR B C 1
ATOM 4345 O O . THR B 1 255 ? 10.914 -18 -14.719 1 95.38 255 THR B O 1
ATOM 4348 N N . PHE B 1 256 ? 11.211 -19.328 -12.977 1 93.94 256 PHE B N 1
ATOM 4349 C CA . PHE B 1 256 ? 12.547 -19.719 -13.414 1 93.94 256 PHE B CA 1
ATOM 4350 C C . PHE B 1 256 ? 12.477 -20.797 -14.484 1 93.94 256 PHE B C 1
ATOM 4352 O O . PHE B 1 256 ? 11.625 -21.688 -14.414 1 93.94 256 PHE B O 1
ATOM 4359 N N . SER B 1 257 ? 13.469 -20.719 -15.352 1 91.25 257 SER B N 1
ATOM 4360 C CA . SER B 1 257 ? 13.648 -21.812 -16.297 1 91.25 257 SER B CA 1
ATOM 4361 C C . SER B 1 257 ? 14.25 -23.031 -15.609 1 91.25 257 SER B C 1
ATOM 4363 O O . SER B 1 257 ? 15.148 -22.906 -14.773 1 91.25 257 SER B O 1
ATOM 4365 N N . SER B 1 258 ? 13.719 -24.172 -15.961 1 86.69 258 SER B N 1
ATOM 4366 C CA . SER B 1 258 ? 14.305 -25.406 -15.461 1 86.69 258 SER B CA 1
ATOM 4367 C C . SER B 1 258 ? 15.516 -25.812 -16.297 1 86.69 258 SER B C 1
ATOM 4369 O O . SER B 1 258 ? 16.312 -26.656 -15.867 1 86.69 258 SER B O 1
ATOM 4371 N N . GLN B 1 259 ? 15.656 -25.25 -17.438 1 85.06 259 GLN B N 1
ATOM 4372 C CA . GLN B 1 259 ? 16.719 -25.609 -18.359 1 85.06 259 GLN B CA 1
ATOM 4373 C C . GLN B 1 259 ? 18.016 -24.875 -18.016 1 85.06 259 GLN B C 1
ATOM 4375 O O . GLN B 1 259 ? 19.094 -25.469 -18.062 1 85.06 259 GLN B O 1
ATOM 4380 N N . LYS B 1 260 ? 17.859 -23.609 -17.688 1 86.25 260 LYS B N 1
ATOM 4381 C CA . LYS B 1 260 ? 18.984 -22.766 -17.266 1 86.25 260 LYS B CA 1
ATOM 4382 C C . LYS B 1 260 ? 18.641 -21.984 -15.992 1 86.25 260 LYS B C 1
ATOM 4384 O O . LYS B 1 260 ? 17.734 -21.156 -15.984 1 86.25 260 LYS B O 1
ATOM 4389 N N . SER B 1 261 ? 19.453 -22.125 -15 1 85.31 261 SER B N 1
ATOM 4390 C CA . SER B 1 261 ? 19.125 -21.656 -13.656 1 85.31 261 SER B CA 1
ATOM 4391 C C . SER B 1 261 ? 19.156 -20.141 -13.578 1 85.31 261 SER B C 1
ATOM 4393 O O . SER B 1 261 ? 18.609 -19.547 -12.641 1 85.31 261 SER B O 1
ATOM 4395 N N . ASN B 1 262 ? 19.766 -19.453 -14.5 1 88.94 262 ASN B N 1
ATOM 4396 C CA . ASN B 1 262 ? 19.891 -18 -14.43 1 88.94 262 ASN B CA 1
ATOM 4397 C C . ASN B 1 262 ? 18.906 -17.312 -15.375 1 88.94 262 ASN B C 1
ATOM 4399 O O . ASN B 1 262 ? 19.062 -16.109 -15.664 1 88.94 262 ASN B O 1
ATOM 4403 N N . ILE B 1 263 ? 17.984 -18.109 -15.938 1 92.06 263 ILE B N 1
ATOM 4404 C CA . ILE B 1 263 ? 16.953 -17.531 -16.797 1 92.06 263 ILE B CA 1
ATOM 4405 C C . ILE B 1 263 ? 15.648 -17.391 -16.031 1 92.06 263 ILE B C 1
ATOM 4407 O O . ILE B 1 263 ? 15.156 -18.375 -15.461 1 92.06 263 ILE B O 1
ATOM 4411 N N . LEU B 1 264 ? 15.148 -16.219 -16.031 1 95 264 LEU B N 1
ATOM 4412 C CA . LEU B 1 264 ? 13.875 -15.891 -15.391 1 95 264 LEU B CA 1
ATOM 4413 C C . LEU B 1 264 ? 12.859 -15.383 -16.406 1 95 264 LEU B C 1
ATOM 4415 O O . LEU B 1 264 ? 13.172 -14.5 -17.219 1 95 264 LEU B O 1
ATOM 4419 N N . TYR B 1 265 ? 11.742 -16 -16.5 1 95.62 265 TYR B N 1
ATOM 4420 C CA . TYR B 1 265 ? 10.633 -15.508 -17.312 1 95.62 265 TYR B CA 1
ATOM 4421 C C . TYR B 1 265 ? 9.727 -14.602 -16.484 1 95.62 265 TYR B C 1
ATOM 4423 O O . TYR B 1 265 ? 9.391 -14.914 -15.336 1 95.62 265 TYR B O 1
ATOM 4431 N N . VAL B 1 266 ? 9.359 -13.469 -17.094 1 96.56 266 VAL B N 1
ATOM 4432 C CA . VAL B 1 266 ? 8.578 -12.445 -16.406 1 96.56 266 VAL B CA 1
ATOM 4433 C C . VAL B 1 266 ? 7.414 -12 -17.281 1 96.56 266 VAL B C 1
ATOM 4435 O O . VAL B 1 266 ? 7.609 -11.648 -18.453 1 96.56 266 VAL B O 1
ATOM 4438 N N . THR B 1 267 ? 6.234 -12.062 -16.797 1 96.44 267 THR B N 1
ATOM 4439 C CA . THR B 1 267 ? 5.125 -11.414 -17.484 1 96.44 267 THR B CA 1
ATOM 4440 C C . THR B 1 267 ? 4.91 -10 -16.953 1 96.44 267 THR B C 1
ATOM 4442 O O . THR B 1 267 ? 5.07 -9.75 -15.758 1 96.44 267 THR B O 1
ATOM 4445 N N . GLU B 1 268 ? 4.559 -9.109 -17.797 1 95.38 268 GLU B N 1
ATOM 4446 C CA . GLU B 1 268 ? 4.387 -7.695 -17.469 1 95.38 268 GLU B CA 1
ATOM 4447 C C . GLU B 1 268 ? 3.318 -7.047 -18.344 1 95.38 268 GLU B C 1
ATOM 4449 O O . GLU B 1 268 ? 3.213 -7.352 -19.531 1 95.38 268 GLU B O 1
ATOM 4454 N N . ASN B 1 269 ? 2.514 -6 -17.734 1 95.19 269 ASN B N 1
ATOM 4455 C CA . ASN B 1 269 ? 1.303 -5.566 -18.422 1 95.19 269 ASN B CA 1
ATOM 4456 C C . ASN B 1 269 ? 1.268 -4.051 -18.594 1 95.19 269 ASN B C 1
ATOM 4458 O O . ASN B 1 269 ? 0.226 -3.484 -18.938 1 95.19 269 ASN B O 1
ATOM 4462 N N . SER B 1 270 ? 2.17 -3.207 -18.344 1 89.62 270 SER B N 1
ATOM 4463 C CA . SER B 1 270 ? 2.113 -1.749 -18.344 1 89.62 270 SER B CA 1
ATOM 4464 C C . SER B 1 270 ? 1.8 -1.209 -19.734 1 89.62 270 SER B C 1
ATOM 4466 O O . SER B 1 270 ? 0.781 -0.544 -19.938 1 89.62 270 SER B O 1
ATOM 4468 N N . SER B 1 271 ? 2.646 -1.241 -20.75 1 85.31 271 SER B N 1
ATOM 4469 C CA . SER B 1 271 ? 2.377 -0.688 -22.078 1 85.31 271 SER B CA 1
ATOM 4470 C C . SER B 1 271 ? 1.856 -1.759 -23.031 1 85.31 271 SER B C 1
ATOM 4472 O O . SER B 1 271 ? 0.714 -1.688 -23.484 1 85.31 271 SER B O 1
ATOM 4474 N N . THR B 1 272 ? 2.594 -2.68 -23.25 1 89.06 272 THR B N 1
ATOM 4475 C CA . THR B 1 272 ? 2.23 -3.842 -24.047 1 89.06 272 THR B CA 1
ATOM 4476 C C . THR B 1 272 ? 2.465 -5.133 -23.266 1 89.06 272 THR B C 1
ATOM 4478 O O . THR B 1 272 ? 3.609 -5.504 -23 1 89.06 272 THR B O 1
ATOM 4481 N N . PRO B 1 273 ? 1.284 -5.73 -22.922 1 93.25 273 PRO B N 1
ATOM 4482 C CA . PRO B 1 273 ? 1.473 -6.992 -22.203 1 93.25 273 PRO B CA 1
ATOM 4483 C C . PRO B 1 273 ? 2.469 -7.922 -22.906 1 93.25 273 PRO B C 1
ATOM 4485 O O . PRO B 1 273 ? 2.393 -8.117 -24.109 1 93.25 273 PRO B O 1
ATOM 4488 N N . SER B 1 274 ? 3.459 -8.398 -22.156 1 94.56 274 SER B N 1
ATOM 4489 C CA . SER B 1 274 ? 4.547 -9.172 -22.75 1 94.56 274 SER B CA 1
ATOM 4490 C C . SER B 1 274 ? 5.098 -10.195 -21.75 1 94.56 274 SER B C 1
ATOM 4492 O O . SER B 1 274 ? 4.863 -10.086 -20.547 1 94.56 274 SER B O 1
ATOM 4494 N N . CYS B 1 275 ? 5.652 -11.203 -22.297 1 95 275 CYS B N 1
ATOM 4495 C CA . CYS B 1 275 ? 6.512 -12.094 -21.531 1 95 275 CYS B CA 1
ATOM 4496 C C . CYS B 1 275 ? 7.98 -11.82 -21.812 1 95 275 CYS B C 1
ATOM 4498 O O . CYS B 1 275 ? 8.391 -11.773 -22.984 1 95 275 CYS B O 1
ATOM 4500 N N . LEU B 1 276 ? 8.719 -11.625 -20.734 1 95.62 276 LEU B N 1
ATOM 4501 C CA . LEU B 1 276 ? 10.141 -11.289 -20.844 1 95.62 276 LEU B CA 1
ATOM 4502 C C . LEU B 1 276 ? 11 -12.484 -20.453 1 95.62 276 LEU B C 1
ATOM 4504 O O . LEU B 1 276 ? 10.609 -13.297 -19.609 1 95.62 276 LEU B O 1
ATOM 4508 N N . ARG B 1 277 ? 12.094 -12.594 -21.109 1 94.44 277 ARG B N 1
ATOM 4509 C CA . ARG B 1 277 ? 13.203 -13.445 -20.688 1 94.44 277 ARG B CA 1
ATOM 4510 C C . ARG B 1 277 ? 14.375 -12.617 -20.188 1 94.44 277 ARG B C 1
ATOM 4512 O O . ARG B 1 277 ? 14.875 -11.75 -20.906 1 94.44 277 ARG B O 1
ATOM 4519 N N . ILE B 1 278 ? 14.727 -12.93 -18.984 1 94.88 278 ILE B N 1
ATOM 4520 C CA . ILE B 1 278 ? 15.773 -12.148 -18.328 1 94.88 278 ILE B CA 1
ATOM 4521 C C . ILE B 1 278 ? 16.891 -13.07 -17.859 1 94.88 278 ILE B C 1
ATOM 4523 O O . ILE B 1 278 ? 16.641 -14.164 -17.359 1 94.88 278 ILE B O 1
ATOM 4527 N N . LEU B 1 279 ? 18.141 -12.555 -18.078 1 91.56 279 LEU B N 1
ATOM 4528 C CA . LEU B 1 279 ? 19.297 -13.234 -17.516 1 91.56 279 LEU B CA 1
ATOM 4529 C C . LEU B 1 279 ? 19.688 -12.625 -16.172 1 91.56 279 LEU B C 1
ATOM 4531 O O . LEU B 1 279 ? 19.984 -11.422 -16.094 1 91.56 279 LEU B O 1
ATOM 4535 N N . ILE B 1 280 ? 19.625 -13.398 -15.117 1 87.44 280 ILE B N 1
ATOM 4536 C CA . ILE B 1 280 ? 19.969 -12.914 -13.789 1 87.44 280 ILE B CA 1
ATOM 4537 C C . ILE B 1 280 ? 21.234 -13.609 -13.297 1 87.44 280 ILE B C 1
ATOM 4539 O O . ILE B 1 280 ? 21.25 -14.828 -13.125 1 87.44 280 ILE B O 1
ATOM 4543 N N . ASN B 1 281 ? 22.344 -12.852 -13.031 1 77.88 281 ASN B N 1
ATOM 4544 C CA . ASN B 1 281 ? 23.641 -13.438 -12.727 1 77.88 281 ASN B CA 1
ATOM 4545 C C . ASN B 1 281 ? 23.922 -13.43 -11.227 1 77.88 281 ASN B C 1
ATOM 4547 O O . ASN B 1 281 ? 25.062 -13.617 -10.805 1 77.88 281 ASN B O 1
ATOM 4551 N N . ILE B 1 282 ? 23.062 -13.195 -10.383 1 70.94 282 ILE B N 1
ATOM 4552 C CA . ILE B 1 282 ? 23.375 -13.156 -8.961 1 70.94 282 ILE B CA 1
ATOM 4553 C C . ILE B 1 282 ? 23.766 -14.547 -8.477 1 70.94 282 ILE B C 1
ATOM 4555 O O . ILE B 1 282 ? 24.609 -14.688 -7.59 1 70.94 282 ILE B O 1
ATOM 4559 N N . GLU B 1 283 ? 23.266 -15.578 -8.977 1 64.5 283 GLU B N 1
ATOM 4560 C CA . GLU B 1 283 ? 23.453 -16.969 -8.57 1 64.5 283 GLU B CA 1
ATOM 4561 C C . GLU B 1 283 ? 24.922 -17.375 -8.656 1 64.5 283 GLU B C 1
ATOM 4563 O O . GLU B 1 283 ? 25.406 -18.156 -7.844 1 64.5 283 GLU B O 1
ATOM 4568 N N . GLU B 1 284 ? 25.531 -16.797 -9.508 1 58.75 284 GLU B N 1
ATOM 4569 C CA . GLU B 1 284 ? 26.953 -17.125 -9.695 1 58.75 284 GLU B CA 1
ATOM 4570 C C . GLU B 1 284 ? 27.812 -16.406 -8.664 1 58.75 284 GLU B C 1
ATOM 4572 O O . GLU B 1 284 ? 28.828 -16.938 -8.227 1 58.75 284 GLU B O 1
ATOM 4577 N N . LYS B 1 285 ? 27.391 -15.305 -8.188 1 57 285 LYS B N 1
ATOM 4578 C CA . LYS B 1 285 ? 28.203 -14.555 -7.234 1 57 285 LYS B CA 1
ATOM 4579 C C . LYS B 1 285 ? 28.219 -15.234 -5.871 1 57 285 LYS B C 1
ATOM 4581 O O . LYS B 1 285 ? 29.234 -15.242 -5.184 1 57 285 LYS B O 1
ATOM 4586 N N . ASP B 1 286 ? 27.141 -15.781 -5.48 1 58.59 286 ASP B N 1
ATOM 4587 C CA . ASP B 1 286 ? 27.047 -16.453 -4.191 1 58.59 286 ASP B CA 1
ATOM 4588 C C . ASP B 1 286 ? 27.891 -17.734 -4.188 1 58.59 286 ASP B C 1
ATOM 4590 O O . ASP B 1 286 ? 28.484 -18.094 -3.172 1 58.59 286 ASP B O 1
ATOM 4594 N N . GLU B 1 287 ? 27.875 -18.359 -5.27 1 51.97 287 GLU B N 1
ATOM 4595 C CA . GLU B 1 287 ? 28.719 -19.547 -5.352 1 51.97 287 GLU B CA 1
ATOM 4596 C C . GLU B 1 287 ? 30.203 -19.172 -5.266 1 51.97 287 GLU B C 1
ATOM 4598 O O . GLU B 1 287 ? 30.984 -19.891 -4.641 1 51.97 287 GLU B O 1
ATOM 4603 N N . ALA B 1 288 ? 30.453 -18.062 -5.773 1 49.16 288 ALA B N 1
ATOM 4604 C CA . ALA B 1 288 ? 31.844 -17.609 -5.738 1 49.16 288 ALA B CA 1
ATOM 4605 C C . ALA B 1 288 ? 32.219 -17.125 -4.34 1 49.16 288 ALA B C 1
ATOM 4607 O O . ALA B 1 288 ? 33.312 -17.406 -3.859 1 49.16 288 ALA B O 1
ATOM 4608 N N . LYS B 1 289 ? 31.359 -16.391 -3.732 1 52.72 289 LYS B N 1
ATOM 4609 C CA . LYS B 1 289 ? 31.656 -15.93 -2.375 1 52.72 289 LYS B CA 1
ATOM 4610 C C . LYS B 1 289 ? 31.781 -17.109 -1.414 1 52.72 289 LYS B C 1
ATOM 4612 O O . LYS B 1 289 ? 32.562 -17.062 -0.473 1 52.72 289 LYS B O 1
ATOM 4617 N N . LYS B 1 290 ? 30.906 -18.031 -1.598 1 50.44 290 LYS B N 1
ATOM 4618 C CA . LYS B 1 290 ? 30.984 -19.25 -0.796 1 50.44 290 LYS B CA 1
ATOM 4619 C C . LYS B 1 290 ? 32.312 -19.953 -1.009 1 50.44 290 LYS B C 1
ATOM 4621 O O . LYS B 1 290 ? 32.906 -20.484 -0.061 1 50.44 290 LYS B O 1
ATOM 4626 N N . LYS B 1 291 ? 32.781 -19.891 -2.242 1 50.59 291 LYS B N 1
ATOM 4627 C CA . LYS B 1 291 ? 34.094 -20.484 -2.504 1 50.59 291 LYS B CA 1
ATOM 4628 C C . LYS B 1 291 ? 35.188 -19.672 -1.842 1 50.59 291 LYS B C 1
ATOM 4630 O O . LYS B 1 291 ? 36.156 -20.234 -1.345 1 50.59 291 LYS B O 1
ATOM 4635 N N . ASP B 1 292 ? 35 -18.375 -1.731 1 48.22 292 ASP B N 1
ATOM 4636 C CA . ASP B 1 292 ? 36 -17.531 -1.104 1 48.22 292 ASP B CA 1
ATOM 4637 C C . ASP B 1 292 ? 35.938 -17.656 0.417 1 48.22 292 ASP B C 1
ATOM 4639 O O . ASP B 1 292 ? 37 -17.578 1.084 1 48.22 292 ASP B O 1
ATOM 4643 N N . LYS B 1 293 ? 34.844 -17.75 0.9 1 51.91 293 LYS B N 1
ATOM 4644 C CA . LYS B 1 293 ? 34.719 -17.906 2.346 1 51.91 293 LYS B CA 1
ATOM 4645 C C . LYS B 1 293 ? 35.219 -19.281 2.793 1 51.91 293 LYS B C 1
ATOM 4647 O O . LYS B 1 293 ? 35.656 -19.453 3.939 1 51.91 293 LYS B O 1
ATOM 4652 N N . ASP B 1 294 ? 35.031 -20.219 1.995 1 42.97 294 ASP B N 1
ATOM 4653 C CA . ASP B 1 294 ? 35.562 -21.547 2.256 1 42.97 294 ASP B CA 1
ATOM 4654 C C . ASP B 1 294 ? 37.094 -21.547 2.262 1 42.97 294 ASP B C 1
ATOM 4656 O O . ASP B 1 294 ? 37.688 -22.516 2.727 1 42.97 294 ASP B O 1
ATOM 4660 N N . LYS B 1 295 ? 37.625 -20.656 1.798 1 45.62 295 LYS B N 1
ATOM 4661 C CA . LYS B 1 295 ? 39.062 -20.531 1.891 1 45.62 295 LYS B CA 1
ATOM 4662 C C . LYS B 1 295 ? 39.5 -20.141 3.303 1 45.62 295 LYS B C 1
ATOM 4664 O O . LYS B 1 295 ? 40.688 -20.25 3.65 1 45.62 295 LYS B O 1
ATOM 4669 N N . PHE B 1 296 ? 38.625 -19.406 3.914 1 40.22 296 PHE B N 1
ATOM 4670 C CA . PHE B 1 296 ? 39.031 -18.969 5.25 1 40.22 296 PHE B CA 1
ATOM 4671 C C . PHE B 1 296 ? 38.719 -20.047 6.281 1 40.22 296 PHE B C 1
ATOM 4673 O O . PHE B 1 296 ? 38.812 -19.797 7.488 1 40.22 296 PHE B O 1
ATOM 4680 N N . LYS B 1 297 ? 38.281 -21.125 5.805 1 35.53 297 LYS B N 1
ATOM 4681 C CA . LYS B 1 297 ? 38.281 -22.25 6.73 1 35.53 297 LYS B CA 1
ATOM 4682 C C . LYS B 1 297 ? 39.594 -23.031 6.629 1 35.53 297 LYS B C 1
ATOM 4684 O O . LYS B 1 297 ? 40.125 -23.234 5.535 1 35.53 297 LYS B O 1
#

Sequence (594 aa):
MSAVPYEKICELASPLYFPLEIDGAIYMVSQNGDILKFKDGQFKAEFHISGQPYSIVIDKPNKFIYVADMAHQAILKRYIDENSQEQIVEYLKDYEGQPLLGPNSLLLSTKNNLLFFTDSGPFGETSIENCKGSLFAIDMDAQIVKPLALQCLSYPSGICLSNNQQLLYLCETGKNRVLRFVQTDAGIFYYSTYIQLNGRFGPIACAVSQSEHLYVARFEFGHVSEEGQISIFNANGLNVENVSIPQCPEISGLTFSSQKSNILYVTENSSTPSCLRILINIEEKDEAKKKDKDKFKMSAVPYEKICELASPLYFPLEIDGAIYMVSQNGDILKFKDGQFKAEFHISGQPYSIVIDKPNKFIYVADMAHQAILKRYIDENSQEQIVEYLKDYEGQPLLGPNSLLLSTKNNLLFFTDSGPFGETSIENCKGSLFAIDMDAQIVKPLALQCLSYPSGICLSNNQQLLYLCETGKNRVLRFVQTDAGIFYYSTYIQLNGRFGPIACAVSQSEHLYVARFEFGHVSEEGQISIFNANGLNVENVSIPQCPEISGLTFSSQKSNILYVTENSSTPSCLRILINIEEKDEAKKKDKDKFK

InterPro domains:
  IPR011042 Six-bladed beta-propeller, TolB-like [G3DSA:2.120.10.30] (20-279)
  IPR013658 SMP-30/Gluconolactonase/LRE-lik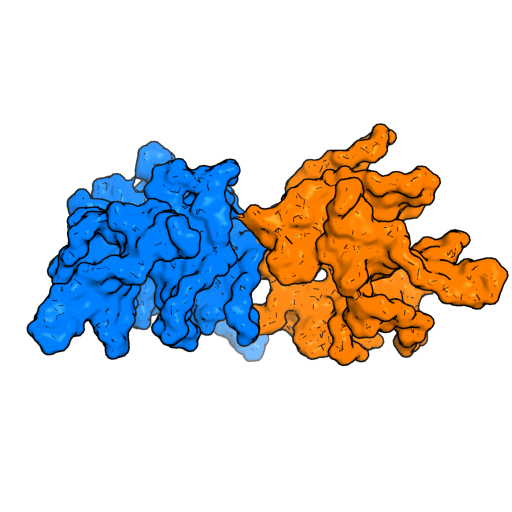e region [PF08450] (35-267)
  IPR051262 SMP-30/CGR1 Lactonase [PTHR47572] (29-270)

Foldseek 3Di:
DAEFDWDFLDFDPFAKAEWDDDPQWTWIAGQCFFIWIDHPSDIDGPDGDPAGWAYWDADPVQRKIWTFGQGLLAIWIWDQDPVRDIDIDGLGAADPPHGFQTWHYWDADPVQRKIKIKGFHDPPPFAPVFAQIFIWIANNVVRDIDTLGGGHAGRWAAWEAFPVRQKIWIWRQRQQFIKIWGADPVRRTDIDTLGHDDDARHWHYWYAFPQGKIWTWGAHACVVDQWTKIFIAHPNRDGPDIYIYGRFRGWHYWDADPVDRQWIWIFGPHPTTTIIITGHCPVVVVVVVVVVVVVVD/DAEFDWDFLDFDPFAKAEWDDDPQWTWIAGQCFFIWIDHPSDIDGPDGDPAGWAYWDADPVQRKIWTFGQGLLAIWIWDQDPVRDIDIDGLGQADPPHGFQTWHDWDADPVQRKIKIKGAHDPPPFAPVFQQIWIWIANNVVRDIDTLGGRGAGRWAAWEAFPVRQKIWIWRQRQQFIKIWGADPVRHIDIDTLGHDDDARHWHYWYAFPQGKIWTWGAHAVVVDQWTKIFIAHPNRDGPDIYIYGRFRGWHYWDADPVDRQWIWIFGPHPTTTIIITGHCVVVVVVVVVVVVVVVD

Organism: Paramecium tetraurelia (NCBI:txid5888)